Protein AF-A0A8H7ZX94-F1 (afdb_monomer_lite)

Foldseek 3Di:
DQADLFDLVLLQVLLVVQAADPPDAFAQDPQGTKDWQWPDPVRVSHLLNLLLLVLLLQQQLCQLVLNQEKEKEKAPWLDFQFDDDPPDPITIGMIGMWIADQQLDGPDPVCSVLSRLLSPQNHSVSNSVSSVVVCVVSVGTNPRAGHYEYEYKLRPSVVVSVVSNVSNNVNSVHDYHYPYHAFSVLRSQLSNQRRCPPHPNRSFDSHLVGVLLVVLVVQCVVCPPHQADPEEEEEAQLMSCQVSVVVSDVSNDPRHHHYDYDSNNGPPRRRRSNQFFDVNCVVVVADGPRCPVADAPHKYKGAIRSRPAIKIKGFHPDPPDPQPWDWDDDPPDTDTDRDVPVPDSSVRIDICGPVNVVVVVLVVVVVVCVVVVPPPDDSPD

Sequence (381 aa):
MVTAAFSSQTVKEASGRHPKLPGLSFQYGTAGFRTKWVSRPRFSRVLDSVMFRSGLLAALRSRKLNGAFVGVMVTASHNPEEVSVPPSRLACHDNGVKLVEPRGEMLQQSWEKHATLLANAADEDALVAALESVVKNEQITGDAPSRVVYAMDTRPSGPALVSALKDGIVAASGVESDYGIMTTPQLHYITRCLNTQGTPEAYGEPSERGYYQKLANAFRDLVSGCERLPTIRVDCANGVGAPKLEELAKTIGEKYLSVKLQNSSIGVKGQLNYQCGADFVKVNVKLPRGLEDLRPGERACALDGDADRIVYFYLDEGPLNSVEYYLVPRGSDYRLSAASSPCSLDKAFRLLDGDKIAGLAAVFIADLVRAAQIPNVNVGV

pLDDT: mean 88.26, std 15.9, range [39.72, 98.75]

Secondary structure (DSSP, 8-state):
----SS-HHHHHHHHTTSPPPTT-----BTTBEEEEEESSTTTTHHHHHHHHHHHHHHHHHHHHTTT-EEEEEE--TTS-S-EEETTEEEEEEEEEEEEE-TTS-B--HHHHHHHHHHHH--SHHHHHHHHHHHHHHTT--SSS--EEEEEE-S-TTHHHHHHHHHHHHHHTTPEEEEEEE--HHHHHHHHHHHHHTTSTT--S-SSHHHHHHHHHHHHHHHTTTSPPPPPEEEE-TTSTHHHHHHHHHHHH-TTT--EEEES--TT-TT-TTSS-SHHHHHHH-SPPTT-TTPPTT--EEEE-TTS--EEEEEE----TT---EEEEEETTEEEEEE------HHHHEEEE-HHHHHHHHHHHHHHHHHHTT-TT-----

Radius of gyration: 25.13 Å; chains: 1; bounding box: 84×53×64 Å

Structure (mmCIF, N/CA/C/O backbone):
data_AF-A0A8H7ZX94-F1
#
_entry.id   AF-A0A8H7ZX94-F1
#
loop_
_atom_site.group_PDB
_atom_site.id
_atom_site.type_symbol
_atom_site.label_atom_id
_atom_site.label_alt_id
_atom_site.label_comp_id
_atom_site.label_asym_id
_atom_site.label_entity_id
_atom_site.label_seq_id
_atom_site.pdbx_PDB_ins_code
_atom_site.Cartn_x
_atom_site.Cartn_y
_atom_site.Cartn_z
_atom_site.occupancy
_atom_site.B_iso_or_equiv
_atom_site.auth_seq_id
_atom_site.auth_comp_id
_atom_site.auth_asym_id
_atom_site.auth_atom_id
_atom_site.pdbx_PDB_model_num
ATOM 1 N N . MET A 1 1 ? -33.032 -3.772 22.005 1.00 48.09 1 MET A N 1
ATOM 2 C CA . MET A 1 1 ? -31.925 -2.981 22.588 1.00 48.09 1 MET A CA 1
ATOM 3 C C . MET A 1 1 ? -30.956 -2.678 21.464 1.00 48.09 1 MET A C 1
ATOM 5 O O . MET A 1 1 ? -30.646 -3.600 20.724 1.00 48.09 1 MET A O 1
ATOM 9 N N . VAL A 1 2 ? -30.540 -1.424 21.280 1.00 58.38 2 VAL A N 1
ATOM 10 C CA . VAL A 1 2 ? -29.469 -1.104 20.323 1.00 58.38 2 VAL A CA 1
ATOM 11 C C . VAL A 1 2 ? -28.161 -1.564 20.960 1.00 58.38 2 VAL A C 1
ATOM 13 O O . VAL A 1 2 ? -27.774 -1.037 22.000 1.00 58.38 2 VAL A O 1
ATOM 16 N N . THR A 1 3 ? -27.526 -2.588 20.395 1.00 74.31 3 THR A N 1
ATOM 17 C CA . THR A 1 3 ? -26.215 -3.054 20.857 1.00 74.31 3 THR A CA 1
ATOM 18 C C . THR A 1 3 ? -25.194 -1.946 20.614 1.00 74.31 3 THR A C 1
ATOM 20 O O . THR A 1 3 ? -25.149 -1.381 19.520 1.00 74.31 3 THR A O 1
ATOM 23 N N . ALA A 1 4 ? -24.398 -1.606 21.630 1.00 80.56 4 ALA A N 1
ATOM 24 C CA . ALA A 1 4 ? -23.346 -0.605 21.493 1.00 80.56 4 ALA A CA 1
ATOM 25 C C . ALA A 1 4 ? -22.257 -1.098 20.526 1.00 80.56 4 ALA A C 1
ATOM 27 O O . ALA A 1 4 ? -21.884 -2.270 20.545 1.00 80.56 4 ALA A O 1
ATOM 28 N N . ALA A 1 5 ? -21.734 -0.203 19.685 1.00 85.25 5 ALA A N 1
ATOM 29 C CA . ALA A 1 5 ? -20.688 -0.546 18.719 1.00 85.25 5 ALA A CA 1
ATOM 30 C C . ALA A 1 5 ? -19.311 -0.791 19.361 1.00 85.25 5 ALA A C 1
ATOM 32 O O . ALA A 1 5 ? -18.434 -1.365 18.726 1.00 85.25 5 ALA A O 1
ATOM 33 N N . PHE A 1 6 ? -19.106 -0.365 20.605 1.00 91.56 6 PHE A N 1
ATOM 34 C CA . PHE A 1 6 ? -17.904 -0.631 21.392 1.00 91.56 6 PHE A CA 1
ATOM 35 C C . PHE A 1 6 ? -18.202 -0.422 22.885 1.00 91.56 6 PHE A C 1
ATOM 37 O O . PHE A 1 6 ? -19.220 0.168 23.249 1.00 91.56 6 PHE A O 1
ATOM 44 N N . SER A 1 7 ? -17.302 -0.896 23.749 1.00 94.75 7 SER A N 1
ATOM 45 C CA . SER A 1 7 ? -17.330 -0.627 25.191 1.00 94.75 7 SER A CA 1
ATOM 46 C C . SER A 1 7 ? -16.485 0.606 25.504 1.00 94.75 7 SER A C 1
ATOM 48 O O . SER A 1 7 ? -15.264 0.579 25.334 1.00 94.75 7 SER A O 1
ATOM 50 N N . SER A 1 8 ? -17.112 1.684 25.985 1.00 94.31 8 SER A N 1
ATOM 51 C CA . SER A 1 8 ? -16.399 2.923 26.328 1.00 94.31 8 SER A CA 1
ATOM 52 C C . SER A 1 8 ? -15.310 2.686 27.376 1.00 94.31 8 SER A C 1
ATOM 54 O O . SER A 1 8 ? -14.224 3.239 27.256 1.00 94.31 8 SER A O 1
ATOM 56 N N . GLN A 1 9 ? -15.553 1.824 28.368 1.00 95.69 9 GLN A N 1
ATOM 57 C CA . GLN A 1 9 ? -14.551 1.497 29.384 1.00 95.69 9 GLN A CA 1
ATOM 58 C C . GLN A 1 9 ? -13.343 0.769 28.780 1.00 95.69 9 GLN A C 1
ATOM 60 O O . GLN A 1 9 ? -12.208 1.181 29.006 1.00 95.69 9 GLN A O 1
ATOM 65 N N . THR A 1 10 ? -13.582 -0.246 27.946 1.00 96.25 10 THR A N 1
ATOM 66 C CA . THR A 1 10 ? -12.514 -1.003 27.274 1.00 96.25 10 THR A CA 1
ATOM 67 C C . THR A 1 10 ? -11.671 -0.099 26.375 1.00 96.25 10 THR A C 1
ATOM 69 O O . THR A 1 10 ? -10.445 -0.201 26.367 1.00 96.25 10 THR A O 1
ATOM 72 N N . VAL A 1 11 ? -12.310 0.830 25.655 1.00 96.94 11 VAL A N 1
ATOM 73 C CA . VAL A 1 11 ? -11.607 1.813 24.822 1.00 96.94 11 VAL A CA 1
ATOM 74 C C . VAL A 1 11 ? -10.750 2.754 25.665 1.00 96.94 11 VAL A C 1
ATOM 76 O O . VAL A 1 11 ? -9.601 2.984 25.297 1.00 96.94 11 VAL A O 1
ATOM 79 N N . LYS A 1 12 ? -11.256 3.275 26.791 1.00 96.44 12 LYS A N 1
ATOM 80 C CA . LYS A 1 12 ? -10.477 4.164 27.674 1.00 96.44 12 LYS A CA 1
ATOM 81 C C . LYS A 1 12 ? -9.262 3.450 28.264 1.00 96.44 12 LYS A C 1
ATOM 83 O O . LYS A 1 12 ? -8.151 3.964 28.173 1.00 96.44 12 LYS A O 1
ATOM 88 N N . GLU A 1 13 ? -9.456 2.249 28.807 1.00 95.88 13 GLU A N 1
ATOM 89 C CA . GLU A 1 13 ? -8.378 1.436 29.386 1.00 95.88 13 GLU A CA 1
ATOM 90 C C . GLU A 1 13 ? -7.292 1.115 28.348 1.00 95.88 13 GLU A C 1
ATOM 92 O O . GLU A 1 13 ? -6.098 1.254 28.622 1.00 95.88 13 GLU A O 1
ATOM 97 N N . ALA A 1 14 ? -7.689 0.739 27.128 1.00 96.25 14 ALA A N 1
ATOM 98 C CA . ALA A 1 14 ? -6.745 0.486 26.047 1.00 96.25 14 ALA A CA 1
ATOM 99 C C . ALA A 1 14 ? -6.052 1.774 25.569 1.00 96.25 14 ALA A C 1
ATOM 101 O O . ALA A 1 14 ? -4.832 1.784 25.420 1.00 96.25 14 ALA A O 1
ATOM 102 N N . SER A 1 15 ? -6.793 2.873 25.404 1.00 95.69 15 SER A N 1
ATOM 103 C CA . SER A 1 15 ? -6.257 4.173 24.981 1.00 95.69 15 SER A CA 1
ATOM 104 C C . SER A 1 15 ? -5.220 4.728 25.958 1.00 95.69 15 SER A C 1
ATOM 106 O O . SER A 1 15 ? -4.241 5.325 25.514 1.00 95.69 15 SER A O 1
ATOM 108 N N . GLY A 1 16 ? -5.364 4.477 27.264 1.00 93.94 16 GLY A N 1
ATOM 109 C CA . GLY A 1 16 ? -4.378 4.885 28.271 1.00 93.94 16 GLY A CA 1
ATOM 110 C C . GLY A 1 16 ? -2.983 4.270 28.067 1.00 93.94 16 GLY A C 1
ATOM 111 O O . GLY A 1 16 ? -1.983 4.832 28.519 1.00 93.94 16 GLY A O 1
ATOM 112 N N . ARG A 1 17 ? -2.881 3.147 27.335 1.00 93.81 17 ARG A N 1
ATOM 113 C CA . ARG A 1 17 ? -1.598 2.546 26.917 1.00 93.81 17 ARG A CA 1
ATOM 114 C C . ARG A 1 17 ? -0.980 3.248 25.699 1.00 93.81 17 ARG A C 1
ATOM 116 O O . ARG A 1 17 ? 0.233 3.161 25.517 1.00 93.81 17 ARG A O 1
ATOM 123 N N . HIS A 1 18 ? -1.783 4.002 24.943 1.00 93.88 18 HIS A N 1
ATOM 124 C CA . HIS A 1 18 ? -1.417 4.696 23.700 1.00 93.88 18 HIS A CA 1
ATOM 125 C C . HIS A 1 18 ? -1.737 6.210 23.745 1.00 93.88 18 HIS A C 1
ATOM 127 O O . HIS A 1 18 ? -2.460 6.738 22.882 1.00 93.88 18 HIS A O 1
ATOM 133 N N . PRO A 1 19 ? -1.227 6.952 24.751 1.00 91.50 19 PRO A N 1
ATOM 134 C CA . PRO A 1 19 ? -1.616 8.339 24.973 1.00 91.50 19 PRO A CA 1
ATOM 135 C C . PRO A 1 19 ? -1.161 9.246 23.824 1.00 91.50 19 PRO A C 1
ATOM 137 O O . PRO A 1 19 ? -0.031 9.144 23.334 1.00 91.50 19 PRO A O 1
ATOM 140 N N . LYS A 1 20 ? -2.024 10.190 23.430 1.00 89.81 20 LYS A N 1
ATOM 141 C CA . LYS A 1 20 ? -1.668 11.232 22.460 1.00 89.81 20 LYS A CA 1
ATOM 142 C C . LYS A 1 20 ? -0.735 12.247 23.118 1.00 89.81 20 LYS A C 1
ATOM 144 O O . LYS A 1 20 ? -0.969 12.690 24.238 1.00 89.81 20 LYS A O 1
ATOM 149 N N . LEU A 1 21 ? 0.315 12.652 22.408 1.00 86.69 21 LEU A N 1
ATOM 150 C CA . LEU A 1 21 ? 1.208 13.703 22.895 1.00 86.69 21 LEU A CA 1
ATOM 151 C C . LEU A 1 21 ? 0.558 15.096 22.735 1.00 86.69 21 LEU A C 1
ATOM 153 O O . LEU A 1 21 ? 0.064 15.409 21.644 1.00 86.69 21 LEU A O 1
ATOM 157 N N . PRO A 1 22 ? 0.582 15.954 23.776 1.00 85.00 22 PRO A N 1
ATOM 158 C CA . PRO A 1 22 ? 0.074 17.322 23.691 1.00 85.00 22 PRO A CA 1
ATOM 159 C C . PRO A 1 22 ? 0.790 18.154 22.620 1.00 85.00 22 PRO A C 1
ATOM 161 O O . PRO A 1 22 ? 1.979 17.970 22.364 1.00 85.00 22 PRO A O 1
ATOM 164 N N . GLY A 1 23 ? 0.068 19.098 22.011 1.00 83.19 23 GLY A N 1
ATOM 165 C CA . GLY A 1 23 ? 0.624 20.030 21.020 1.00 83.19 23 GLY A CA 1
ATOM 166 C C . GLY A 1 23 ? 0.838 19.449 19.618 1.00 83.19 23 GLY A C 1
ATOM 167 O O . GLY A 1 23 ? 1.277 20.176 18.731 1.00 83.19 23 GLY A O 1
ATOM 168 N N . LEU A 1 24 ? 0.510 18.172 19.390 1.00 85.25 24 LEU A N 1
ATOM 169 C CA . LEU A 1 24 ? 0.520 17.568 18.058 1.00 85.25 24 LEU A CA 1
ATOM 170 C C . LEU A 1 24 ? -0.870 17.597 17.421 1.00 85.25 24 LEU A C 1
ATOM 172 O O . LEU A 1 24 ? -1.877 17.275 18.063 1.00 85.25 24 LEU A O 1
ATOM 176 N N . SER A 1 25 ? -0.891 17.951 16.138 1.00 88.19 25 SER A N 1
ATOM 177 C CA . SER A 1 25 ? -2.059 17.865 15.270 1.00 88.19 25 SER A CA 1
ATOM 178 C C . SER A 1 25 ? -1.753 16.930 14.107 1.00 88.19 25 SER A C 1
ATOM 180 O O . SER A 1 25 ? -0.673 17.003 13.518 1.00 88.19 25 SER A O 1
ATOM 182 N N . PHE A 1 26 ? -2.692 16.048 13.792 1.00 90.94 26 PHE A N 1
ATOM 183 C CA . PHE A 1 26 ? -2.583 15.078 12.709 1.00 90.94 26 PHE A CA 1
ATOM 184 C C . PHE A 1 26 ? -3.623 15.373 11.637 1.00 90.94 26 PHE A C 1
ATOM 186 O O . PHE A 1 26 ? -4.723 15.817 11.946 1.00 90.94 26 PHE A O 1
ATOM 193 N N . GLN A 1 27 ? -3.310 15.080 10.381 1.00 92.00 27 GLN A N 1
ATOM 194 C CA . GLN A 1 27 ? -4.271 15.154 9.288 1.00 92.00 27 GLN A CA 1
ATOM 195 C C . GLN A 1 27 ? -4.172 13.877 8.467 1.00 92.00 27 GLN A C 1
ATOM 197 O O . GLN A 1 27 ? -3.073 13.468 8.092 1.00 92.00 27 GLN A O 1
ATOM 202 N N . TYR A 1 28 ? -5.314 13.241 8.221 1.00 90.38 28 TYR A N 1
ATOM 203 C CA . TYR A 1 28 ? -5.383 12.121 7.295 1.00 90.38 28 TYR A CA 1
ATOM 204 C C . TYR A 1 28 ? -5.436 12.694 5.880 1.00 90.38 28 TYR A C 1
ATOM 206 O O . TYR A 1 28 ? -6.358 13.442 5.557 1.00 90.38 28 TYR A O 1
ATOM 214 N N . GLY A 1 29 ? -4.420 12.401 5.071 1.00 86.50 29 GLY A N 1
ATOM 215 C CA . GLY A 1 29 ? -4.367 12.815 3.670 1.00 86.50 29 GLY A CA 1
ATOM 216 C C . GLY A 1 29 ? -4.634 11.656 2.716 1.00 86.50 29 GLY A C 1
ATOM 217 O O . GLY A 1 29 ? -4.921 10.534 3.131 1.00 86.50 29 GLY A O 1
ATOM 218 N N . THR A 1 30 ? -4.412 11.903 1.426 1.00 76.81 30 THR A N 1
ATOM 219 C CA . THR A 1 30 ? -4.567 10.906 0.351 1.00 76.81 30 THR A CA 1
ATOM 220 C C . THR A 1 30 ? -3.752 9.633 0.565 1.00 76.81 30 THR A C 1
ATOM 222 O O . THR A 1 30 ? -4.143 8.567 0.108 1.00 76.81 30 THR A O 1
ATOM 225 N N . ALA A 1 31 ? -2.623 9.719 1.271 1.00 82.75 31 ALA A N 1
ATOM 226 C CA . ALA A 1 31 ? -1.772 8.579 1.600 1.00 82.75 31 ALA A CA 1
ATOM 227 C C . ALA A 1 31 ? -1.852 8.168 3.081 1.00 82.75 31 ALA A C 1
ATOM 229 O O . ALA A 1 31 ? -0.904 7.570 3.597 1.00 82.75 31 ALA A O 1
ATOM 230 N N . GLY A 1 32 ? -2.958 8.514 3.742 1.00 90.25 32 GLY A N 1
ATOM 231 C CA . GLY A 1 32 ? -3.212 8.262 5.151 1.00 90.25 32 GLY A CA 1
ATOM 232 C C . GLY A 1 32 ? -2.437 9.174 6.093 1.00 90.25 32 GLY A C 1
ATOM 233 O O . GLY A 1 32 ? -2.101 10.310 5.746 1.00 90.25 32 GLY A O 1
ATOM 234 N N . PHE A 1 33 ? -2.165 8.688 7.303 1.00 89.62 33 PHE A N 1
ATOM 235 C CA . PHE A 1 33 ? -1.277 9.388 8.225 1.00 89.62 33 PHE A CA 1
ATOM 236 C C . PHE A 1 33 ? 0.168 9.050 7.892 1.00 89.62 33 PHE A C 1
ATOM 238 O O . PHE A 1 33 ? 0.540 7.879 7.872 1.00 89.62 33 PHE A O 1
ATOM 245 N N . ARG A 1 34 ? 0.999 10.074 7.703 1.00 80.31 34 ARG A N 1
ATOM 246 C CA . ARG A 1 34 ? 2.454 9.938 7.630 1.00 80.31 34 ARG A CA 1
ATOM 247 C C . ARG A 1 34 ? 3.072 10.949 8.565 1.00 80.31 34 ARG A C 1
ATOM 249 O O . ARG A 1 34 ? 2.795 12.141 8.465 1.00 80.31 34 ARG A O 1
ATOM 256 N N . THR A 1 35 ? 3.888 10.477 9.491 1.00 69.62 35 THR A N 1
ATOM 257 C CA . THR A 1 35 ? 4.645 11.372 10.357 1.00 69.62 35 THR A CA 1
ATOM 258 C C . THR A 1 35 ? 5.904 10.684 10.851 1.00 69.62 35 THR A C 1
ATOM 260 O O . THR A 1 35 ? 6.071 9.466 10.781 1.00 69.62 35 THR A O 1
ATOM 263 N N . LYS A 1 36 ? 6.784 11.519 11.379 1.00 64.81 36 LYS A N 1
ATOM 264 C CA . LYS A 1 36 ? 8.013 11.158 12.054 1.00 64.81 36 LYS A CA 1
ATOM 265 C C . LYS A 1 36 ? 7.724 10.256 13.258 1.00 64.81 36 LYS A C 1
ATOM 267 O O . LYS A 1 36 ? 7.042 10.663 14.200 1.00 64.81 36 LYS A O 1
ATOM 272 N N . TRP A 1 37 ? 8.272 9.046 13.247 1.00 53.00 37 TRP A N 1
ATOM 273 C CA . TRP A 1 37 ? 8.440 8.176 14.409 1.00 53.00 37 TRP A CA 1
ATOM 274 C C . TRP A 1 37 ? 9.844 8.376 14.972 1.00 53.00 37 TRP A C 1
ATOM 276 O O . TRP A 1 37 ? 10.824 8.408 14.241 1.00 53.00 37 TRP A O 1
ATOM 286 N N . VAL A 1 38 ? 9.982 8.521 16.281 1.00 55.19 38 VAL A N 1
ATOM 287 C CA . VAL A 1 38 ? 11.286 8.801 16.891 1.00 55.19 38 VAL A CA 1
ATOM 288 C C . VAL A 1 38 ? 11.596 7.712 17.903 1.00 55.19 38 VAL A C 1
ATOM 290 O O . VAL A 1 38 ? 10.820 7.485 18.823 1.00 55.19 38 VAL A O 1
ATOM 293 N N . SER A 1 39 ? 12.773 7.096 17.812 1.00 49.09 39 SER A N 1
ATOM 294 C CA . SER A 1 39 ? 13.165 5.921 18.612 1.00 49.09 39 SER A CA 1
ATOM 295 C C . SER A 1 39 ? 13.398 6.199 20.107 1.00 49.09 39 SER A C 1
ATOM 297 O O . SER A 1 39 ? 13.890 5.337 20.832 1.00 49.09 39 SER A O 1
ATOM 299 N N . ARG A 1 40 ? 13.085 7.406 20.601 1.00 53.12 40 ARG A N 1
ATOM 300 C CA . ARG A 1 40 ? 13.175 7.748 22.028 1.00 53.12 40 ARG A CA 1
ATOM 301 C C . ARG A 1 40 ? 11.845 7.460 22.735 1.00 53.12 40 ARG A C 1
ATOM 303 O O . ARG A 1 40 ? 10.810 7.837 22.194 1.00 53.12 40 ARG A O 1
ATOM 310 N N . PRO A 1 41 ? 11.850 6.961 23.987 1.00 50.22 41 PRO A N 1
ATOM 311 C CA . PRO A 1 41 ? 10.639 6.547 24.716 1.00 50.22 41 PRO A CA 1
ATOM 312 C C . PRO A 1 41 ? 9.515 7.594 24.808 1.00 50.22 41 PRO A C 1
ATOM 314 O O . PRO A 1 41 ? 8.346 7.244 24.946 1.00 50.22 41 PRO A O 1
ATOM 317 N N . ARG A 1 42 ? 9.858 8.892 24.749 1.00 48.38 42 ARG A N 1
ATOM 318 C CA . ARG A 1 42 ? 8.883 9.997 24.770 1.00 48.38 42 ARG A CA 1
ATOM 319 C C . ARG A 1 42 ? 8.257 10.314 23.408 1.00 48.38 42 ARG A C 1
ATOM 321 O O . ARG A 1 42 ? 7.171 10.873 23.390 1.00 48.38 42 ARG A O 1
ATOM 328 N N . PHE A 1 43 ? 8.913 9.973 22.298 1.00 49.50 43 PHE A N 1
ATOM 329 C CA . PHE A 1 43 ? 8.485 10.334 20.940 1.00 49.50 43 PHE A CA 1
ATOM 330 C C . PHE A 1 43 ? 8.196 9.119 20.038 1.00 49.50 43 PHE A C 1
ATOM 332 O O . PHE A 1 43 ? 7.623 9.285 18.963 1.00 49.50 43 PHE A O 1
ATOM 339 N N . SER A 1 44 ? 8.472 7.893 20.497 1.00 53.56 44 SER A N 1
ATOM 340 C CA . SER A 1 44 ? 7.987 6.654 19.865 1.00 53.56 44 SER A CA 1
ATOM 341 C C . SER A 1 44 ? 6.455 6.560 19.876 1.00 53.56 44 SER A C 1
ATOM 343 O O . SER A 1 44 ? 5.873 5.741 19.170 1.00 53.56 44 SER A O 1
ATOM 345 N N . ARG A 1 45 ? 5.808 7.440 20.653 1.00 63.34 45 ARG A N 1
ATOM 346 C CA . ARG A 1 45 ? 4.363 7.529 20.872 1.00 63.34 45 ARG A CA 1
ATOM 347 C C . ARG A 1 45 ? 3.590 8.316 19.811 1.00 63.34 45 ARG A C 1
ATOM 349 O O . ARG A 1 45 ? 2.365 8.268 19.811 1.00 63.34 45 ARG A O 1
ATOM 356 N N . VAL A 1 46 ? 4.273 9.051 18.923 1.00 77.44 46 VAL A N 1
ATOM 357 C CA . VAL A 1 46 ? 3.593 9.920 17.941 1.00 77.44 46 VAL A CA 1
ATOM 358 C C . VAL A 1 46 ? 2.664 9.088 17.054 1.00 77.44 46 VAL A C 1
ATOM 360 O O . VAL A 1 46 ? 1.454 9.303 17.070 1.00 77.44 46 VAL A O 1
ATOM 363 N N . LEU A 1 47 ? 3.216 8.100 16.340 1.00 88.00 47 LEU A N 1
ATOM 364 C CA . LEU A 1 47 ? 2.417 7.193 15.512 1.00 88.00 47 LEU A CA 1
ATOM 365 C C . LEU A 1 47 ? 1.702 6.111 16.311 1.00 88.00 47 LEU A C 1
ATOM 367 O O . LEU A 1 47 ? 0.648 5.686 15.873 1.00 88.00 47 LEU A O 1
ATOM 371 N N . ASP A 1 48 ? 2.219 5.685 17.463 1.00 91.69 48 ASP A N 1
ATOM 372 C CA . ASP A 1 48 ? 1.566 4.681 18.320 1.00 91.69 48 ASP A CA 1
ATOM 373 C C . ASP A 1 48 ? 0.101 5.050 18.615 1.00 91.69 48 ASP A C 1
ATOM 375 O O . ASP A 1 48 ? -0.827 4.302 18.306 1.00 91.69 48 ASP A O 1
ATOM 379 N N . SER A 1 49 ? -0.105 6.287 19.074 1.00 93.62 49 SER A N 1
ATOM 380 C CA . SER A 1 49 ? -1.423 6.835 19.382 1.00 93.62 49 SER A CA 1
ATOM 381 C C . SER A 1 49 ? -2.338 6.906 18.144 1.00 93.62 49 SER A C 1
ATOM 383 O O . SER A 1 49 ? -3.552 6.719 18.250 1.00 93.62 49 SER A O 1
ATOM 385 N N . VAL A 1 50 ? -1.759 7.135 16.960 1.00 94.88 50 VAL A N 1
ATOM 386 C CA . VAL A 1 50 ? -2.460 7.206 15.671 1.00 94.88 50 VAL A CA 1
ATOM 387 C C . VAL A 1 50 ? -2.811 5.808 15.156 1.00 94.88 50 VAL A C 1
ATOM 389 O O . VAL A 1 50 ? -3.910 5.617 14.639 1.00 94.88 50 VAL A O 1
ATOM 392 N N . MET A 1 51 ? -1.930 4.822 15.329 1.00 96.12 51 MET A N 1
ATOM 393 C CA . MET A 1 51 ? -2.148 3.425 14.941 1.00 96.12 51 MET A CA 1
ATOM 394 C C . MET A 1 51 ? -3.286 2.804 15.734 1.00 96.12 51 MET A C 1
ATOM 396 O O . MET A 1 51 ? -4.214 2.258 15.141 1.00 96.12 51 MET A O 1
ATOM 400 N N . PHE A 1 52 ? -3.266 2.977 17.057 1.00 97.56 52 PHE A N 1
ATOM 401 C CA . PHE A 1 52 ? -4.347 2.540 17.935 1.00 97.56 52 PHE A CA 1
ATOM 402 C C . PHE A 1 52 ? -5.702 3.102 17.482 1.00 97.56 52 PHE A C 1
ATOM 404 O O . PHE A 1 52 ? -6.663 2.366 17.251 1.00 97.56 52 PHE A O 1
ATOM 411 N N . ARG A 1 53 ? -5.766 4.416 17.244 1.00 97.75 53 ARG A N 1
ATOM 412 C CA . ARG A 1 53 ? -6.986 5.089 16.772 1.00 97.75 53 ARG A CA 1
ATOM 413 C C . ARG A 1 53 ? -7.395 4.682 15.354 1.00 97.75 53 ARG A C 1
ATOM 415 O O . ARG A 1 53 ? -8.586 4.642 15.055 1.00 97.75 53 ARG A O 1
ATOM 422 N N . SER A 1 54 ? -6.435 4.336 14.500 1.00 98.12 54 SER A N 1
ATOM 423 C CA . SER A 1 54 ? -6.701 3.797 13.162 1.00 98.12 54 SER A CA 1
ATOM 424 C C . SER A 1 54 ? -7.312 2.395 13.235 1.00 98.12 54 SER A C 1
ATOM 426 O O . SER A 1 54 ? -8.215 2.095 12.459 1.00 98.12 54 SER A O 1
ATOM 428 N N . GLY A 1 55 ? -6.902 1.572 14.206 1.00 98.50 55 GLY A N 1
ATOM 429 C CA . GLY A 1 55 ? -7.512 0.267 14.484 1.00 98.50 55 GLY A CA 1
ATOM 430 C C . GLY A 1 55 ? -8.964 0.381 14.940 1.00 98.50 55 GLY A C 1
ATOM 431 O O . GLY A 1 55 ? -9.833 -0.311 14.407 1.00 98.50 55 GLY A O 1
ATOM 432 N N . LEU A 1 56 ? -9.243 1.325 15.847 1.00 98.50 56 LEU A N 1
ATOM 433 C CA . LEU A 1 56 ? -10.610 1.661 16.264 1.00 98.50 56 LEU A CA 1
ATOM 434 C C . LEU A 1 56 ? -11.476 2.077 15.060 1.00 98.50 56 LEU A C 1
ATOM 436 O O . LEU A 1 56 ? -12.588 1.576 14.888 1.00 98.50 56 LEU A O 1
ATOM 440 N N . LEU A 1 57 ? -10.961 2.964 14.198 1.00 98.50 57 LEU A N 1
ATOM 441 C CA . LEU A 1 57 ? -11.686 3.418 13.011 1.00 98.50 57 LEU A CA 1
ATOM 442 C C . LEU A 1 57 ? -11.932 2.288 12.009 1.00 98.50 57 LEU A C 1
ATOM 444 O O . LEU A 1 57 ? -13.039 2.183 11.489 1.00 98.50 57 LEU A O 1
ATOM 448 N N . ALA A 1 58 ? -10.925 1.457 11.731 1.00 98.50 58 ALA A N 1
ATOM 449 C CA . ALA A 1 58 ? -11.043 0.342 10.795 1.00 98.50 58 ALA A CA 1
ATOM 450 C C . ALA A 1 58 ? -12.118 -0.656 11.252 1.00 98.50 58 ALA A C 1
ATOM 452 O O . ALA A 1 58 ? -12.932 -1.104 10.443 1.00 98.50 58 ALA A O 1
ATOM 453 N N . ALA A 1 59 ? -12.185 -0.930 12.559 1.00 98.12 59 ALA A N 1
ATOM 454 C CA . ALA A 1 59 ? -13.229 -1.762 13.141 1.00 98.12 59 ALA A CA 1
ATOM 455 C C . ALA A 1 59 ? -14.628 -1.140 12.968 1.00 98.12 59 ALA A C 1
ATOM 457 O O . ALA A 1 59 ? -15.550 -1.796 12.480 1.00 98.12 59 ALA A O 1
ATOM 458 N N . LEU A 1 60 ? -14.792 0.153 13.276 1.00 97.75 60 LEU A N 1
ATOM 459 C CA . LEU A 1 60 ? -16.059 0.860 13.044 1.00 97.75 60 LEU A CA 1
ATOM 460 C C . LEU A 1 60 ? -16.446 0.903 11.559 1.00 97.75 60 LEU A C 1
ATOM 462 O O . LEU A 1 60 ? -17.620 0.731 11.226 1.00 97.75 60 LEU A O 1
ATOM 466 N N . ARG A 1 61 ? -15.473 1.091 10.660 1.00 97.94 61 ARG A N 1
ATOM 467 C CA . ARG A 1 61 ? -15.701 1.084 9.211 1.00 97.94 61 ARG A CA 1
ATOM 468 C C . ARG A 1 61 ? -16.196 -0.278 8.743 1.00 97.94 61 ARG A C 1
ATOM 470 O O . ARG A 1 61 ? -17.173 -0.337 8.004 1.00 97.94 61 ARG A O 1
ATOM 477 N N . SER A 1 62 ? -15.586 -1.360 9.224 1.00 98.12 62 SER A N 1
ATOM 478 C CA . SER A 1 62 ? -16.041 -2.717 8.928 1.00 98.12 62 SER A CA 1
ATOM 479 C C . SER A 1 62 ? -17.486 -2.929 9.388 1.00 98.12 62 SER A C 1
ATOM 481 O O . SER A 1 62 ? -18.319 -3.343 8.584 1.00 98.12 62 SER A O 1
ATOM 483 N N . ARG A 1 63 ? -17.834 -2.535 10.624 1.00 96.81 63 ARG A N 1
ATOM 484 C CA . ARG A 1 63 ? -19.220 -2.620 11.133 1.00 96.81 63 ARG A CA 1
ATOM 485 C C . ARG A 1 63 ? -20.206 -1.836 10.282 1.00 96.81 63 ARG A C 1
ATOM 487 O O . ARG A 1 63 ? -21.262 -2.356 9.940 1.00 96.81 63 ARG A O 1
ATOM 494 N N . LYS A 1 64 ? -19.853 -0.604 9.895 1.00 97.00 64 LYS A N 1
ATOM 495 C CA . LYS A 1 64 ? -20.688 0.222 9.010 1.00 97.00 64 LYS A CA 1
ATOM 496 C C . LYS A 1 64 ? -21.006 -0.491 7.693 1.00 97.00 64 LYS A C 1
ATOM 498 O O . LYS A 1 64 ? -22.077 -0.294 7.126 1.00 97.00 64 LYS A O 1
ATOM 503 N N . LEU A 1 65 ? -20.073 -1.304 7.214 1.00 96.81 65 LEU A N 1
ATOM 504 C CA . LEU A 1 65 ? -20.172 -2.063 5.974 1.00 96.81 65 LEU A CA 1
ATOM 505 C C . LEU A 1 65 ? -20.655 -3.502 6.223 1.00 96.81 65 LEU A C 1
ATOM 507 O O . LEU A 1 65 ? -20.267 -4.418 5.501 1.00 96.81 65 LEU A O 1
ATOM 511 N N . ASN A 1 66 ? -21.477 -3.711 7.260 1.00 95.81 66 ASN A N 1
ATOM 512 C CA . ASN A 1 66 ? -22.029 -5.009 7.668 1.00 95.81 66 ASN A CA 1
ATOM 5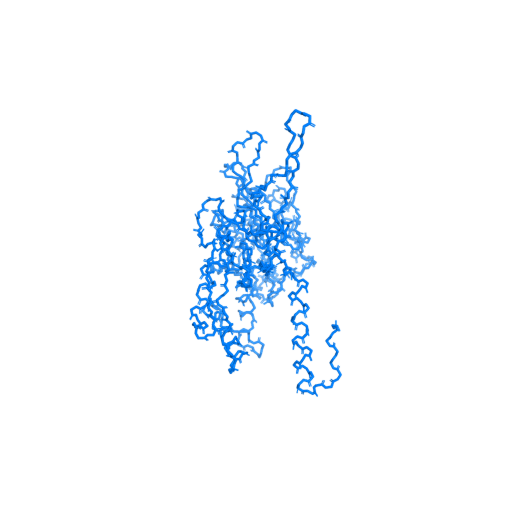13 C C . ASN A 1 66 ? -20.961 -6.105 7.820 1.00 95.81 66 ASN A C 1
ATOM 515 O O . ASN A 1 66 ? -21.152 -7.268 7.464 1.00 95.81 66 ASN A O 1
ATOM 519 N N . GLY A 1 67 ? -19.807 -5.704 8.348 1.00 96.12 67 GLY A N 1
ATOM 520 C CA . GLY A 1 67 ? -18.654 -6.545 8.603 1.00 96.12 67 GLY A CA 1
ATOM 521 C C . GLY A 1 67 ? -17.824 -6.893 7.385 1.00 96.12 67 GLY A C 1
ATOM 522 O O . GLY A 1 67 ? -17.067 -7.854 7.464 1.00 96.12 67 GLY A O 1
ATOM 523 N N . ALA A 1 68 ? -17.919 -6.176 6.266 1.00 97.50 68 ALA A N 1
ATOM 524 C CA . ALA A 1 68 ? -16.944 -6.313 5.182 1.00 97.50 68 ALA A CA 1
ATOM 525 C C . ALA A 1 68 ? -15.501 -6.180 5.711 1.00 97.50 68 ALA A C 1
ATOM 527 O O . ALA A 1 68 ? -15.245 -5.419 6.648 1.00 97.50 68 ALA A O 1
ATOM 528 N N . PHE A 1 69 ? -14.556 -6.924 5.137 1.00 98.50 69 PHE A N 1
ATOM 529 C CA . PHE A 1 69 ? -13.150 -6.814 5.516 1.00 98.50 69 PHE A CA 1
ATOM 530 C C . PHE A 1 69 ? -12.613 -5.436 5.126 1.00 98.50 69 PHE A C 1
ATOM 532 O O . PHE A 1 69 ? -12.731 -5.033 3.969 1.00 98.50 69 PHE A O 1
ATOM 539 N N . VAL A 1 70 ? -12.011 -4.742 6.088 1.00 98.75 70 VAL A N 1
ATOM 540 C CA . VAL A 1 70 ? -11.296 -3.474 5.886 1.00 98.75 70 VAL A CA 1
ATOM 541 C C . VAL A 1 70 ? -9.806 -3.741 6.056 1.00 98.75 70 VAL A C 1
ATOM 543 O O . VAL A 1 70 ? -9.401 -4.389 7.020 1.00 98.75 70 VAL A O 1
ATOM 546 N N . GLY A 1 71 ? -8.993 -3.271 5.115 1.00 98.69 71 GLY A N 1
ATOM 547 C CA . GLY A 1 71 ? -7.543 -3.424 5.161 1.00 98.69 71 GLY A CA 1
ATOM 548 C C . GLY A 1 71 ? -6.859 -2.266 5.887 1.00 98.69 71 GLY A C 1
ATOM 549 O O . GLY A 1 71 ? -7.328 -1.129 5.840 1.00 98.69 71 GLY A O 1
ATOM 550 N N . VAL A 1 72 ? -5.724 -2.531 6.532 1.00 98.69 72 VAL A N 1
ATOM 551 C CA . VAL A 1 72 ? -4.851 -1.504 7.117 1.00 98.69 72 VAL A CA 1
ATOM 552 C C . VAL A 1 72 ? -3.396 -1.783 6.747 1.00 98.69 72 VAL A C 1
ATOM 554 O O . VAL A 1 72 ? -2.823 -2.785 7.169 1.00 98.69 72 VAL A O 1
ATOM 557 N N . MET A 1 73 ? -2.790 -0.897 5.958 1.00 98.44 73 MET A N 1
ATOM 558 C CA . MET A 1 73 ? -1.385 -0.996 5.561 1.00 98.44 73 MET A CA 1
ATOM 559 C C . MET A 1 73 ? -0.519 -0.097 6.439 1.00 98.44 73 MET A C 1
ATOM 561 O O . MET A 1 73 ? -0.727 1.118 6.456 1.00 98.44 73 MET A O 1
ATOM 565 N N . VAL A 1 74 ? 0.474 -0.672 7.120 1.00 97.50 74 VAL A N 1
ATOM 566 C CA . VAL A 1 74 ? 1.480 0.069 7.894 1.00 97.50 74 VAL A CA 1
ATOM 567 C C . VAL A 1 74 ? 2.718 0.301 7.026 1.00 97.50 74 VAL A C 1
ATOM 569 O O . VAL A 1 74 ? 3.529 -0.599 6.814 1.00 97.50 74 VAL A O 1
ATOM 572 N N . THR A 1 75 ? 2.843 1.509 6.484 1.00 95.12 75 THR A N 1
ATOM 573 C CA . THR A 1 75 ? 3.960 1.919 5.627 1.00 95.12 75 THR A CA 1
ATOM 574 C C . THR A 1 75 ? 4.030 3.439 5.480 1.00 95.12 75 THR A C 1
ATOM 576 O O . THR A 1 75 ? 3.020 4.141 5.564 1.00 95.12 75 THR A O 1
ATOM 579 N N . ALA A 1 76 ? 5.220 3.956 5.166 1.00 92.56 76 ALA A N 1
ATOM 580 C CA . ALA A 1 76 ? 5.391 5.300 4.610 1.00 92.56 76 ALA A CA 1
ATOM 581 C C . ALA A 1 76 ? 5.959 5.322 3.178 1.00 92.56 76 ALA A C 1
ATOM 583 O O . ALA A 1 76 ? 6.411 6.373 2.731 1.00 92.56 76 ALA A O 1
ATOM 584 N N . SER A 1 77 ? 5.883 4.218 2.421 1.00 92.44 77 SER A N 1
ATOM 585 C CA . SER A 1 77 ? 6.183 4.194 0.975 1.00 92.44 77 SER A CA 1
ATOM 586 C C . SER A 1 77 ? 7.584 4.765 0.682 1.00 92.44 77 SER A C 1
ATOM 588 O O . SER A 1 77 ? 8.559 4.316 1.292 1.00 92.44 77 SER A O 1
ATOM 590 N N . HIS A 1 78 ? 7.699 5.773 -0.181 1.00 89.12 78 HIS A N 1
ATOM 591 C CA . HIS A 1 78 ? 8.940 6.455 -0.564 1.00 89.12 78 HIS A CA 1
ATOM 592 C C . HIS A 1 78 ? 9.635 7.270 0.541 1.00 89.12 78 HIS A C 1
ATOM 594 O O . HIS A 1 78 ? 10.773 7.691 0.342 1.00 89.12 78 HIS A O 1
ATOM 600 N N . ASN A 1 79 ? 8.995 7.527 1.689 1.00 87.19 79 ASN A N 1
ATOM 601 C CA . ASN A 1 79 ? 9.626 8.313 2.751 1.00 87.19 79 ASN A CA 1
ATOM 602 C C . ASN A 1 79 ? 10.950 7.658 3.205 1.00 87.19 79 ASN A C 1
ATOM 604 O O . ASN A 1 79 ? 11.060 6.425 3.208 1.00 87.19 79 ASN A O 1
ATOM 608 N N . PRO A 1 80 ? 11.953 8.436 3.634 1.00 77.38 80 PRO A N 1
ATOM 609 C CA . PRO A 1 80 ? 13.204 7.870 4.126 1.00 77.38 80 PRO A CA 1
ATOM 610 C C . PRO A 1 80 ? 12.975 6.975 5.354 1.00 77.38 80 PRO A C 1
ATOM 612 O O . PRO A 1 80 ? 12.045 7.178 6.143 1.00 77.38 80 PRO A O 1
ATOM 615 N N . GLU A 1 81 ? 13.826 5.965 5.527 1.00 75.31 81 GLU A N 1
ATOM 616 C CA . GLU A 1 81 ? 13.859 5.177 6.764 1.00 75.31 81 GLU A CA 1
ATOM 617 C C . GLU A 1 81 ? 14.419 5.985 7.929 1.00 75.31 81 GLU A C 1
ATOM 619 O O . GLU A 1 81 ? 13.929 5.832 9.035 1.00 75.31 81 GLU A O 1
ATOM 624 N N . GLU A 1 82 ? 15.423 6.834 7.697 1.00 68.12 82 GLU A N 1
ATOM 625 C CA . GLU A 1 82 ? 16.029 7.712 8.699 1.00 68.12 82 GLU A CA 1
ATOM 626 C C . GLU A 1 82 ? 16.143 9.145 8.179 1.00 68.12 82 GLU A C 1
ATOM 628 O O . GLU A 1 82 ? 16.660 9.397 7.093 1.00 68.12 82 GLU A O 1
ATOM 633 N N . VAL A 1 83 ? 15.723 10.101 9.001 1.00 58.62 83 VAL A N 1
ATOM 634 C CA . VAL A 1 83 ? 15.987 11.527 8.834 1.00 58.62 83 VAL A CA 1
ATOM 635 C C . VAL A 1 83 ? 16.921 11.945 9.959 1.00 58.62 83 VAL A C 1
ATOM 637 O O . VAL A 1 83 ? 16.528 11.974 11.128 1.00 58.62 83 VAL A O 1
ATOM 640 N N . SER A 1 84 ? 18.167 12.276 9.626 1.00 52.22 84 SER A N 1
ATOM 641 C CA . SER A 1 84 ? 19.044 12.988 10.551 1.00 52.22 84 SER A CA 1
ATOM 642 C C . SER A 1 84 ? 18.504 14.410 10.730 1.00 52.22 84 SER A C 1
ATOM 644 O O . SER A 1 84 ? 18.271 15.125 9.758 1.00 52.22 84 SER A O 1
ATOM 646 N N . VAL A 1 85 ? 18.266 14.831 11.977 1.00 46.03 85 VAL A N 1
ATOM 647 C CA . VAL A 1 85 ? 17.870 16.214 12.298 1.00 46.03 85 VAL A CA 1
ATOM 648 C C . VAL A 1 85 ? 19.031 16.898 13.023 1.00 46.03 85 VAL A C 1
ATOM 650 O O . VAL A 1 85 ? 19.129 16.781 14.249 1.00 46.03 85 VAL A O 1
ATOM 653 N N . PRO A 1 86 ? 19.930 17.608 12.314 1.00 44.78 86 PRO A N 1
ATOM 654 C CA . PRO A 1 86 ? 20.965 18.413 12.958 1.00 44.78 86 PRO A CA 1
ATOM 655 C C . PRO A 1 86 ? 20.331 19.445 13.908 1.00 44.78 86 PRO A C 1
ATOM 657 O O . PRO A 1 86 ? 19.283 19.996 13.570 1.00 44.78 86 PRO A O 1
ATOM 660 N N . PRO A 1 87 ? 20.920 19.730 15.086 1.00 49.03 87 PRO A N 1
ATOM 661 C CA . PRO A 1 87 ? 22.184 19.224 15.636 1.00 49.03 87 PRO A CA 1
ATOM 662 C C . PRO A 1 87 ? 22.035 17.934 16.471 1.00 49.03 87 PRO A C 1
ATOM 664 O O . PRO A 1 87 ? 22.983 17.487 17.116 1.00 49.03 87 PRO A O 1
ATOM 667 N N . SER A 1 88 ? 20.850 17.320 16.498 1.00 50.06 88 SER A N 1
ATOM 668 C CA . SER A 1 88 ? 20.582 16.135 17.312 1.00 50.06 88 SER A CA 1
ATOM 669 C C . SER A 1 88 ? 20.932 14.842 16.564 1.00 50.06 88 SER A C 1
ATOM 671 O O . SER A 1 88 ? 20.473 14.603 15.452 1.00 50.06 88 SER A O 1
ATOM 673 N N . ARG A 1 89 ? 21.698 13.940 17.194 1.00 50.56 89 ARG A N 1
ATOM 674 C CA . ARG A 1 89 ? 21.888 12.540 16.746 1.00 50.56 89 ARG A CA 1
ATOM 675 C C . ARG A 1 89 ? 20.604 11.701 16.904 1.00 50.56 89 ARG A C 1
ATOM 677 O O . ARG A 1 89 ? 20.646 10.569 17.380 1.00 50.56 89 ARG A O 1
ATOM 684 N N . LEU A 1 90 ? 19.443 12.288 16.631 1.00 51.47 90 LEU A N 1
ATOM 685 C CA . LEU A 1 90 ? 18.150 11.652 16.799 1.00 51.47 90 LEU A CA 1
ATOM 686 C C . LEU A 1 90 ? 17.782 10.957 15.488 1.00 51.47 90 LEU A C 1
ATOM 688 O O . LEU A 1 90 ? 17.503 11.628 14.499 1.00 51.47 90 LEU A O 1
ATOM 692 N N . ALA A 1 91 ? 17.798 9.623 15.489 1.00 54.25 91 ALA A N 1
ATOM 693 C CA . ALA A 1 91 ? 17.236 8.840 14.396 1.00 54.25 91 ALA A CA 1
ATOM 694 C C . ALA A 1 91 ? 15.712 9.005 14.423 1.00 54.25 91 ALA A C 1
ATOM 696 O O . ALA A 1 91 ? 15.042 8.651 15.400 1.00 54.25 91 ALA A O 1
ATOM 697 N N . CYS A 1 92 ? 15.191 9.630 13.379 1.00 56.56 92 CYS A N 1
ATOM 698 C CA . CYS A 1 92 ? 13.773 9.813 13.156 1.00 56.56 92 CYS A CA 1
ATOM 699 C C . CYS A 1 92 ? 13.381 8.974 11.946 1.00 56.56 92 CYS A C 1
ATOM 701 O O . CYS A 1 92 ? 13.918 9.189 10.868 1.00 56.56 92 CYS A O 1
ATOM 703 N N . HIS A 1 93 ? 12.462 8.038 12.118 1.00 70.62 93 HIS A N 1
ATOM 704 C CA . HIS A 1 93 ? 12.005 7.138 11.077 1.00 70.62 93 HIS A CA 1
ATOM 705 C C . HIS A 1 93 ? 10.606 7.530 10.639 1.00 70.62 93 HIS A C 1
ATOM 707 O O . HIS A 1 93 ? 9.710 7.584 11.470 1.00 70.62 93 HIS A O 1
ATOM 713 N N . ASP A 1 94 ? 10.366 7.790 9.362 1.00 80.75 94 ASP A N 1
ATOM 714 C CA . ASP A 1 94 ? 8.981 7.950 8.926 1.00 80.75 94 ASP A CA 1
ATOM 715 C C . ASP A 1 94 ? 8.287 6.583 8.942 1.00 80.75 94 ASP A C 1
ATOM 717 O O . ASP A 1 94 ? 8.877 5.554 8.610 1.00 80.75 94 ASP A O 1
ATOM 721 N N . ASN A 1 95 ? 7.027 6.555 9.351 1.00 89.94 95 ASN A N 1
ATOM 722 C CA . ASN A 1 95 ? 6.121 5.453 9.056 1.00 89.94 95 ASN A CA 1
ATOM 723 C C . ASN A 1 95 ? 4.707 6.038 8.912 1.00 89.94 95 ASN A C 1
ATOM 725 O O . ASN A 1 95 ? 4.503 7.255 9.012 1.00 89.94 95 ASN A O 1
ATOM 729 N N . GLY A 1 96 ? 3.730 5.201 8.615 1.00 92.00 96 GLY A N 1
ATOM 730 C CA . GLY A 1 96 ? 2.390 5.667 8.338 1.00 92.00 96 GLY A CA 1
ATOM 731 C C . GLY A 1 96 ? 1.384 4.544 8.280 1.00 92.00 96 GLY A C 1
ATOM 732 O O . GLY A 1 96 ? 1.730 3.369 8.372 1.00 92.00 96 GLY A O 1
ATOM 733 N N . VAL A 1 97 ? 0.123 4.934 8.164 1.00 95.56 97 VAL A N 1
ATOM 734 C CA . VAL A 1 97 ? -0.999 4.008 8.070 1.00 95.56 97 VAL A CA 1
ATOM 735 C C . VAL A 1 97 ? -1.980 4.471 7.012 1.00 95.56 97 VAL A C 1
ATOM 737 O O . VAL A 1 97 ? -2.368 5.640 6.992 1.00 95.56 97 VAL A O 1
ATOM 740 N N . LYS A 1 98 ? -2.383 3.537 6.150 1.00 95.19 98 LYS A N 1
ATOM 741 C CA . LYS A 1 98 ? -3.419 3.701 5.126 1.00 95.19 98 LYS A CA 1
ATOM 742 C C . LYS A 1 98 ? -4.538 2.693 5.397 1.00 95.19 98 LYS A C 1
ATOM 744 O O . LYS A 1 98 ? -4.254 1.517 5.612 1.00 95.19 98 LYS A O 1
ATOM 749 N N . LEU A 1 99 ? -5.793 3.133 5.365 1.00 97.81 99 LEU A N 1
ATOM 750 C CA . LEU A 1 99 ? -6.957 2.242 5.367 1.00 97.81 99 LEU A CA 1
ATOM 751 C C . LEU A 1 99 ? -7.367 1.898 3.930 1.00 97.81 99 LEU A C 1
ATOM 753 O O . LEU A 1 99 ? -7.296 2.746 3.036 1.00 97.81 99 LEU A O 1
ATOM 757 N N . VAL A 1 100 ? -7.824 0.663 3.751 1.00 98.38 100 VAL A N 1
ATOM 758 C CA . VAL A 1 100 ? -8.239 0.070 2.480 1.00 98.38 100 VAL A CA 1
ATOM 759 C C . VAL A 1 100 ? -9.683 -0.400 2.601 1.00 98.38 100 VAL A C 1
ATOM 761 O O . VAL A 1 100 ? -10.037 -1.146 3.513 1.00 98.38 100 VAL A O 1
ATOM 764 N N . GLU A 1 101 ? -10.521 0.044 1.681 1.00 98.00 101 GLU A N 1
ATOM 765 C CA . GLU A 1 101 ? -11.940 -0.299 1.619 1.00 98.00 101 GLU A CA 1
ATOM 766 C C . GLU A 1 101 ? -12.166 -1.698 1.010 1.00 98.00 101 GLU A C 1
ATOM 768 O O . GLU A 1 101 ? -11.244 -2.288 0.431 1.00 98.00 101 GLU A O 1
ATOM 773 N N . PRO A 1 102 ? -13.387 -2.262 1.107 1.00 98.12 102 PRO A N 1
ATOM 774 C CA . PRO A 1 102 ? -13.635 -3.657 0.760 1.00 98.12 102 PRO A CA 1
ATOM 775 C C . PRO A 1 102 ? -13.275 -4.075 -0.663 1.00 98.12 102 PRO A C 1
ATOM 777 O O . PRO A 1 102 ? -12.949 -5.241 -0.887 1.00 98.12 102 PRO A O 1
ATOM 780 N N . ARG A 1 103 ? -13.346 -3.162 -1.637 1.00 97.06 103 ARG A N 1
ATOM 781 C CA . ARG A 1 103 ? -13.020 -3.461 -3.037 1.00 97.06 103 ARG A CA 1
ATOM 782 C C . ARG A 1 103 ? -11.564 -3.138 -3.391 1.00 97.06 103 ARG A C 1
ATOM 784 O O . ARG A 1 103 ? -11.165 -3.297 -4.546 1.00 97.06 103 ARG A O 1
ATOM 791 N N . GLY A 1 104 ? -10.739 -2.822 -2.393 1.00 96.38 104 GLY A N 1
ATOM 792 C CA . GLY A 1 104 ? -9.320 -2.520 -2.556 1.00 96.38 104 GLY A CA 1
ATOM 793 C C . GLY A 1 104 ? -9.049 -1.057 -2.908 1.00 96.38 104 GLY A C 1
ATOM 794 O O . GLY A 1 104 ? -7.922 -0.725 -3.260 1.00 96.38 104 GLY A O 1
ATOM 795 N N . GLU A 1 105 ? -10.047 -0.179 -2.850 1.00 95.81 105 GLU A N 1
ATOM 796 C CA . GLU A 1 105 ? -9.860 1.268 -2.944 1.00 95.81 105 GLU A CA 1
ATOM 797 C C . GLU A 1 105 ? -9.301 1.872 -1.651 1.00 95.81 105 GLU A C 1
ATOM 799 O O . GLU A 1 105 ? -9.309 1.268 -0.577 1.00 95.81 105 GLU A O 1
ATOM 804 N N . MET A 1 106 ? -8.792 3.095 -1.769 1.00 95.19 106 MET A N 1
ATOM 805 C CA . MET A 1 106 ? -8.438 3.913 -0.614 1.00 95.19 106 MET A CA 1
ATOM 806 C C . MET A 1 106 ? -9.679 4.218 0.231 1.00 95.19 106 MET A C 1
ATOM 808 O O . MET A 1 106 ? -10.791 4.247 -0.299 1.00 95.19 106 MET A O 1
ATOM 812 N N . LEU A 1 107 ? -9.471 4.511 1.520 1.00 95.31 107 LEU A N 1
ATOM 813 C CA . LEU A 1 107 ? -10.519 5.015 2.412 1.00 95.31 107 LEU A CA 1
ATOM 814 C C . LEU A 1 107 ? -11.366 6.096 1.732 1.00 95.31 107 LEU A C 1
ATOM 816 O O . LEU A 1 107 ? -10.836 7.045 1.153 1.00 95.31 107 LEU A O 1
ATOM 820 N N . GLN A 1 108 ? -12.687 5.974 1.846 1.00 94.69 108 GLN A N 1
ATOM 821 C CA . GLN A 1 108 ? -13.606 6.966 1.311 1.00 94.69 108 GLN A CA 1
ATOM 822 C C . GLN A 1 108 ? -13.284 8.360 1.872 1.00 94.69 108 GLN A C 1
ATOM 824 O O . GLN A 1 108 ? -13.181 8.542 3.085 1.00 94.69 108 GLN A O 1
ATOM 829 N N . GLN A 1 109 ? -13.200 9.371 1.003 1.00 94.00 109 GLN A N 1
ATOM 830 C CA . GLN A 1 109 ? -12.805 10.732 1.393 1.00 94.00 109 GLN A CA 1
ATOM 831 C C . GLN A 1 109 ? -13.665 11.312 2.533 1.00 94.00 109 GLN A C 1
ATOM 833 O O . GLN A 1 109 ? -13.175 12.003 3.425 1.00 94.00 109 GLN A O 1
ATOM 838 N N . SER A 1 110 ? -14.962 10.988 2.560 1.00 95.31 110 SER A N 1
ATOM 839 C CA . SER A 1 110 ? -15.875 11.412 3.629 1.00 95.31 110 SER A CA 1
ATOM 840 C C . SER A 1 110 ? -15.514 10.851 5.010 1.00 95.31 110 SER A C 1
ATOM 842 O O . SER A 1 110 ? -15.956 11.417 6.008 1.00 95.31 110 SER A O 1
ATOM 844 N N . TRP A 1 111 ? -14.710 9.787 5.080 1.00 96.88 111 TRP A N 1
ATOM 845 C CA . TRP A 1 111 ? -14.234 9.145 6.306 1.00 96.88 111 TRP A CA 1
ATOM 846 C C . TRP A 1 111 ? -12.849 9.628 6.761 1.00 96.88 111 TRP A C 1
ATOM 848 O O . TRP A 1 111 ? -12.499 9.444 7.928 1.00 96.88 111 TRP A O 1
ATOM 858 N N . GLU A 1 112 ? -12.087 10.332 5.919 1.00 96.56 112 GLU A N 1
ATOM 859 C CA . GLU A 1 112 ? -10.788 10.921 6.299 1.00 96.56 112 GLU A CA 1
ATOM 860 C C . GLU A 1 112 ? -10.929 11.925 7.455 1.00 96.56 112 GLU A C 1
ATOM 862 O O . GLU A 1 112 ? -10.072 12.019 8.342 1.00 96.56 112 GLU A O 1
ATOM 867 N N . LYS A 1 113 ? -12.060 12.644 7.501 1.00 96.31 113 LYS A N 1
ATOM 868 C CA . LYS A 1 113 ? -12.395 13.557 8.604 1.00 96.31 113 LYS A CA 1
ATOM 869 C C . LYS A 1 113 ? -12.596 12.816 9.927 1.00 96.31 113 LYS A C 1
ATOM 871 O O . LYS A 1 113 ? -12.225 13.348 10.968 1.00 96.31 113 LYS A O 1
ATOM 876 N N . HIS A 1 114 ? -13.132 11.592 9.893 1.00 97.88 114 HIS A N 1
ATOM 877 C CA . HIS A 1 114 ? -13.311 10.761 11.087 1.00 97.88 114 HIS A CA 1
ATOM 878 C C . HIS A 1 114 ? -11.961 10.257 11.584 1.00 97.88 114 HIS A C 1
ATOM 880 O O . HIS A 1 114 ? -11.676 10.371 12.770 1.00 97.88 114 HIS A O 1
ATOM 886 N N . ALA A 1 115 ? -11.082 9.810 10.680 1.00 97.19 115 ALA A N 1
ATOM 887 C CA . ALA A 1 115 ? -9.702 9.474 11.031 1.00 97.19 115 ALA A CA 1
ATOM 888 C C . ALA A 1 115 ? -8.990 10.652 11.701 1.00 97.19 115 ALA A C 1
ATOM 890 O O . ALA A 1 115 ? -8.432 10.510 12.790 1.00 97.19 115 ALA A O 1
ATOM 891 N N . THR A 1 116 ? -9.071 11.830 11.080 1.00 96.62 116 THR A N 1
ATOM 892 C CA . THR A 1 116 ? -8.481 13.072 11.592 1.00 96.62 116 THR A CA 1
ATOM 893 C C . THR A 1 116 ? -9.066 13.463 12.952 1.00 96.62 116 THR A C 1
ATOM 895 O O . THR A 1 116 ? -8.316 13.828 13.856 1.00 96.62 116 THR A O 1
ATOM 898 N N . LEU A 1 117 ? -10.385 13.356 13.130 1.00 97.56 117 LEU A N 1
ATOM 899 C CA . LEU A 1 117 ? -11.065 13.635 14.395 1.00 97.56 117 LEU A CA 1
ATOM 900 C C . LEU A 1 117 ? -10.544 12.725 15.514 1.00 97.56 117 LEU A C 1
ATOM 902 O O . LEU A 1 117 ? -10.120 13.220 16.557 1.00 97.56 117 LEU A O 1
ATOM 906 N N . LEU A 1 118 ? -10.529 11.408 15.283 1.00 97.75 118 LEU A N 1
ATOM 907 C CA . LEU A 1 118 ? -10.085 10.437 16.281 1.00 97.75 118 LEU A CA 1
ATOM 908 C C . LEU A 1 118 ? -8.613 10.652 16.638 1.00 97.75 118 LEU A C 1
ATOM 910 O O . LEU A 1 118 ? -8.290 10.771 17.819 1.00 97.75 118 LEU A O 1
ATOM 914 N N . ALA A 1 119 ? -7.732 10.765 15.634 1.00 95.88 119 ALA A N 1
ATOM 915 C CA . ALA A 1 119 ? -6.293 10.996 15.813 1.00 95.88 119 ALA A CA 1
ATOM 916 C C . ALA A 1 119 ? -5.982 12.231 16.670 1.00 95.88 119 ALA A C 1
ATOM 918 O O . ALA A 1 119 ? -4.970 12.260 17.371 1.00 95.88 119 ALA A O 1
ATOM 919 N N . ASN A 1 120 ? -6.853 13.242 16.638 1.00 96.00 120 ASN A N 1
ATOM 920 C CA . ASN A 1 120 ? -6.657 14.486 17.368 1.00 96.00 120 ASN A CA 1
ATOM 921 C C . ASN A 1 120 ? -7.330 14.560 18.737 1.00 96.00 120 ASN A C 1
ATOM 923 O O . ASN A 1 120 ? -7.021 15.509 19.464 1.00 96.00 120 ASN A O 1
ATOM 927 N N . ALA A 1 121 ? -8.156 13.579 19.114 1.00 96.38 121 ALA A N 1
ATOM 928 C CA . ALA A 1 121 ? -8.768 13.511 20.437 1.00 96.38 121 ALA A CA 1
ATOM 929 C C . ALA A 1 121 ? -7.700 13.581 21.542 1.00 96.38 121 ALA A C 1
ATOM 931 O O . ALA A 1 121 ? -6.743 12.799 21.542 1.00 96.38 121 ALA A O 1
ATOM 932 N N . ALA A 1 122 ? -7.845 14.569 22.430 1.00 93.62 122 ALA A N 1
ATOM 933 C CA . ALA A 1 122 ? -6.806 14.979 23.372 1.00 93.62 122 ALA A CA 1
ATOM 934 C C . ALA A 1 122 ? -6.515 13.922 24.446 1.00 93.62 122 ALA A C 1
ATOM 936 O O . ALA A 1 122 ? -5.352 13.692 24.770 1.00 93.62 122 ALA A O 1
ATOM 937 N N . ASP A 1 123 ? -7.564 13.274 24.937 1.00 94.62 123 ASP A N 1
ATOM 938 C CA . ASP A 1 123 ? -7.554 12.298 26.021 1.00 94.62 123 ASP A CA 1
ATOM 939 C C . ASP A 1 123 ? -8.567 11.172 25.741 1.00 94.62 123 ASP A C 1
ATOM 941 O O . ASP A 1 123 ? -9.200 11.116 24.678 1.00 94.62 123 ASP A O 1
ATOM 945 N N . GLU A 1 124 ? -8.676 10.233 26.675 1.00 95.75 124 GLU A N 1
ATOM 946 C CA . GLU A 1 124 ? -9.526 9.050 26.576 1.00 95.75 124 GLU A CA 1
ATOM 947 C C . GLU A 1 124 ? -11.024 9.403 26.521 1.00 95.75 124 GLU A C 1
ATOM 949 O O . GLU A 1 124 ? -11.782 8.761 25.790 1.00 95.75 124 GLU A O 1
ATOM 954 N N . ASP A 1 125 ? -11.457 10.436 27.249 1.00 96.69 125 ASP A N 1
ATOM 955 C CA . ASP A 1 125 ? -12.851 10.889 27.269 1.00 96.69 125 ASP A CA 1
ATOM 956 C C . ASP A 1 125 ? -13.235 11.553 25.943 1.00 96.69 125 ASP A C 1
ATOM 958 O O . ASP A 1 125 ? -14.260 11.214 25.344 1.00 96.69 125 ASP A O 1
ATOM 962 N N . ALA A 1 126 ? -12.375 12.436 25.433 1.00 97.19 126 ALA A N 1
ATOM 963 C CA . ALA A 1 126 ? -12.534 13.053 24.124 1.00 97.19 126 ALA A CA 1
ATOM 964 C C . ALA A 1 126 ? -12.527 12.008 23.000 1.00 97.19 126 ALA A C 1
ATOM 966 O O . ALA A 1 126 ? -13.262 12.154 22.022 1.00 97.19 126 ALA A O 1
ATOM 967 N N . LEU A 1 127 ? -11.723 10.944 23.129 1.00 97.94 127 LEU A N 1
ATOM 968 C CA . LEU A 1 127 ? -11.684 9.861 22.147 1.00 97.94 127 LEU A CA 1
ATOM 969 C C . LEU A 1 127 ? -12.997 9.078 22.130 1.00 97.94 127 LEU A C 1
ATOM 971 O O . LEU A 1 127 ? -13.537 8.835 21.052 1.00 97.94 127 LEU A O 1
ATOM 975 N N . VAL A 1 128 ? -13.538 8.723 23.298 1.00 97.88 128 VAL A N 1
ATOM 976 C CA . VAL A 1 128 ? -14.850 8.065 23.389 1.00 97.88 128 VAL A CA 1
ATOM 977 C C . VAL A 1 128 ? -15.943 8.948 22.795 1.00 97.88 128 VAL A C 1
ATOM 979 O O . VAL A 1 128 ? -16.688 8.479 21.938 1.00 97.88 128 VAL A O 1
ATOM 982 N N . ALA A 1 129 ? -15.995 10.232 23.157 1.00 97.88 129 ALA A N 1
ATOM 983 C CA . ALA A 1 129 ? -16.979 11.163 22.606 1.00 97.88 129 ALA A CA 1
ATOM 984 C C . ALA A 1 129 ? -16.864 11.291 21.074 1.00 97.88 129 ALA A C 1
ATOM 986 O O . ALA A 1 129 ? -17.868 11.347 20.358 1.00 97.88 129 ALA A O 1
ATOM 987 N N . ALA A 1 130 ? -15.637 11.295 20.545 1.00 98.12 130 ALA A N 1
ATOM 988 C CA . ALA A 1 130 ? -15.395 11.306 19.110 1.00 98.12 130 ALA A CA 1
ATOM 989 C C . ALA A 1 130 ? -15.878 10.012 18.431 1.00 98.12 130 ALA A C 1
ATOM 991 O O . ALA A 1 130 ? -16.533 10.086 17.392 1.00 98.12 130 ALA A O 1
ATOM 992 N N . LEU A 1 131 ? -15.625 8.839 19.019 1.00 97.75 131 LEU A N 1
ATOM 993 C CA . LEU A 1 131 ? -16.126 7.557 18.508 1.00 97.75 131 LEU A CA 1
ATOM 994 C C . LEU A 1 131 ? -17.657 7.486 18.536 1.00 97.75 131 LEU A C 1
ATOM 996 O O . LEU A 1 131 ? -18.263 7.057 17.557 1.00 97.75 131 LEU A O 1
ATOM 1000 N N . GLU A 1 132 ? -18.294 7.942 19.616 1.00 96.75 132 GLU A N 1
ATOM 1001 C CA . GLU A 1 132 ? -19.756 8.023 19.723 1.00 96.75 132 GLU A CA 1
ATOM 1002 C C . GLU A 1 132 ? -20.344 8.946 18.646 1.00 96.75 132 GLU A C 1
ATOM 1004 O O . GLU A 1 132 ? -21.355 8.615 18.022 1.00 96.75 132 GLU A O 1
ATOM 1009 N N . SER A 1 133 ? -19.675 10.069 18.361 1.00 97.31 133 SER A N 1
ATOM 1010 C CA . SER A 1 133 ? -20.037 10.962 17.256 1.00 97.31 133 SER A CA 1
ATOM 1011 C C . SER A 1 133 ? -19.937 10.261 15.900 1.00 97.31 133 SER A C 1
ATOM 1013 O O . SER A 1 133 ? -20.871 10.347 15.104 1.00 97.31 133 SER A O 1
ATOM 1015 N N . VAL A 1 134 ? -18.860 9.508 15.637 1.00 97.31 134 VAL A N 1
ATOM 1016 C CA . VAL A 1 134 ? -18.718 8.715 14.400 1.00 97.31 134 VAL A CA 1
ATOM 1017 C C . VAL A 1 134 ? -19.843 7.685 14.284 1.00 97.31 134 VAL A C 1
ATOM 1019 O O . VAL A 1 134 ? -20.516 7.636 13.256 1.00 97.31 134 VAL A O 1
ATOM 1022 N N . VAL A 1 135 ? -20.105 6.913 15.343 1.00 96.44 135 VAL A N 1
ATOM 1023 C CA . VAL A 1 135 ? -21.178 5.903 15.384 1.00 96.44 135 VAL A CA 1
ATOM 1024 C C . VAL A 1 135 ? -22.540 6.526 15.094 1.00 96.44 135 VAL A C 1
ATOM 1026 O O . VAL A 1 135 ? -23.301 5.987 14.292 1.00 96.44 135 VAL A O 1
ATOM 1029 N N . LYS A 1 136 ? -22.836 7.681 15.696 1.00 95.81 136 LYS A N 1
ATOM 1030 C CA . LYS A 1 136 ? -24.091 8.404 15.478 1.00 95.81 136 LYS A CA 1
ATOM 1031 C C . LYS A 1 136 ? -24.203 8.947 14.053 1.00 95.81 136 LYS A C 1
ATOM 1033 O O . LYS A 1 136 ? -25.230 8.744 13.410 1.00 95.81 136 LYS A O 1
ATOM 1038 N N . ASN A 1 137 ? -23.167 9.627 13.561 1.00 96.00 137 ASN A N 1
ATOM 1039 C CA . ASN A 1 137 ? -23.173 10.285 12.251 1.00 96.00 137 ASN A CA 1
ATOM 1040 C C . ASN A 1 137 ? -23.266 9.275 11.108 1.00 96.00 137 ASN A C 1
ATOM 1042 O O . ASN A 1 137 ? -23.986 9.496 10.138 1.00 96.00 137 ASN A O 1
ATOM 1046 N N . GLU A 1 138 ? -22.563 8.155 11.243 1.00 96.31 138 GLU A N 1
ATOM 1047 C CA . GLU A 1 138 ? -22.543 7.093 10.244 1.00 96.31 138 GLU A CA 1
ATOM 1048 C C . GLU A 1 138 ? -23.637 6.046 10.491 1.00 96.31 138 GLU A C 1
ATOM 1050 O O . GLU A 1 138 ? -23.772 5.122 9.696 1.00 96.31 138 GLU A O 1
ATOM 1055 N N . GLN A 1 139 ? -24.449 6.185 11.546 1.00 94.19 139 GLN A N 1
ATOM 1056 C CA . GLN A 1 139 ? -25.534 5.258 11.898 1.00 94.19 139 GLN A CA 1
ATOM 1057 C C . GLN A 1 139 ? -25.039 3.803 11.987 1.00 94.19 139 GLN A C 1
ATOM 1059 O O . GLN A 1 139 ? -25.566 2.904 11.331 1.00 94.19 139 GLN A O 1
ATOM 1064 N N . ILE A 1 140 ? -23.963 3.586 12.743 1.00 93.56 140 ILE A N 1
ATOM 1065 C CA . ILE A 1 140 ? -23.328 2.272 12.901 1.00 93.56 140 ILE A CA 1
ATOM 1066 C C . ILE A 1 140 ? -24.111 1.462 13.934 1.00 93.56 140 ILE A C 1
ATOM 1068 O O . ILE A 1 140 ? -24.326 1.922 15.056 1.00 93.56 140 ILE A O 1
ATOM 1072 N N . THR A 1 141 ? -24.507 0.242 13.579 1.00 84.19 141 THR A N 1
ATOM 1073 C CA . THR A 1 141 ? -25.141 -0.693 14.511 1.00 84.19 141 THR A CA 1
ATOM 1074 C C . THR A 1 141 ? -24.079 -1.559 15.195 1.00 84.19 141 THR A C 1
ATOM 1076 O O . THR A 1 141 ? -23.060 -1.915 14.600 1.00 84.19 141 THR A O 1
ATOM 1079 N N . GLY A 1 142 ? -24.262 -1.863 16.483 1.00 81.38 142 GLY A N 1
ATOM 1080 C CA . GLY A 1 142 ? -23.258 -2.610 17.251 1.00 81.38 142 GLY A CA 1
ATOM 1081 C C . GLY A 1 142 ? -23.320 -4.130 17.121 1.00 81.38 142 GLY A C 1
ATOM 1082 O O . GLY A 1 142 ? -22.439 -4.809 17.636 1.00 81.38 142 GLY A O 1
ATOM 1083 N N . 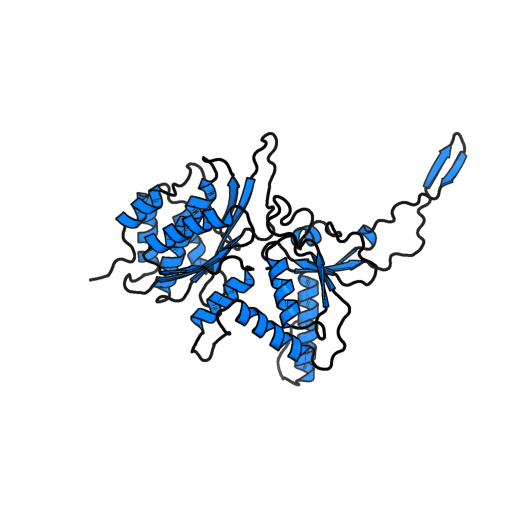ASP A 1 143 ? -24.335 -4.661 16.451 1.00 86.31 143 ASP A N 1
ATOM 1084 C CA . ASP A 1 143 ? -24.524 -6.087 16.169 1.00 86.31 143 ASP A CA 1
ATOM 1085 C C . ASP A 1 143 ? -23.765 -6.569 14.922 1.00 86.31 143 ASP A C 1
ATOM 1087 O O . ASP A 1 143 ? -23.491 -7.762 14.792 1.00 86.31 143 ASP A O 1
ATOM 1091 N N . ALA A 1 144 ? -23.398 -5.655 14.020 1.00 89.88 144 ALA A N 1
ATOM 1092 C CA . ALA A 1 144 ? -22.634 -5.991 12.830 1.00 89.88 144 ALA A CA 1
ATOM 1093 C C . ALA A 1 144 ? -21.237 -6.536 13.195 1.00 89.88 144 ALA A C 1
ATOM 1095 O O . ALA A 1 144 ? -20.575 -5.995 14.092 1.00 89.88 144 ALA A O 1
ATOM 1096 N N . PRO A 1 145 ? -20.749 -7.573 12.485 1.00 92.56 145 PRO A N 1
ATOM 1097 C CA . PRO A 1 145 ? -19.394 -8.061 12.679 1.00 92.56 145 PRO A CA 1
ATOM 1098 C C . PRO A 1 145 ? -18.370 -6.988 12.295 1.00 92.56 145 PRO A C 1
ATOM 1100 O O . PRO A 1 145 ? -18.658 -6.056 11.549 1.00 92.56 145 PRO A O 1
ATOM 1103 N N . SER A 1 146 ? -17.147 -7.139 12.794 1.00 96.12 146 SER A N 1
ATOM 1104 C CA . SER A 1 146 ? -16.022 -6.261 12.482 1.00 96.12 146 SER A CA 1
ATOM 1105 C C . SER A 1 146 ? -14.820 -7.117 12.128 1.00 96.12 146 SER A C 1
ATOM 1107 O O . SER A 1 146 ? -14.356 -7.880 12.970 1.00 96.12 146 SER A O 1
ATOM 1109 N N . ARG A 1 147 ? -14.316 -7.004 10.902 1.00 98.25 147 ARG A N 1
ATOM 1110 C CA . ARG A 1 147 ? -13.201 -7.798 10.379 1.00 98.25 147 ARG A CA 1
ATOM 1111 C C . ARG A 1 147 ? -12.168 -6.871 9.753 1.00 98.25 147 ARG A C 1
ATOM 1113 O O . ARG A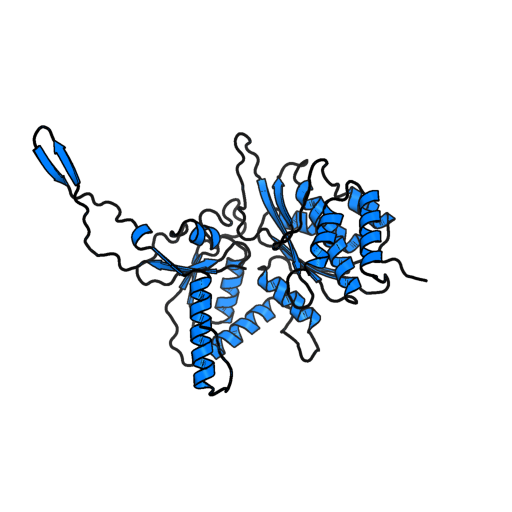 1 147 ? -12.468 -6.156 8.798 1.00 98.25 147 ARG A O 1
ATOM 1120 N N . VAL A 1 148 ? -10.959 -6.886 10.299 1.00 98.75 148 VAL A N 1
ATOM 1121 C CA . VAL A 1 148 ? -9.852 -6.034 9.863 1.00 98.75 148 VAL A CA 1
ATOM 1122 C C . VAL A 1 148 ? -8.670 -6.914 9.488 1.00 98.75 148 VAL A C 1
ATOM 1124 O O . VAL A 1 148 ? -8.205 -7.709 10.302 1.00 98.75 148 VAL A O 1
ATOM 1127 N N . VAL A 1 149 ? -8.176 -6.753 8.264 1.00 98.62 149 VAL A N 1
ATOM 1128 C CA . VAL A 1 149 ? -6.930 -7.381 7.808 1.00 98.62 149 VAL A CA 1
ATOM 1129 C C . VAL A 1 149 ? -5.829 -6.341 7.759 1.00 98.62 149 VAL A C 1
ATOM 1131 O O . VAL A 1 149 ? -6.091 -5.176 7.465 1.00 98.62 149 VAL A O 1
ATOM 1134 N N . TYR A 1 150 ? -4.594 -6.722 8.046 1.00 98.69 150 TYR A N 1
ATOM 1135 C CA . TYR A 1 150 ? -3.505 -5.755 8.047 1.00 98.69 150 TYR A CA 1
ATOM 1136 C C . TYR A 1 150 ? -2.167 -6.389 7.680 1.00 98.69 150 TYR A C 1
ATOM 1138 O O . TYR A 1 150 ? -1.957 -7.591 7.835 1.00 98.69 150 TYR A O 1
ATOM 1146 N N . ALA A 1 151 ? -1.270 -5.552 7.172 1.00 98.56 151 ALA A N 1
ATOM 1147 C CA . ALA A 1 151 ? 0.100 -5.909 6.834 1.00 98.56 151 ALA A CA 1
ATOM 1148 C C . ALA A 1 151 ? 1.020 -4.698 7.035 1.00 98.56 151 ALA A C 1
ATOM 1150 O O . ALA A 1 151 ? 0.560 -3.572 7.252 1.00 98.56 151 ALA A O 1
ATOM 1151 N N . MET A 1 152 ? 2.325 -4.928 6.955 1.00 97.50 152 MET A N 1
ATOM 1152 C CA . MET A 1 152 ? 3.347 -3.892 7.067 1.00 97.50 152 MET A CA 1
ATOM 1153 C C . MET A 1 152 ? 4.430 -4.032 5.994 1.00 97.50 152 MET A C 1
ATOM 1155 O O . MET A 1 152 ? 4.607 -5.101 5.406 1.00 97.50 152 MET A O 1
ATOM 1159 N N . ASP A 1 153 ? 5.166 -2.947 5.755 1.00 96.00 153 ASP A N 1
ATOM 1160 C CA . ASP A 1 153 ? 6.417 -2.980 4.994 1.00 96.00 153 ASP A CA 1
ATOM 1161 C C . ASP A 1 153 ? 7.604 -3.461 5.864 1.00 96.00 153 ASP A C 1
ATOM 1163 O O . ASP A 1 153 ? 7.436 -4.056 6.930 1.00 96.00 153 ASP A O 1
ATOM 1167 N N . THR A 1 154 ? 8.835 -3.233 5.402 1.00 94.94 154 THR A N 1
ATOM 1168 C CA . THR A 1 154 ? 10.070 -3.657 6.082 1.00 94.94 154 THR A CA 1
ATOM 1169 C C . THR A 1 154 ? 10.623 -2.634 7.081 1.00 94.94 154 THR A C 1
ATOM 1171 O O . THR A 1 154 ? 11.764 -2.781 7.525 1.00 94.94 154 THR A O 1
ATOM 1174 N N . ARG A 1 155 ? 9.875 -1.581 7.443 1.00 91.69 155 ARG A N 1
ATOM 1175 C CA . ARG A 1 155 ? 10.370 -0.556 8.375 1.00 91.69 155 ARG A CA 1
ATOM 1176 C C . ARG A 1 155 ? 10.585 -1.134 9.778 1.00 91.69 155 ARG A C 1
ATOM 1178 O O . ARG A 1 155 ? 9.694 -1.806 10.301 1.00 91.69 155 ARG A O 1
ATOM 1185 N N . PRO A 1 156 ? 11.686 -0.780 10.471 1.00 88.12 156 PRO A N 1
ATOM 1186 C CA . PRO A 1 156 ? 11.967 -1.286 11.819 1.00 88.12 156 PRO A CA 1
ATOM 1187 C C . PRO A 1 156 ? 10.885 -0.971 12.865 1.00 88.12 156 PRO A C 1
ATOM 1189 O O . PRO A 1 156 ? 10.735 -1.704 13.839 1.00 88.12 156 PRO A O 1
ATOM 1192 N N . SER A 1 157 ? 10.127 0.117 12.681 1.00 87.50 157 SER A N 1
ATOM 1193 C CA . SER A 1 157 ? 9.024 0.497 13.574 1.00 87.50 157 SER A CA 1
ATOM 1194 C C . SER A 1 157 ? 7.738 -0.308 13.348 1.00 87.50 157 SER A C 1
ATOM 1196 O O . SER A 1 157 ? 6.857 -0.269 14.206 1.00 87.50 157 SER A O 1
ATOM 1198 N N . GLY A 1 158 ? 7.629 -1.054 12.241 1.00 92.19 158 GLY A N 1
ATOM 1199 C CA . GLY A 1 158 ? 6.435 -1.807 11.842 1.00 92.19 158 GLY A CA 1
ATOM 1200 C C . GLY A 1 158 ? 5.860 -2.699 12.949 1.00 92.19 158 GLY A C 1
ATOM 1201 O O . GLY A 1 158 ? 4.709 -2.482 13.324 1.00 92.19 158 GLY A O 1
ATOM 1202 N N . PRO A 1 159 ? 6.639 -3.616 13.559 1.00 93.62 159 PRO A N 1
ATOM 1203 C CA . PRO A 1 159 ? 6.123 -4.528 14.584 1.00 93.62 159 PRO A CA 1
ATOM 1204 C C . PRO A 1 159 ? 5.481 -3.824 15.790 1.00 93.62 159 PRO A C 1
ATOM 1206 O O . PRO A 1 159 ? 4.422 -4.232 16.263 1.00 93.62 159 PRO A O 1
ATOM 1209 N N . ALA A 1 160 ? 6.089 -2.736 16.272 1.00 92.31 160 ALA A N 1
ATOM 1210 C CA . ALA A 1 160 ? 5.549 -1.969 17.396 1.00 92.31 160 ALA A CA 1
ATOM 1211 C C . ALA A 1 160 ? 4.252 -1.234 17.015 1.00 92.31 160 ALA A C 1
ATOM 1213 O O . ALA A 1 160 ? 3.298 -1.209 17.789 1.00 92.31 160 ALA A O 1
ATOM 1214 N N . LEU A 1 161 ? 4.200 -0.670 15.806 1.00 93.75 161 LEU A N 1
ATOM 1215 C CA . LEU A 1 161 ? 3.026 0.036 15.289 1.00 93.75 161 LEU A CA 1
ATOM 1216 C C . LEU A 1 161 ? 1.859 -0.917 15.002 1.00 93.75 161 LEU A C 1
ATOM 1218 O O . LEU A 1 161 ? 0.714 -0.582 15.295 1.00 93.75 161 LEU A O 1
ATOM 1222 N N . VAL A 1 162 ? 2.151 -2.123 14.509 1.00 97.06 162 VAL A N 1
ATOM 1223 C CA . VAL A 1 162 ? 1.168 -3.204 14.372 1.00 97.06 162 VAL A CA 1
ATOM 1224 C C . VAL A 1 162 ? 0.614 -3.601 15.739 1.00 97.06 162 VAL A C 1
ATOM 1226 O O . VAL A 1 162 ? -0.596 -3.736 15.868 1.00 97.06 162 VAL A O 1
ATOM 1229 N N . SER A 1 163 ? 1.442 -3.713 16.784 1.00 96.75 163 SER A N 1
ATOM 1230 C CA . SER A 1 163 ? 0.937 -3.999 18.137 1.00 96.75 163 SER A CA 1
ATOM 1231 C C . SER A 1 163 ? -0.103 -2.968 18.595 1.00 96.75 163 SER A C 1
ATOM 1233 O O . SER A 1 163 ? -1.179 -3.350 19.048 1.00 96.75 163 SER A O 1
ATOM 1235 N N . ALA A 1 164 ? 0.177 -1.673 18.413 1.00 96.75 164 ALA A N 1
ATOM 1236 C CA . ALA A 1 164 ? -0.760 -0.603 18.758 1.00 96.75 164 ALA A CA 1
ATOM 1237 C C . ALA A 1 164 ? -2.045 -0.654 17.914 1.00 96.75 164 ALA A C 1
ATOM 1239 O O . ALA A 1 164 ? -3.146 -0.465 18.430 1.00 96.75 164 ALA A O 1
ATOM 1240 N N . LEU A 1 165 ? -1.920 -0.956 16.617 1.00 98.25 165 LEU A N 1
ATOM 1241 C CA . LEU A 1 165 ? -3.060 -1.174 15.729 1.00 98.25 165 LEU A CA 1
ATOM 1242 C C . LEU A 1 165 ? -3.956 -2.316 16.236 1.00 98.25 165 LEU A C 1
ATOM 1244 O O . LEU A 1 165 ? -5.174 -2.142 16.313 1.00 98.25 165 LEU A O 1
ATOM 1248 N N . LYS A 1 166 ? -3.363 -3.457 16.618 1.00 98.38 166 LYS A N 1
ATOM 1249 C CA . LYS A 1 166 ? -4.084 -4.624 17.152 1.00 98.38 166 LYS A CA 1
ATOM 1250 C C . LYS A 1 166 ? -4.835 -4.283 18.435 1.00 98.38 166 LYS A C 1
ATOM 1252 O O . LYS A 1 166 ? -6.014 -4.615 18.542 1.00 98.38 166 LYS A O 1
ATOM 1257 N N . ASP A 1 167 ? -4.194 -3.568 19.361 1.00 98.06 167 ASP A N 1
ATOM 1258 C CA . ASP A 1 167 ? -4.840 -3.081 20.585 1.00 98.06 167 ASP A CA 1
ATOM 1259 C C . ASP A 1 167 ? -6.091 -2.238 20.265 1.00 98.06 167 ASP A C 1
ATOM 1261 O O . ASP A 1 167 ? -7.127 -2.393 20.913 1.00 98.06 167 ASP A O 1
ATOM 1265 N N . GLY A 1 168 ? -6.032 -1.400 19.223 1.00 98.31 168 GLY A N 1
ATOM 1266 C CA . GLY A 1 168 ? -7.166 -0.605 18.745 1.00 98.31 168 GLY A CA 1
ATOM 1267 C C . GLY A 1 168 ? -8.298 -1.441 18.151 1.00 98.31 168 GLY A C 1
ATOM 1268 O O . GLY A 1 168 ? -9.463 -1.239 18.492 1.00 98.31 168 GLY A O 1
ATOM 1269 N N . ILE A 1 169 ? -7.968 -2.408 17.291 1.00 98.38 169 ILE A N 1
ATOM 1270 C CA . ILE A 1 169 ? -8.956 -3.316 16.683 1.00 98.38 169 ILE A CA 1
ATOM 1271 C C . ILE A 1 169 ? -9.690 -4.102 17.779 1.00 98.38 169 ILE A C 1
ATOM 1273 O O . ILE A 1 169 ? -10.922 -4.136 17.798 1.00 98.38 169 ILE A O 1
ATOM 1277 N N . VAL A 1 170 ? -8.946 -4.681 18.726 1.00 97.38 170 VAL A N 1
ATOM 1278 C CA . VAL A 1 170 ? -9.502 -5.479 19.829 1.00 97.38 170 VAL A CA 1
ATOM 1279 C C . VAL A 1 170 ? -10.343 -4.619 20.774 1.00 97.38 170 VAL A C 1
ATOM 1281 O O . VAL A 1 170 ? -11.423 -5.046 21.185 1.00 97.38 170 VAL A O 1
ATOM 1284 N N . ALA A 1 171 ? -9.921 -3.386 21.075 1.00 97.06 171 ALA A N 1
ATOM 1285 C CA . ALA A 1 171 ? -10.688 -2.469 21.922 1.00 97.06 171 ALA A CA 1
ATOM 1286 C C . ALA A 1 171 ? -12.063 -2.103 21.327 1.00 97.06 171 ALA A C 1
ATOM 1288 O O . ALA A 1 171 ? -13.028 -1.917 22.070 1.00 97.06 171 ALA A O 1
ATOM 1289 N N . ALA A 1 172 ? -12.184 -2.068 19.995 1.00 95.75 172 ALA A N 1
ATOM 1290 C CA . ALA A 1 172 ? -13.456 -1.923 19.278 1.00 95.75 172 ALA A CA 1
ATOM 1291 C C . ALA A 1 172 ? -14.182 -3.264 19.023 1.00 95.75 172 ALA A C 1
ATOM 1293 O O . ALA A 1 172 ? -15.123 -3.326 18.226 1.00 95.75 172 ALA A O 1
ATOM 1294 N N . SER A 1 173 ? -13.753 -4.346 19.681 1.00 94.88 173 SER A N 1
ATOM 1295 C CA . SER A 1 173 ? -14.264 -5.715 19.510 1.00 94.88 173 SER A CA 1
ATOM 1296 C C . SER A 1 173 ? -14.229 -6.200 18.053 1.00 94.88 173 SER A C 1
ATOM 1298 O O . SER A 1 173 ? -15.135 -6.892 17.590 1.00 94.88 173 SER A O 1
ATOM 1300 N N . GLY A 1 174 ? -13.200 -5.791 17.310 1.00 95.75 174 GLY A N 1
ATOM 1301 C CA . GLY A 1 174 ? -12.921 -6.272 15.966 1.00 95.75 174 GLY A CA 1
ATOM 1302 C C . GLY A 1 174 ? -12.168 -7.598 15.957 1.00 95.75 174 GLY A C 1
ATOM 1303 O O . GLY A 1 174 ? -11.384 -7.893 16.856 1.00 95.75 174 GLY A O 1
ATOM 1304 N N . VAL A 1 175 ? -12.393 -8.382 14.905 1.00 97.44 175 VAL A N 1
ATOM 1305 C CA . VAL A 1 175 ? -11.603 -9.564 14.561 1.00 97.44 175 VAL A CA 1
ATOM 1306 C C . VAL A 1 175 ? -10.447 -9.120 13.677 1.00 97.44 175 VAL A C 1
ATOM 1308 O O . VAL A 1 175 ? -10.652 -8.461 12.657 1.00 97.44 175 VAL A O 1
ATOM 1311 N N . GLU A 1 176 ? -9.240 -9.476 14.087 1.00 96.69 176 GLU A N 1
ATOM 1312 C CA . GLU A 1 176 ? -7.987 -9.112 13.435 1.00 96.69 176 GLU A CA 1
ATOM 1313 C C . GLU A 1 176 ? -7.460 -10.275 12.578 1.00 96.69 176 GLU A C 1
ATOM 1315 O O . GLU A 1 176 ? -7.732 -11.445 12.863 1.00 96.69 176 GLU A O 1
ATOM 1320 N N . SER A 1 177 ? -6.768 -9.970 11.481 1.00 97.88 177 SER A N 1
ATOM 1321 C CA . SER A 1 177 ? -6.060 -10.966 10.673 1.00 97.88 177 SER A CA 1
ATOM 1322 C C . SER A 1 177 ? -4.740 -10.401 10.160 1.00 97.88 177 SER A C 1
ATOM 1324 O O . SER A 1 177 ? -4.717 -9.491 9.325 1.00 97.88 177 SER A O 1
ATOM 1326 N N . ASP A 1 178 ? -3.650 -10.968 10.667 1.00 97.94 178 ASP A N 1
ATOM 1327 C CA . ASP A 1 178 ? -2.279 -10.600 10.328 1.00 97.94 178 ASP A CA 1
ATOM 1328 C C . ASP A 1 178 ? -1.810 -11.248 9.021 1.00 97.94 178 ASP A C 1
ATOM 1330 O O . ASP A 1 178 ? -1.822 -12.473 8.887 1.00 97.94 178 ASP A O 1
ATOM 1334 N N . TYR A 1 179 ? -1.342 -10.431 8.082 1.00 98.06 179 TYR A N 1
ATOM 1335 C CA . TYR A 1 179 ? -0.712 -10.880 6.840 1.00 98.06 179 TYR A CA 1
ATOM 1336 C C . TYR A 1 179 ? 0.799 -10.588 6.792 1.00 98.06 179 TYR A C 1
ATOM 1338 O O . TYR A 1 179 ? 1.450 -10.841 5.777 1.00 98.06 179 TYR A O 1
ATOM 1346 N N . GLY A 1 180 ? 1.381 -10.101 7.891 1.00 97.50 180 GLY A N 1
ATOM 1347 C CA . GLY A 1 180 ? 2.815 -9.904 8.051 1.00 97.50 180 GLY A CA 1
ATOM 1348 C C . GLY A 1 180 ? 3.398 -8.886 7.072 1.00 97.50 180 GLY A C 1
ATOM 1349 O O . GLY A 1 180 ? 2.910 -7.763 6.947 1.00 97.50 180 GLY A O 1
ATOM 1350 N N . ILE A 1 181 ? 4.488 -9.272 6.405 1.00 97.75 181 ILE A N 1
ATOM 1351 C CA . ILE A 1 181 ? 5.222 -8.408 5.476 1.00 97.75 181 ILE A CA 1
ATOM 1352 C C . ILE A 1 181 ? 4.641 -8.551 4.067 1.00 97.75 181 ILE A C 1
ATOM 1354 O O . ILE A 1 181 ? 4.790 -9.602 3.433 1.00 97.75 181 ILE A O 1
ATOM 1358 N N . MET A 1 182 ? 4.049 -7.477 3.546 1.00 98.12 182 MET A N 1
ATOM 1359 C CA . MET A 1 182 ? 3.481 -7.409 2.196 1.00 98.12 182 MET A CA 1
ATOM 1360 C C . MET A 1 182 ? 3.827 -6.089 1.507 1.00 98.12 182 MET A C 1
ATOM 1362 O O . MET A 1 182 ? 4.127 -5.091 2.152 1.00 98.12 182 MET A O 1
ATOM 1366 N N . THR A 1 183 ? 3.767 -6.078 0.178 1.00 98.56 183 THR A N 1
ATOM 1367 C CA . THR A 1 183 ? 3.667 -4.818 -0.578 1.00 98.56 183 THR A CA 1
ATOM 1368 C C . THR A 1 183 ? 2.286 -4.192 -0.363 1.00 98.56 183 THR A C 1
ATOM 1370 O O . THR A 1 183 ? 1.315 -4.902 -0.078 1.00 98.56 183 THR A O 1
ATOM 1373 N N . THR A 1 184 ? 2.160 -2.877 -0.553 1.00 98.38 184 THR A N 1
ATOM 1374 C CA . THR A 1 184 ? 0.851 -2.205 -0.471 1.00 98.38 184 THR A CA 1
ATOM 1375 C C . THR A 1 184 ? -0.167 -2.828 -1.446 1.00 98.38 184 THR A C 1
ATOM 1377 O O . THR A 1 184 ? -1.259 -3.193 -1.002 1.00 98.38 184 THR A O 1
ATOM 1380 N N . PRO A 1 185 ? 0.160 -3.086 -2.733 1.00 98.62 185 PRO A N 1
ATOM 1381 C CA . PRO A 1 185 ? -0.768 -3.752 -3.653 1.00 98.62 185 PRO A CA 1
ATOM 1382 C C . PRO A 1 185 ? -1.204 -5.162 -3.224 1.00 98.62 185 PRO A C 1
ATOM 1384 O O . PRO A 1 185 ? -2.345 -5.548 -3.485 1.00 98.62 185 PRO A O 1
ATOM 1387 N N . GLN A 1 186 ? -0.344 -5.933 -2.545 1.00 98.75 186 GLN A N 1
ATOM 1388 C CA . GLN A 1 186 ? -0.715 -7.258 -2.034 1.00 98.75 186 GLN A CA 1
ATOM 1389 C C . GLN A 1 186 ? -1.813 -7.169 -0.968 1.00 98.75 186 GLN A C 1
ATOM 1391 O O . GLN A 1 186 ? -2.789 -7.913 -1.054 1.00 98.75 186 GLN A O 1
ATOM 1396 N N . LEU A 1 187 ? -1.728 -6.232 -0.016 1.00 98.69 187 LEU A N 1
ATOM 1397 C CA . LEU A 1 187 ? -2.793 -6.062 0.980 1.00 98.69 187 LEU A CA 1
ATOM 1398 C C . LEU A 1 187 ? -4.118 -5.625 0.335 1.00 98.69 187 LEU A C 1
ATOM 1400 O O . LEU A 1 187 ? -5.185 -6.123 0.708 1.00 98.69 187 LEU A O 1
ATOM 1404 N N . HIS A 1 188 ? -4.065 -4.732 -0.657 1.00 98.75 188 HIS A N 1
ATOM 1405 C CA . HIS A 1 188 ? -5.252 -4.325 -1.414 1.00 98.75 188 HIS A CA 1
ATOM 1406 C C . HIS A 1 188 ? -5.887 -5.517 -2.149 1.00 98.75 188 HIS A C 1
ATOM 1408 O O . HIS A 1 188 ? -7.109 -5.688 -2.120 1.00 98.75 188 HIS A O 1
ATOM 1414 N N . TYR A 1 189 ? -5.065 -6.382 -2.754 1.00 98.75 189 TYR A N 1
ATOM 1415 C CA . TYR A 1 189 ? -5.517 -7.624 -3.382 1.00 98.75 189 TYR A CA 1
ATOM 1416 C C . TYR A 1 189 ? -6.218 -8.548 -2.378 1.00 98.75 189 TYR A C 1
ATOM 1418 O O . TYR A 1 189 ? -7.344 -8.971 -2.635 1.00 98.75 189 TYR A O 1
ATOM 1426 N N . ILE A 1 190 ? -5.592 -8.815 -1.228 1.00 98.62 190 ILE A N 1
ATOM 1427 C CA . ILE A 1 190 ? -6.147 -9.676 -0.173 1.00 98.62 190 ILE A CA 1
ATOM 1428 C C . ILE A 1 190 ? -7.493 -9.139 0.317 1.00 98.62 190 ILE A C 1
ATOM 1430 O O . ILE A 1 190 ? -8.472 -9.885 0.354 1.00 98.62 190 ILE A O 1
ATOM 1434 N N . THR A 1 191 ? -7.561 -7.841 0.626 1.00 98.62 191 THR A N 1
ATOM 1435 C CA . THR A 1 191 ? -8.787 -7.176 1.095 1.00 98.62 191 THR A CA 1
ATOM 1436 C C . THR A 1 191 ? -9.924 -7.357 0.088 1.00 98.62 191 THR A C 1
ATOM 1438 O O . THR A 1 191 ? -11.025 -7.772 0.456 1.00 98.62 191 THR A O 1
ATOM 1441 N N . ARG A 1 192 ? -9.652 -7.146 -1.207 1.00 98.62 192 ARG A N 1
ATOM 1442 C CA . ARG A 1 192 ? -10.644 -7.357 -2.269 1.00 98.62 192 ARG A CA 1
ATOM 1443 C C . ARG A 1 192 ? -11.045 -8.824 -2.419 1.00 98.62 192 ARG A C 1
ATOM 1445 O O . ARG A 1 192 ? -12.229 -9.121 -2.582 1.00 98.62 192 ARG A O 1
ATOM 1452 N N . CYS A 1 193 ? -10.088 -9.748 -2.385 1.00 98.50 193 CYS A N 1
ATOM 1453 C CA . CYS A 1 193 ? -10.357 -11.179 -2.510 1.00 98.50 193 CYS A CA 1
ATOM 1454 C C . CYS A 1 193 ? -11.258 -11.685 -1.382 1.00 98.50 193 CYS A C 1
ATOM 1456 O O . CYS A 1 193 ? -12.245 -12.352 -1.667 1.00 98.50 193 CYS A O 1
ATOM 1458 N N . LEU A 1 194 ? -10.992 -11.305 -0.131 1.00 98.38 194 LEU A N 1
ATOM 1459 C CA . LEU A 1 194 ? -11.812 -11.703 1.019 1.00 98.38 194 LEU A CA 1
ATOM 1460 C C . LEU A 1 194 ? -13.266 -11.223 0.917 1.00 98.38 194 LEU A C 1
ATOM 1462 O O . LEU A 1 194 ? -14.179 -11.935 1.326 1.00 98.38 194 LEU A O 1
ATOM 1466 N N . ASN A 1 195 ? -13.498 -10.037 0.349 1.00 98.50 195 ASN A N 1
ATOM 1467 C CA . ASN A 1 195 ? -14.846 -9.481 0.189 1.00 98.50 195 ASN A CA 1
ATOM 1468 C C . ASN A 1 195 ? -15.589 -9.970 -1.060 1.00 98.50 195 ASN A C 1
ATOM 1470 O O . ASN A 1 195 ? -16.801 -9.793 -1.158 1.00 98.50 195 ASN A O 1
ATOM 1474 N N . THR A 1 196 ? -14.883 -10.562 -2.022 1.00 98.06 196 THR A N 1
ATOM 1475 C CA . THR A 1 196 ? -15.474 -11.063 -3.275 1.00 98.06 196 THR A CA 1
ATOM 1476 C C . THR A 1 196 ? -15.482 -12.589 -3.360 1.00 98.06 196 THR A C 1
ATOM 1478 O O . THR A 1 196 ? -16.075 -13.155 -4.274 1.00 98.06 196 THR A O 1
ATOM 1481 N N . GLN A 1 197 ? -14.852 -13.285 -2.411 1.00 96.19 197 GLN A N 1
ATOM 1482 C CA . GLN A 1 197 ? -14.795 -14.741 -2.387 1.00 96.19 197 GLN A CA 1
ATOM 1483 C C . GLN A 1 197 ? -16.202 -15.353 -2.343 1.00 96.19 197 GLN A C 1
ATOM 1485 O O . GLN A 1 197 ? -17.051 -14.951 -1.552 1.00 96.19 197 GLN A O 1
ATOM 1490 N N . GLY A 1 198 ? -16.442 -16.348 -3.199 1.00 94.69 198 GLY A N 1
ATOM 1491 C CA . GLY A 1 198 ? -17.738 -17.027 -3.288 1.00 94.69 198 GLY A CA 1
ATOM 1492 C C . GLY A 1 198 ? -18.834 -16.226 -4.001 1.00 94.69 198 GLY A C 1
ATOM 1493 O O . GLY A 1 198 ? -19.965 -16.700 -4.064 1.00 94.69 198 GLY A O 1
ATOM 1494 N N . THR A 1 199 ? -18.524 -15.051 -4.559 1.00 96.06 199 THR A N 1
ATOM 1495 C CA . THR A 1 199 ? -19.450 -14.272 -5.394 1.00 96.06 199 THR A CA 1
ATOM 1496 C C . THR A 1 199 ? -19.057 -14.355 -6.877 1.00 96.06 199 THR A C 1
ATOM 1498 O O . THR A 1 199 ? -17.927 -14.735 -7.195 1.00 96.06 199 THR A O 1
ATOM 1501 N N . PRO A 1 200 ? -19.942 -13.964 -7.815 1.00 96.12 200 PRO A N 1
ATOM 1502 C CA . PRO A 1 200 ? -19.588 -13.842 -9.234 1.00 96.12 200 PRO A CA 1
ATOM 1503 C C . PRO A 1 200 ? -18.450 -12.846 -9.516 1.00 96.12 200 PRO A C 1
ATOM 1505 O O . PRO A 1 200 ? -17.837 -12.901 -10.576 1.00 96.12 200 PRO A O 1
ATOM 1508 N N . GLU A 1 201 ? -18.160 -11.939 -8.577 1.00 94.94 201 GLU A N 1
ATOM 1509 C CA . GLU A 1 201 ? -17.093 -10.937 -8.683 1.00 94.94 201 GLU A CA 1
ATOM 1510 C C . GLU A 1 201 ? -15.764 -11.408 -8.058 1.00 94.94 201 GLU A C 1
ATOM 1512 O O . GLU A 1 201 ? -14.861 -10.587 -7.865 1.00 94.94 201 GLU A O 1
ATOM 1517 N N . ALA A 1 202 ? -15.636 -12.698 -7.710 1.00 97.31 202 ALA A N 1
ATOM 1518 C CA . ALA A 1 202 ? -14.461 -13.257 -7.044 1.00 97.31 202 ALA A CA 1
ATOM 1519 C C . ALA A 1 202 ? -13.152 -12.841 -7.725 1.00 97.31 202 ALA A C 1
ATOM 1521 O O . ALA A 1 202 ? -12.876 -13.183 -8.875 1.00 97.31 202 ALA A O 1
ATOM 1522 N N . TYR A 1 203 ? -12.320 -12.101 -6.989 1.00 98.00 203 TYR A N 1
ATOM 1523 C CA . TYR A 1 203 ? -11.114 -11.517 -7.567 1.00 98.00 203 TYR A CA 1
ATOM 1524 C C . TYR A 1 203 ? -9.927 -12.489 -7.618 1.00 98.00 203 TYR A C 1
ATOM 1526 O O . TYR A 1 203 ? -9.027 -12.299 -8.434 1.00 98.00 203 TYR A O 1
ATOM 1534 N N . GLY A 1 204 ? -9.898 -13.518 -6.773 1.00 96.88 204 GLY A N 1
ATOM 1535 C CA . GLY A 1 204 ? -8.815 -14.503 -6.707 1.00 96.88 204 GLY A CA 1
ATOM 1536 C C . GLY A 1 204 ? -8.717 -15.168 -5.335 1.00 96.88 204 GLY A C 1
ATOM 1537 O O . GLY A 1 204 ? -9.501 -14.860 -4.438 1.00 96.88 204 GLY A O 1
ATOM 1538 N N . GLU A 1 205 ? -7.747 -16.064 -5.162 1.00 97.50 205 GLU A N 1
ATOM 1539 C CA . GLU A 1 205 ? -7.459 -16.693 -3.866 1.00 97.50 205 GLU A CA 1
ATOM 1540 C C . GLU A 1 205 ? -6.889 -15.634 -2.890 1.00 97.50 205 GLU A C 1
ATOM 1542 O O . GLU A 1 205 ? -5.898 -14.990 -3.249 1.00 97.50 205 GLU A O 1
ATOM 1547 N N . PRO A 1 206 ? -7.468 -15.427 -1.685 1.00 97.25 206 PRO A N 1
ATOM 1548 C CA . PRO A 1 206 ? -7.026 -14.424 -0.706 1.00 97.25 206 PRO A CA 1
ATOM 1549 C C . PRO A 1 206 ? -5.752 -14.863 0.039 1.00 97.25 206 PRO A C 1
ATOM 1551 O O . PRO A 1 206 ? -5.713 -14.954 1.266 1.00 97.25 206 PRO A O 1
ATOM 1554 N N . SER A 1 207 ? -4.694 -15.150 -0.715 1.00 97.50 207 SER A N 1
ATOM 1555 C CA . SER A 1 207 ? -3.380 -15.538 -0.211 1.00 97.50 207 SER A CA 1
ATOM 1556 C C . SER A 1 207 ? -2.272 -14.866 -1.022 1.00 97.50 207 SER A C 1
ATOM 1558 O O . SER A 1 207 ? -2.475 -14.442 -2.163 1.00 97.50 207 SER A O 1
ATOM 1560 N N . GLU A 1 208 ? -1.075 -14.782 -0.441 1.00 97.31 208 GLU A N 1
ATOM 1561 C CA . GLU A 1 208 ? 0.103 -14.267 -1.146 1.00 97.31 208 GLU A CA 1
ATOM 1562 C C . GLU A 1 208 ? 0.415 -15.109 -2.396 1.00 97.31 208 GLU A C 1
ATOM 1564 O O . GLU A 1 208 ? 0.685 -14.579 -3.472 1.00 97.31 208 GLU A O 1
ATOM 1569 N N . ARG A 1 209 ? 0.263 -16.434 -2.287 1.00 98.12 209 ARG A N 1
ATOM 1570 C CA . ARG A 1 209 ? 0.377 -17.356 -3.421 1.00 98.12 209 ARG A CA 1
ATOM 1571 C C . ARG A 1 209 ? -0.660 -17.061 -4.506 1.00 98.12 209 ARG A C 1
ATOM 1573 O O . ARG A 1 209 ? -0.319 -17.067 -5.686 1.00 98.12 209 ARG A O 1
ATOM 1580 N N . GLY A 1 210 ? -1.904 -16.785 -4.113 1.00 98.44 210 GLY A N 1
ATOM 1581 C CA . GLY A 1 210 ? -2.981 -16.397 -5.021 1.00 98.44 210 GLY A CA 1
ATOM 1582 C C . GLY A 1 210 ? -2.647 -15.144 -5.829 1.00 98.44 210 GLY A C 1
ATOM 1583 O O . GLY A 1 210 ? -2.857 -15.123 -7.042 1.00 98.44 210 GLY A O 1
ATOM 1584 N N . TYR A 1 211 ? -2.050 -14.139 -5.180 1.00 98.75 211 TYR A N 1
ATOM 1585 C CA . TYR A 1 211 ? -1.554 -12.930 -5.843 1.00 98.75 211 TYR A CA 1
ATOM 1586 C C . TYR A 1 211 ? -0.519 -13.265 -6.927 1.00 98.75 211 TYR A C 1
ATOM 1588 O O . TYR A 1 211 ? -0.673 -12.846 -8.078 1.00 98.75 211 TYR A O 1
ATOM 1596 N N . TYR A 1 212 ? 0.496 -14.070 -6.589 1.00 98.69 212 TYR A N 1
ATOM 1597 C CA . TYR A 1 212 ? 1.531 -14.471 -7.545 1.00 98.69 212 TYR A CA 1
ATOM 1598 C C . TYR A 1 212 ? 0.965 -15.274 -8.711 1.00 98.69 212 TYR A C 1
ATOM 1600 O O . TYR A 1 212 ? 1.257 -14.965 -9.862 1.00 98.69 212 TYR A O 1
ATOM 1608 N N . GLN A 1 213 ? 0.122 -16.270 -8.436 1.00 98.56 213 GLN A N 1
ATOM 1609 C CA . GLN A 1 213 ? -0.467 -17.121 -9.470 1.00 98.56 213 GLN A CA 1
ATOM 1610 C C . GLN A 1 213 ? -1.355 -16.326 -10.423 1.00 98.56 213 GLN A C 1
ATOM 1612 O O . GLN A 1 213 ? -1.259 -16.504 -11.636 1.00 98.56 213 GLN A O 1
ATOM 1617 N N . LYS A 1 214 ? -2.183 -15.416 -9.900 1.00 98.56 214 LYS A N 1
ATOM 1618 C CA . LYS A 1 214 ? -3.043 -14.569 -10.729 1.00 98.56 214 LYS A CA 1
ATOM 1619 C C . LYS A 1 214 ? -2.224 -13.727 -11.709 1.00 98.56 214 LYS A C 1
ATOM 1621 O O . LYS A 1 214 ? -2.526 -13.727 -12.901 1.00 98.56 214 LYS A O 1
ATOM 1626 N N . LEU A 1 215 ? -1.190 -13.038 -11.219 1.00 98.62 215 LEU A N 1
ATOM 1627 C CA . LEU A 1 215 ? -0.316 -12.221 -12.064 1.00 98.62 215 LEU A CA 1
ATOM 1628 C C . LEU A 1 215 ? 0.498 -13.075 -13.038 1.00 98.62 215 LEU A C 1
ATOM 1630 O O . LEU A 1 215 ? 0.599 -12.730 -14.212 1.00 98.62 215 LEU A O 1
ATOM 1634 N N . ALA A 1 216 ? 1.042 -14.201 -12.577 1.00 98.50 216 ALA A N 1
ATOM 1635 C CA . ALA A 1 216 ? 1.852 -15.080 -13.407 1.00 98.50 216 ALA A CA 1
ATOM 1636 C C . ALA A 1 216 ? 1.053 -15.720 -14.545 1.00 98.50 216 ALA A C 1
ATOM 1638 O O . ALA A 1 216 ? 1.560 -15.829 -15.658 1.00 98.50 216 ALA A O 1
ATOM 1639 N N . ASN A 1 217 ? -0.193 -16.124 -14.297 1.00 98.38 217 ASN A N 1
ATOM 1640 C CA . ASN A 1 217 ? -1.072 -16.661 -15.335 1.00 98.38 217 ASN A CA 1
ATOM 1641 C C . ASN A 1 217 ? -1.378 -15.589 -16.385 1.00 98.38 217 ASN A C 1
ATOM 1643 O O . ASN A 1 217 ? -1.069 -15.787 -17.555 1.00 98.38 217 ASN A O 1
ATOM 1647 N N . ALA A 1 218 ? -1.858 -14.419 -15.950 1.00 98.38 218 ALA A N 1
ATOM 1648 C CA . ALA A 1 218 ? -2.189 -13.324 -16.858 1.00 98.38 218 ALA A CA 1
ATOM 1649 C C . ALA A 1 218 ? -0.979 -12.856 -17.687 1.00 98.38 218 ALA A C 1
ATOM 1651 O O . ALA A 1 218 ? -1.113 -12.594 -18.880 1.00 98.38 218 ALA A O 1
ATOM 1652 N N . PHE A 1 219 ? 0.211 -12.780 -17.080 1.00 98.25 219 PHE A N 1
ATOM 1653 C CA . PHE A 1 219 ? 1.429 -12.400 -17.792 1.00 98.25 219 PHE A CA 1
ATOM 1654 C C . PHE A 1 219 ? 1.821 -13.441 -18.845 1.00 98.25 219 PHE A C 1
ATOM 1656 O O . PHE A 1 219 ? 2.114 -13.070 -19.977 1.00 98.25 219 PHE A O 1
ATOM 1663 N N . ARG A 1 220 ? 1.803 -14.736 -18.496 1.00 98.00 220 ARG A N 1
ATOM 1664 C CA . ARG A 1 220 ? 2.132 -15.825 -19.431 1.00 98.00 220 ARG A CA 1
ATOM 1665 C C . ARG A 1 220 ? 1.180 -15.873 -20.618 1.00 98.00 220 ARG A C 1
ATOM 1667 O O . ARG A 1 220 ? 1.646 -16.078 -21.735 1.00 98.00 220 ARG A O 1
ATOM 1674 N N . ASP A 1 221 ? -0.109 -15.655 -20.377 1.00 97.31 221 ASP A N 1
ATOM 1675 C CA . ASP A 1 221 ? -1.116 -15.595 -21.435 1.00 97.31 221 ASP A CA 1
ATOM 1676 C C . ASP A 1 221 ? -0.863 -14.395 -22.358 1.00 97.31 221 ASP A C 1
ATOM 1678 O O . ASP A 1 221 ? -0.852 -14.552 -23.578 1.00 97.31 221 ASP A O 1
ATOM 1682 N N . LEU A 1 222 ? -0.569 -13.221 -21.783 1.00 95.88 222 LEU A N 1
ATOM 1683 C CA . LEU A 1 222 ? -0.304 -11.989 -22.530 1.00 95.88 222 LEU A CA 1
ATOM 1684 C C . LEU A 1 222 ? 0.915 -12.096 -23.457 1.00 95.88 222 LEU A C 1
ATOM 1686 O O . LEU A 1 222 ? 0.889 -11.557 -24.559 1.00 95.88 222 LEU A O 1
ATOM 1690 N N . VAL A 1 223 ? 1.986 -12.761 -23.014 1.00 95.94 223 VAL A N 1
ATOM 1691 C CA . VAL A 1 223 ? 3.240 -12.877 -23.786 1.00 95.94 223 VAL A CA 1
ATOM 1692 C C . VAL A 1 223 ? 3.354 -14.194 -24.558 1.00 95.94 223 VAL A C 1
ATOM 1694 O O . VAL A 1 223 ? 4.413 -14.511 -25.106 1.00 95.94 223 VAL A O 1
ATOM 1697 N N . SER A 1 224 ? 2.295 -15.004 -24.577 1.00 94.00 224 SER A N 1
ATOM 1698 C CA . SER A 1 224 ? 2.305 -16.291 -25.266 1.00 94.00 224 SER A CA 1
ATOM 1699 C C . SER A 1 224 ? 2.578 -16.099 -26.761 1.00 94.00 224 SER A C 1
ATOM 1701 O O . SER A 1 224 ? 1.900 -15.334 -27.440 1.00 94.00 224 SER A O 1
ATOM 1703 N N . GLY A 1 225 ? 3.595 -16.791 -27.283 1.00 92.88 225 GLY A N 1
ATOM 1704 C CA . GLY A 1 225 ? 4.023 -16.669 -28.681 1.00 92.88 225 GLY A CA 1
ATOM 1705 C C . GLY A 1 225 ? 4.954 -15.486 -28.975 1.00 92.88 225 GLY A C 1
ATOM 1706 O O . GLY A 1 225 ? 5.462 -15.394 -30.089 1.00 92.88 225 GLY A O 1
ATOM 1707 N N . CYS A 1 226 ? 5.233 -14.621 -27.997 1.00 94.12 226 CYS A N 1
ATOM 1708 C CA . CYS A 1 226 ? 6.222 -13.555 -28.128 1.00 94.12 226 CYS A CA 1
ATOM 1709 C C . CYS A 1 226 ? 7.627 -14.041 -27.748 1.00 94.12 226 CYS A C 1
ATOM 1711 O O . CYS A 1 226 ? 7.801 -14.912 -26.890 1.00 94.12 226 CYS A O 1
ATOM 1713 N N . GLU A 1 227 ? 8.649 -13.437 -28.355 1.00 94.31 227 GLU A N 1
ATOM 1714 C CA . GLU A 1 227 ? 10.025 -13.616 -27.899 1.00 94.31 227 GLU A CA 1
ATOM 1715 C C . GLU A 1 227 ? 10.210 -12.971 -26.518 1.00 94.31 227 GLU A C 1
ATOM 1717 O O . GLU A 1 227 ? 9.729 -11.864 -26.251 1.00 94.31 227 GLU A O 1
ATOM 1722 N N . ARG A 1 228 ? 10.915 -13.667 -25.620 1.00 95.25 228 ARG A N 1
ATOM 1723 C CA . ARG A 1 228 ? 11.218 -13.138 -24.292 1.00 95.25 228 ARG A CA 1
ATOM 1724 C C . ARG A 1 228 ? 12.137 -11.927 -24.420 1.00 95.25 228 ARG A C 1
ATOM 1726 O O . ARG A 1 228 ? 13.245 -12.030 -24.939 1.00 95.25 228 ARG A O 1
ATOM 1733 N N . LEU A 1 229 ? 11.725 -10.808 -23.832 1.00 94.44 229 LEU A N 1
ATOM 1734 C CA . LEU A 1 229 ? 12.559 -9.612 -23.777 1.00 94.44 229 LEU A CA 1
ATOM 1735 C C . LEU A 1 229 ? 13.867 -9.844 -22.985 1.00 94.44 229 LEU A C 1
ATOM 1737 O O . LEU A 1 229 ? 13.907 -10.677 -22.065 1.00 94.44 229 LEU A O 1
ATOM 1741 N N . PRO A 1 230 ? 14.927 -9.063 -23.274 1.00 95.06 230 PRO A N 1
ATOM 1742 C CA . PRO A 1 230 ? 16.154 -9.073 -22.486 1.00 95.06 230 PRO A CA 1
ATOM 1743 C C . PRO A 1 230 ? 15.904 -8.819 -20.997 1.00 95.06 230 PRO A C 1
ATOM 1745 O O . PRO A 1 230 ? 14.918 -8.176 -20.616 1.00 95.06 230 PRO A O 1
ATOM 1748 N N . THR A 1 231 ? 16.824 -9.317 -20.166 1.00 96.81 231 THR A N 1
ATOM 1749 C CA . THR A 1 231 ? 16.778 -9.185 -18.706 1.00 96.81 231 THR A CA 1
ATOM 1750 C C . THR A 1 231 ? 16.602 -7.729 -18.291 1.00 96.81 231 THR A C 1
ATOM 1752 O O . THR A 1 231 ? 17.355 -6.858 -18.724 1.00 96.81 231 THR A O 1
ATOM 1755 N N . ILE A 1 232 ? 15.617 -7.475 -17.430 1.00 97.69 232 ILE A N 1
ATOM 1756 C CA . ILE A 1 232 ? 15.396 -6.154 -16.841 1.00 97.69 232 ILE A CA 1
ATOM 1757 C C . ILE A 1 232 ? 16.133 -6.046 -15.506 1.00 97.69 232 ILE A C 1
ATOM 1759 O O . ILE A 1 232 ? 16.070 -6.955 -14.675 1.00 97.69 232 ILE A O 1
ATOM 1763 N N . ARG A 1 233 ? 16.834 -4.931 -15.291 1.00 97.94 233 ARG A N 1
ATOM 1764 C CA . ARG A 1 233 ? 17.445 -4.610 -13.996 1.00 97.94 233 ARG A CA 1
ATOM 1765 C C . ARG A 1 233 ? 16.445 -3.838 -13.142 1.00 97.94 233 ARG A C 1
ATOM 1767 O O . ARG A 1 233 ? 15.911 -2.832 -13.596 1.00 97.94 233 ARG A O 1
ATOM 1774 N N . VAL A 1 234 ? 16.188 -4.303 -11.926 1.00 98.50 234 VAL A N 1
ATOM 1775 C CA . VAL A 1 234 ? 15.158 -3.714 -11.062 1.00 98.50 234 VAL A CA 1
ATOM 1776 C C . VAL A 1 234 ? 15.781 -3.229 -9.768 1.00 98.50 234 VAL A C 1
ATOM 1778 O O . VAL A 1 234 ? 16.257 -4.034 -8.978 1.00 98.50 234 VAL A O 1
ATOM 1781 N N . ASP A 1 235 ? 15.763 -1.920 -9.553 1.00 98.50 235 ASP A N 1
ATOM 1782 C CA . ASP A 1 235 ? 16.045 -1.312 -8.257 1.00 98.50 235 ASP A CA 1
ATOM 1783 C C . ASP A 1 235 ? 14.837 -1.491 -7.333 1.00 98.50 235 ASP A C 1
ATOM 1785 O O . ASP A 1 235 ? 13.767 -0.929 -7.566 1.00 98.50 235 ASP A O 1
ATOM 1789 N N . CYS A 1 236 ? 14.997 -2.292 -6.286 1.00 98.31 236 CYS A N 1
ATOM 1790 C CA . CYS A 1 236 ? 13.933 -2.605 -5.341 1.00 98.31 236 CYS A CA 1
ATOM 1791 C C . CYS A 1 236 ? 13.936 -1.704 -4.097 1.00 98.31 236 CYS A C 1
ATOM 1793 O O . CYS A 1 236 ? 13.260 -2.029 -3.120 1.00 98.31 236 CYS A O 1
ATOM 1795 N N . ALA A 1 237 ? 14.693 -0.599 -4.111 1.00 97.25 237 ALA A N 1
ATOM 1796 C CA . ALA A 1 237 ? 14.749 0.411 -3.050 1.00 97.25 237 ALA A CA 1
ATOM 1797 C C . ALA A 1 237 ? 15.117 -0.115 -1.646 1.00 97.25 237 ALA A C 1
ATOM 1799 O O . ALA A 1 237 ? 14.855 0.548 -0.643 1.00 97.25 237 ALA A O 1
ATOM 1800 N N . ASN A 1 238 ? 15.692 -1.318 -1.556 1.00 96.88 238 ASN A N 1
ATOM 1801 C CA . ASN A 1 238 ? 15.868 -2.103 -0.328 1.00 96.88 238 ASN A CA 1
ATOM 1802 C C . ASN A 1 238 ? 14.554 -2.318 0.455 1.00 96.88 238 ASN A C 1
ATOM 1804 O O . ASN A 1 238 ? 14.561 -2.501 1.673 1.00 96.88 238 ASN A O 1
ATOM 1808 N N . GLY A 1 239 ? 13.420 -2.270 -0.248 1.00 96.75 239 GLY A N 1
ATOM 1809 C CA . GLY A 1 239 ? 12.078 -2.383 0.305 1.00 96.75 239 GLY A CA 1
ATOM 1810 C C . GLY A 1 239 ? 11.455 -3.760 0.138 1.00 96.75 239 GLY A C 1
ATOM 1811 O O . GLY A 1 239 ? 12.043 -4.694 -0.415 1.00 96.75 239 GLY A O 1
ATOM 1812 N N . VAL A 1 240 ? 10.209 -3.875 0.600 1.00 98.00 240 VAL A N 1
ATOM 1813 C CA . VAL A 1 240 ? 9.451 -5.135 0.576 1.00 98.00 240 VAL A CA 1
ATOM 1814 C C . VAL A 1 240 ? 9.250 -5.673 -0.844 1.00 98.00 240 VAL A C 1
ATOM 1816 O O . VAL A 1 240 ? 9.116 -6.878 -1.021 1.00 98.00 240 VAL A O 1
ATOM 1819 N N . GLY A 1 241 ? 9.305 -4.819 -1.870 1.00 98.31 241 GLY A N 1
ATOM 1820 C CA . GLY A 1 241 ? 9.220 -5.235 -3.271 1.00 98.31 241 GLY A CA 1
ATOM 1821 C C . GLY A 1 241 ? 10.295 -6.240 -3.699 1.00 98.31 241 GLY A C 1
ATOM 1822 O O . GLY A 1 241 ? 10.015 -7.067 -4.561 1.00 98.31 241 GLY A O 1
ATOM 1823 N N . ALA A 1 242 ? 11.485 -6.228 -3.083 1.00 98.12 242 ALA A N 1
ATOM 1824 C CA . ALA A 1 242 ? 12.594 -7.114 -3.450 1.00 98.12 242 ALA A CA 1
ATOM 1825 C C . ALA A 1 242 ? 12.247 -8.614 -3.340 1.00 98.12 242 ALA A C 1
ATOM 1827 O O . ALA A 1 242 ? 12.193 -9.282 -4.376 1.00 98.12 242 ALA A O 1
ATOM 1828 N N . PRO A 1 243 ? 11.955 -9.163 -2.142 1.00 98.19 243 PRO A N 1
ATOM 1829 C CA . PRO A 1 243 ? 11.618 -10.582 -2.007 1.00 98.19 243 PRO A CA 1
ATOM 1830 C C . PRO A 1 243 ? 10.328 -10.960 -2.751 1.00 98.19 243 PRO A C 1
ATOM 1832 O O . PRO A 1 243 ? 10.196 -12.078 -3.241 1.00 98.19 243 PRO A O 1
ATOM 1835 N N . LYS A 1 244 ? 9.370 -10.031 -2.868 1.00 98.38 244 LYS A N 1
ATOM 1836 C CA . LYS A 1 244 ? 8.066 -10.296 -3.497 1.00 98.38 244 LYS A CA 1
ATOM 1837 C C . LYS A 1 244 ? 8.174 -10.367 -5.022 1.00 98.38 244 LYS A C 1
ATOM 1839 O O . LYS A 1 244 ? 7.524 -11.200 -5.648 1.00 98.38 244 LYS A O 1
ATOM 1844 N N . LEU A 1 245 ? 9.023 -9.533 -5.627 1.00 98.44 245 LEU A N 1
ATOM 1845 C CA . LEU A 1 245 ? 9.334 -9.611 -7.052 1.00 98.44 245 LEU A CA 1
ATOM 1846 C C . LEU A 1 245 ? 10.159 -10.856 -7.380 1.00 98.44 245 LEU A C 1
ATOM 1848 O O . LEU A 1 245 ? 9.929 -11.466 -8.421 1.00 98.44 245 LEU A O 1
ATOM 1852 N N . GLU A 1 246 ? 11.086 -11.248 -6.504 1.00 98.12 246 GLU A N 1
ATOM 1853 C CA . GLU A 1 246 ? 11.843 -12.489 -6.674 1.00 98.12 246 GLU A CA 1
ATOM 1854 C C . GLU A 1 246 ? 10.901 -13.701 -6.774 1.00 98.12 246 GLU A C 1
ATOM 1856 O O . GLU A 1 246 ? 11.000 -14.495 -7.711 1.00 98.12 246 GLU A O 1
ATOM 1861 N N . GLU A 1 247 ? 9.938 -13.807 -5.856 1.00 98.38 247 GLU A N 1
ATOM 1862 C CA . GLU A 1 247 ? 8.959 -14.898 -5.837 1.00 98.38 247 GLU A CA 1
ATOM 1863 C C . GLU A 1 247 ? 7.977 -14.835 -7.019 1.00 98.38 247 GLU A C 1
ATOM 1865 O O . GLU A 1 247 ? 7.670 -15.855 -7.646 1.00 98.38 247 GLU A O 1
ATOM 1870 N N . LEU A 1 248 ? 7.530 -13.633 -7.398 1.00 98.62 248 LEU A N 1
ATOM 1871 C CA . LEU A 1 248 ? 6.699 -13.442 -8.587 1.00 98.62 248 LEU A CA 1
ATOM 1872 C C . LEU A 1 248 ? 7.440 -13.863 -9.865 1.00 98.62 248 LEU A C 1
ATOM 1874 O O . LEU A 1 248 ? 6.863 -14.553 -10.704 1.00 98.62 248 LEU A O 1
ATOM 1878 N N . ALA A 1 249 ? 8.713 -13.489 -10.012 1.00 98.19 249 ALA A N 1
ATOM 1879 C CA . ALA A 1 249 ? 9.529 -13.861 -11.165 1.00 98.19 249 ALA A CA 1
ATOM 1880 C C . ALA A 1 249 ? 9.746 -15.380 -11.240 1.00 98.19 249 ALA A C 1
ATOM 1882 O O . ALA A 1 249 ? 9.616 -15.956 -12.321 1.00 98.19 249 ALA A O 1
ATOM 1883 N N . LYS A 1 250 ? 9.978 -16.045 -10.096 1.00 98.25 250 LYS A N 1
ATOM 1884 C CA . LYS A 1 250 ? 10.017 -17.517 -10.006 1.00 98.25 250 LYS A CA 1
ATOM 1885 C C . LYS A 1 250 ? 8.696 -18.145 -10.452 1.00 98.25 250 LYS A C 1
ATOM 1887 O O . LYS A 1 250 ? 8.706 -19.097 -11.227 1.00 98.25 250 LYS A O 1
ATOM 1892 N N . THR A 1 251 ? 7.568 -17.584 -10.015 1.00 98.38 251 THR A N 1
ATOM 1893 C CA . THR A 1 251 ? 6.224 -18.078 -10.363 1.00 98.38 251 THR A CA 1
ATOM 1894 C C . THR A 1 251 ? 5.897 -17.885 -11.851 1.00 98.38 251 THR A C 1
ATOM 1896 O O . THR A 1 251 ? 5.270 -18.749 -12.463 1.00 98.38 251 THR A O 1
ATOM 1899 N N . ILE A 1 252 ? 6.331 -16.771 -12.453 1.00 98.19 252 ILE A N 1
ATOM 1900 C CA . ILE A 1 252 ? 6.206 -16.512 -13.898 1.00 98.19 252 ILE A CA 1
ATOM 1901 C C . ILE A 1 252 ? 7.085 -17.481 -14.703 1.00 98.19 252 ILE A C 1
ATOM 1903 O O . ILE A 1 252 ? 6.639 -18.030 -15.712 1.00 98.19 252 ILE A O 1
ATOM 1907 N N . GLY A 1 253 ? 8.315 -17.709 -14.242 1.00 97.25 253 GLY A N 1
ATOM 1908 C CA . GLY A 1 253 ? 9.307 -18.577 -14.865 1.00 97.25 253 GLY A CA 1
ATOM 1909 C C . GLY A 1 253 ? 10.219 -17.851 -15.860 1.00 97.25 253 GLY A C 1
ATOM 1910 O O . GLY A 1 253 ? 9.786 -16.999 -16.642 1.00 97.25 253 GLY A O 1
ATOM 1911 N N . GLU A 1 254 ? 11.494 -18.250 -15.886 1.00 95.06 254 GLU A N 1
ATOM 1912 C CA . GLU A 1 254 ? 12.558 -17.593 -16.669 1.00 95.06 254 GLU A CA 1
ATOM 1913 C C . GLU A 1 254 ? 12.332 -17.606 -18.186 1.00 95.06 254 GLU A C 1
ATOM 1915 O O . GLU A 1 254 ? 12.876 -16.768 -18.904 1.00 95.06 254 GLU A O 1
ATOM 1920 N N . LYS A 1 255 ? 11.494 -18.525 -18.683 1.00 94.69 255 LYS A N 1
ATOM 1921 C CA . LYS A 1 255 ? 11.063 -18.558 -20.088 1.00 94.69 255 LYS A CA 1
ATOM 1922 C C . LYS A 1 255 ? 10.304 -17.289 -20.492 1.00 94.69 255 LYS A C 1
ATOM 1924 O O . LYS A 1 255 ? 10.356 -16.909 -21.656 1.00 94.69 255 LYS A O 1
ATOM 1929 N N . TYR A 1 256 ? 9.611 -16.650 -19.554 1.00 96.94 256 TYR A N 1
ATOM 1930 C CA . TYR A 1 256 ? 8.717 -15.525 -19.824 1.00 96.94 256 TYR A CA 1
ATOM 1931 C C . TYR A 1 256 ? 9.270 -14.200 -19.296 1.00 96.94 256 TYR A C 1
ATOM 1933 O O . TYR A 1 256 ? 9.117 -13.171 -19.950 1.00 96.94 256 TYR A O 1
ATOM 1941 N N . LEU A 1 257 ? 9.939 -14.211 -18.140 1.00 97.06 257 LEU A N 1
ATOM 1942 C CA . LEU A 1 257 ? 10.483 -13.008 -17.517 1.00 97.06 257 LEU A CA 1
ATOM 1943 C C . LEU A 1 257 ? 11.853 -13.294 -16.897 1.00 97.06 257 LEU A C 1
ATOM 1945 O O . LEU A 1 257 ? 12.002 -14.217 -16.105 1.00 97.06 257 LEU A O 1
ATOM 1949 N N . SER A 1 258 ? 12.842 -12.462 -17.223 1.00 97.06 258 SER A N 1
ATOM 1950 C CA . SER A 1 258 ? 14.159 -12.481 -16.580 1.00 97.06 258 SER A CA 1
ATOM 1951 C C . SER A 1 258 ? 14.392 -11.149 -15.882 1.00 97.06 258 SER A C 1
ATOM 1953 O O . SER A 1 258 ? 14.355 -10.096 -16.526 1.00 97.06 258 SER A O 1
ATOM 1955 N N . VAL A 1 259 ? 14.629 -11.201 -14.572 1.00 97.56 259 VAL A N 1
ATOM 1956 C CA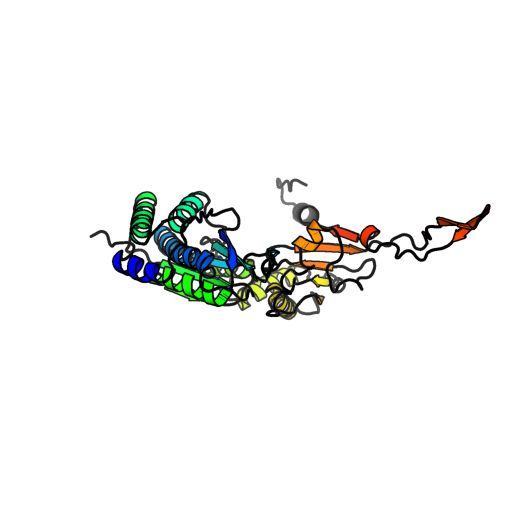 . VAL A 1 259 ? 14.882 -10.029 -13.727 1.00 97.56 259 VAL A CA 1
ATOM 1957 C C . VAL A 1 259 ? 16.248 -10.145 -13.065 1.00 97.56 259 VAL A C 1
ATOM 1959 O O . VAL A 1 259 ? 16.671 -11.230 -12.676 1.00 97.56 259 VAL A O 1
ATOM 1962 N N . LYS A 1 260 ? 16.928 -9.012 -12.902 1.00 97.75 260 LYS A N 1
ATOM 1963 C CA . LYS A 1 260 ? 18.114 -8.884 -12.056 1.00 97.75 260 LYS A CA 1
ATOM 1964 C C . LYS A 1 260 ? 17.832 -7.831 -10.996 1.00 97.75 260 LYS A C 1
ATOM 1966 O O . LYS A 1 260 ? 17.762 -6.644 -11.315 1.00 97.75 260 LYS A O 1
ATOM 1971 N N . LEU A 1 261 ? 17.647 -8.275 -9.758 1.00 98.12 261 LEU A N 1
ATOM 1972 C CA . LEU A 1 261 ? 17.351 -7.383 -8.642 1.00 98.12 261 LEU A CA 1
ATOM 1973 C C . LEU A 1 261 ? 18.609 -6.618 -8.225 1.00 98.12 261 LEU A C 1
ATOM 1975 O O . LEU A 1 261 ? 19.711 -7.165 -8.227 1.00 98.12 261 LEU A O 1
ATOM 1979 N N . GLN A 1 262 ? 18.421 -5.352 -7.882 1.00 97.56 262 GLN A N 1
ATOM 1980 C CA . GLN A 1 262 ? 19.403 -4.454 -7.292 1.00 97.56 262 GLN A CA 1
ATOM 1981 C C . GLN A 1 262 ? 18.762 -3.740 -6.108 1.00 97.56 262 GLN A C 1
ATOM 1983 O O . GLN A 1 262 ? 17.541 -3.595 -6.066 1.00 97.56 262 GLN A O 1
ATOM 1988 N N . ASN A 1 263 ? 19.577 -3.317 -5.137 1.00 96.62 263 ASN A N 1
ATOM 1989 C CA . ASN A 1 263 ? 19.088 -2.761 -3.870 1.00 96.62 263 ASN A CA 1
ATOM 1990 C C . ASN A 1 263 ? 17.989 -3.652 -3.267 1.00 96.62 263 ASN A C 1
ATOM 1992 O O . ASN A 1 263 ? 16.841 -3.245 -3.106 1.00 96.62 263 ASN A O 1
ATOM 1996 N N . SER A 1 264 ? 18.326 -4.915 -3.007 1.00 96.88 264 SER A N 1
ATOM 1997 C CA . SER A 1 264 ? 17.395 -5.944 -2.528 1.00 96.88 264 SER A CA 1
ATOM 1998 C C . SER A 1 264 ? 17.598 -6.310 -1.053 1.00 96.88 264 SER A C 1
ATOM 2000 O O . SER A 1 264 ? 17.040 -7.298 -0.575 1.00 96.88 264 SER A O 1
ATOM 2002 N N . SER A 1 265 ? 18.410 -5.543 -0.322 1.00 92.75 265 SER A N 1
ATOM 2003 C CA . SER A 1 265 ? 18.800 -5.847 1.056 1.00 92.75 265 SER A CA 1
ATOM 2004 C C . SER A 1 265 ? 17.755 -5.347 2.053 1.00 92.75 265 SER A C 1
ATOM 2006 O O . SER A 1 265 ? 17.845 -4.225 2.549 1.00 92.75 265 SER A O 1
ATOM 2008 N N . ILE A 1 266 ? 16.769 -6.185 2.374 1.00 91.25 266 ILE A N 1
ATOM 2009 C CA . ILE A 1 266 ? 15.742 -5.860 3.374 1.00 91.25 266 ILE A CA 1
ATOM 2010 C C . ILE A 1 266 ? 16.287 -5.936 4.809 1.00 91.25 266 ILE A C 1
ATOM 2012 O O . ILE A 1 266 ? 17.170 -6.735 5.117 1.00 91.25 266 ILE A O 1
ATOM 2016 N N . GLY A 1 267 ? 15.747 -5.111 5.709 1.00 83.50 267 GLY A N 1
ATOM 2017 C CA . GLY A 1 267 ? 16.097 -5.129 7.138 1.00 83.50 267 GLY A CA 1
ATOM 2018 C C . GLY A 1 267 ? 17.466 -4.528 7.482 1.00 83.50 267 GLY A C 1
ATOM 2019 O O . GLY A 1 267 ? 17.853 -4.516 8.651 1.00 83.50 267 GLY A O 1
ATOM 2020 N N . VAL A 1 268 ? 18.198 -4.001 6.494 1.00 86.75 268 VAL A N 1
ATOM 2021 C CA . VAL A 1 268 ? 19.447 -3.272 6.733 1.00 86.75 268 VAL A CA 1
ATOM 2022 C C . VAL A 1 268 ? 19.123 -1.820 7.054 1.00 86.75 268 VAL A C 1
ATOM 2024 O O . VAL A 1 268 ? 18.646 -1.069 6.206 1.00 86.75 268 VAL A O 1
ATOM 2027 N N . LYS A 1 269 ? 19.419 -1.430 8.293 1.00 83.44 269 LYS A N 1
ATOM 2028 C CA . LYS A 1 269 ? 19.122 -0.102 8.826 1.00 83.44 269 LYS A CA 1
ATOM 2029 C C . LYS A 1 269 ? 19.684 1.020 7.944 1.00 83.44 269 LYS A C 1
ATOM 2031 O O . LYS A 1 269 ? 20.879 1.043 7.640 1.00 83.44 269 LYS A O 1
ATOM 2036 N N . GLY A 1 270 ? 18.822 1.968 7.596 1.00 84.19 270 GLY A N 1
ATOM 2037 C CA . GLY A 1 270 ? 19.146 3.169 6.828 1.00 84.19 270 GLY A CA 1
ATOM 2038 C C . GLY A 1 270 ? 19.329 2.944 5.325 1.00 84.19 270 GLY A C 1
ATOM 2039 O O . GLY A 1 270 ? 19.819 3.848 4.654 1.00 84.19 270 GLY A O 1
ATOM 2040 N N . GLN A 1 271 ? 18.984 1.766 4.791 1.00 90.31 271 GLN A N 1
ATOM 2041 C CA . GLN A 1 271 ? 19.106 1.471 3.355 1.00 90.31 271 GLN A CA 1
ATOM 2042 C C . GLN A 1 271 ? 17.797 1.646 2.584 1.00 90.31 271 GLN A C 1
ATOM 2044 O O . GLN A 1 271 ? 17.841 1.855 1.368 1.00 90.31 271 GLN A O 1
ATOM 2049 N N . LEU A 1 272 ? 16.643 1.564 3.254 1.00 92.88 272 LEU A N 1
ATOM 2050 C CA . LEU A 1 272 ? 15.346 1.697 2.594 1.00 92.88 272 LEU A CA 1
ATOM 2051 C C . LEU A 1 272 ? 15.195 3.107 1.994 1.00 92.88 272 LEU A C 1
ATOM 2053 O O . LEU A 1 272 ? 15.285 4.113 2.704 1.00 92.88 272 LEU A O 1
ATOM 2057 N N . ASN A 1 273 ? 14.968 3.157 0.676 1.00 94.06 273 ASN A N 1
ATOM 2058 C CA . ASN A 1 273 ? 14.917 4.368 -0.158 1.00 94.06 273 ASN A CA 1
ATOM 2059 C C . ASN A 1 273 ? 16.197 5.241 -0.111 1.00 94.06 273 ASN A C 1
ATOM 2061 O O . ASN A 1 273 ? 16.164 6.428 -0.448 1.00 94.06 273 ASN A O 1
ATOM 2065 N N . TYR A 1 274 ? 17.342 4.703 0.326 1.00 93.12 274 TYR A N 1
ATOM 2066 C CA . TYR A 1 274 ? 18.571 5.488 0.459 1.00 93.12 274 TYR A CA 1
ATOM 2067 C C . TYR A 1 274 ? 19.311 5.622 -0.875 1.00 93.12 274 TYR A C 1
ATOM 2069 O O . TYR A 1 274 ? 20.028 4.719 -1.303 1.00 93.12 274 TYR A O 1
ATOM 2077 N N . GLN A 1 275 ? 19.175 6.791 -1.508 1.00 93.75 275 GLN A N 1
ATOM 2078 C CA . GLN A 1 275 ? 19.775 7.091 -2.820 1.00 93.75 275 GLN A CA 1
ATOM 2079 C C . GLN A 1 275 ? 19.372 6.094 -3.925 1.00 93.75 275 GLN A C 1
ATOM 2081 O O . GLN A 1 275 ? 20.115 5.861 -4.880 1.00 93.75 275 GLN A O 1
ATOM 2086 N N . CYS A 1 276 ? 18.194 5.496 -3.775 1.00 95.62 276 CYS A N 1
ATOM 2087 C CA . CYS A 1 276 ? 17.609 4.519 -4.676 1.00 95.62 276 CYS A CA 1
ATOM 2088 C C . CYS A 1 276 ? 16.078 4.591 -4.608 1.00 95.62 276 CYS A C 1
ATOM 2090 O O . CYS A 1 276 ? 15.507 5.300 -3.776 1.00 95.62 276 CYS A O 1
ATOM 2092 N N . GLY A 1 277 ? 15.422 3.857 -5.496 1.00 97.31 277 GLY A N 1
ATOM 2093 C CA . GLY A 1 277 ? 13.980 3.742 -5.597 1.00 97.31 277 GLY A CA 1
ATOM 2094 C C . GLY A 1 277 ? 13.327 4.761 -6.527 1.00 97.31 277 GLY A C 1
ATOM 2095 O O . GLY A 1 277 ? 13.940 5.729 -6.984 1.00 97.31 277 GLY A O 1
ATOM 2096 N N . ALA A 1 278 ? 12.046 4.530 -6.815 1.00 97.44 278 ALA A N 1
ATOM 2097 C CA . ALA A 1 278 ? 11.303 5.264 -7.835 1.00 97.44 278 ALA A CA 1
ATOM 2098 C C . ALA A 1 278 ? 11.267 6.780 -7.589 1.00 97.44 278 ALA A C 1
ATOM 2100 O O . ALA A 1 278 ? 11.429 7.559 -8.527 1.00 97.44 278 ALA A O 1
ATOM 2101 N N . ASP A 1 279 ? 11.093 7.203 -6.334 1.00 95.44 279 ASP A N 1
ATOM 2102 C CA . ASP A 1 279 ? 11.044 8.620 -5.961 1.00 95.44 279 ASP A CA 1
ATOM 2103 C C . ASP A 1 279 ? 12.400 9.308 -6.164 1.00 95.44 279 ASP A C 1
ATOM 2105 O O . ASP A 1 279 ? 12.478 10.350 -6.815 1.00 95.44 279 ASP A O 1
ATOM 2109 N N . PHE A 1 280 ? 13.489 8.667 -5.722 1.00 95.62 280 PHE A N 1
ATOM 2110 C CA . PHE A 1 280 ? 14.843 9.172 -5.936 1.00 95.62 280 PHE A CA 1
ATOM 2111 C C . PHE A 1 280 ? 15.141 9.349 -7.425 1.00 95.62 280 PHE A C 1
ATOM 2113 O O . PHE A 1 280 ? 15.595 10.420 -7.834 1.00 95.62 280 PHE A O 1
ATOM 2120 N N . VAL A 1 281 ? 14.856 8.324 -8.233 1.00 96.00 281 VAL A N 1
ATOM 2121 C CA . VAL A 1 281 ? 15.090 8.347 -9.681 1.00 96.00 281 VAL A CA 1
ATOM 2122 C C . VAL A 1 281 ? 14.245 9.426 -10.361 1.00 96.00 281 VAL A C 1
ATOM 2124 O O . VAL A 1 281 ? 14.762 10.174 -11.190 1.00 96.00 281 VAL A O 1
ATOM 2127 N N . LYS A 1 282 ? 12.966 9.563 -9.991 1.00 95.44 282 LYS A N 1
ATOM 2128 C CA . LYS A 1 282 ? 12.061 10.571 -10.561 1.00 95.44 282 LYS A CA 1
ATOM 2129 C C . LYS A 1 282 ? 12.476 11.999 -10.207 1.00 95.44 282 LYS A C 1
ATOM 2131 O O . LYS A 1 282 ? 12.464 12.857 -11.084 1.00 95.44 282 LYS A O 1
ATOM 2136 N N . VAL A 1 283 ? 12.818 12.264 -8.947 1.00 93.56 283 VAL A N 1
ATOM 2137 C CA . VAL A 1 283 ? 13.142 13.617 -8.467 1.00 93.56 283 VAL A CA 1
ATOM 2138 C C . VAL A 1 283 ? 14.524 14.062 -8.937 1.00 93.56 283 VAL A C 1
ATOM 2140 O O . VAL A 1 283 ? 14.696 15.208 -9.340 1.00 93.56 283 VAL A O 1
ATOM 2143 N N . ASN A 1 284 ? 15.511 13.166 -8.896 1.00 92.75 284 ASN A N 1
ATOM 2144 C CA . ASN A 1 284 ? 16.899 13.512 -9.207 1.00 92.75 284 ASN A CA 1
ATOM 2145 C C . ASN A 1 284 ? 17.262 13.282 -10.677 1.00 92.75 284 ASN A C 1
ATOM 2147 O O . ASN A 1 284 ? 18.322 13.735 -11.096 1.00 92.75 284 ASN A O 1
ATOM 2151 N N . VAL A 1 285 ? 16.414 12.576 -11.435 1.00 92.50 285 VAL A N 1
ATOM 2152 C CA . VAL A 1 285 ? 16.593 12.279 -12.867 1.00 92.50 285 VAL A CA 1
ATOM 2153 C C . VAL A 1 285 ? 17.991 11.710 -13.150 1.00 92.50 285 VAL A C 1
ATOM 2155 O O . VAL A 1 285 ? 18.719 12.182 -14.016 1.00 92.50 285 VAL A O 1
ATOM 2158 N N . LYS A 1 286 ? 18.385 10.701 -12.366 1.00 91.94 286 LYS A N 1
ATOM 2159 C CA . LYS A 1 286 ? 19.694 10.045 -12.465 1.00 91.94 286 LYS A CA 1
ATOM 2160 C C . LYS A 1 286 ? 19.635 8.591 -12.012 1.00 91.94 286 LYS A C 1
ATOM 2162 O O . LYS A 1 286 ? 18.647 8.156 -11.416 1.00 91.94 286 LYS A O 1
ATOM 2167 N N . LEU A 1 287 ? 20.725 7.863 -12.254 1.00 93.81 287 LEU A N 1
ATOM 2168 C CA . LEU A 1 287 ? 20.861 6.473 -11.829 1.00 93.81 287 LEU A CA 1
ATOM 2169 C C . LEU A 1 287 ? 20.802 6.345 -10.295 1.00 93.81 287 LEU A C 1
ATOM 2171 O O . LEU A 1 287 ? 21.432 7.140 -9.586 1.00 93.81 287 LEU A O 1
ATOM 2175 N N . PRO A 1 288 ? 20.071 5.347 -9.771 1.00 94.88 288 PRO A N 1
ATOM 2176 C CA . PRO A 1 288 ? 20.128 5.008 -8.358 1.00 94.88 288 PRO A CA 1
ATOM 2177 C C . PRO A 1 288 ? 21.467 4.341 -8.020 1.00 94.88 288 PRO A C 1
ATOM 2179 O O . PRO A 1 288 ? 22.139 3.766 -8.882 1.00 94.88 288 PRO A O 1
ATOM 2182 N N . ARG A 1 289 ? 21.838 4.388 -6.739 1.00 92.81 289 ARG A N 1
ATOM 2183 C CA . ARG A 1 289 ? 23.016 3.685 -6.223 1.00 92.81 289 ARG A CA 1
ATOM 2184 C C . ARG A 1 289 ? 22.937 2.186 -6.545 1.00 92.81 289 ARG A C 1
ATOM 2186 O O . ARG A 1 289 ? 21.870 1.593 -6.416 1.00 92.81 289 ARG A O 1
ATOM 2193 N N . GLY A 1 290 ? 24.052 1.567 -6.933 1.00 90.50 290 GLY A N 1
ATOM 2194 C CA . GLY A 1 290 ? 24.125 0.139 -7.286 1.00 90.50 290 GLY A CA 1
ATOM 2195 C C . GLY A 1 290 ? 23.744 -0.186 -8.739 1.00 90.50 290 GLY A C 1
ATOM 2196 O O . GLY A 1 290 ? 23.688 -1.359 -9.122 1.00 90.50 290 GLY A O 1
ATOM 2197 N N . LEU A 1 291 ? 23.465 0.836 -9.549 1.00 92.88 291 LEU A N 1
ATOM 2198 C CA . LEU A 1 291 ? 23.185 0.731 -10.984 1.00 92.88 291 LEU A CA 1
ATOM 2199 C C . LEU A 1 291 ? 24.135 1.585 -11.838 1.00 92.88 291 LEU A C 1
ATOM 2201 O O . LEU A 1 291 ? 23.836 1.880 -12.991 1.00 92.88 291 LEU A O 1
ATOM 2205 N N . GLU A 1 292 ? 25.297 1.954 -11.300 1.00 89.06 292 GLU A N 1
ATOM 2206 C CA . GLU A 1 292 ? 26.318 2.745 -11.997 1.00 89.06 292 GLU A CA 1
ATOM 2207 C C . GLU A 1 292 ? 26.941 1.998 -13.193 1.00 89.06 292 GLU A C 1
ATOM 2209 O O . GLU A 1 292 ? 27.506 2.622 -14.086 1.00 89.06 292 GLU A O 1
ATOM 2214 N N . ASP A 1 293 ? 26.821 0.667 -13.228 1.00 90.00 293 ASP A N 1
ATOM 2215 C CA . ASP A 1 293 ? 27.290 -0.223 -14.297 1.00 90.00 293 ASP A CA 1
ATOM 2216 C C . ASP A 1 293 ? 26.220 -0.525 -15.369 1.00 90.00 293 ASP A C 1
ATOM 2218 O O . ASP A 1 293 ? 26.406 -1.435 -16.184 1.00 90.00 293 ASP A O 1
ATOM 2222 N N . LEU A 1 294 ? 25.079 0.178 -15.360 1.00 91.56 294 LEU A N 1
ATOM 2223 C CA . LEU A 1 294 ? 24.062 0.063 -16.411 1.00 91.56 294 LEU A CA 1
ATOM 2224 C C . LEU A 1 294 ? 24.673 0.462 -17.764 1.00 91.56 294 LEU A C 1
ATOM 2226 O O . LEU A 1 294 ? 25.341 1.490 -17.861 1.00 91.56 294 LEU A O 1
ATOM 2230 N N . ARG A 1 295 ? 24.459 -0.338 -18.815 1.00 91.19 295 ARG A N 1
ATOM 2231 C CA . ARG A 1 295 ? 24.976 -0.036 -20.165 1.00 91.19 295 ARG A CA 1
ATOM 2232 C C . ARG A 1 295 ? 23.918 0.647 -21.043 1.00 91.19 295 ARG A C 1
ATOM 2234 O O . ARG A 1 295 ? 22.725 0.422 -20.826 1.00 91.19 295 ARG A O 1
ATOM 2241 N N . PRO A 1 296 ? 24.324 1.441 -22.056 1.00 91.06 296 PRO A N 1
ATOM 2242 C CA . PRO A 1 296 ? 23.395 1.972 -23.049 1.00 91.06 296 PRO A CA 1
ATOM 2243 C C . PRO A 1 296 ? 22.506 0.888 -23.665 1.00 91.06 296 PRO A C 1
ATOM 2245 O O . PRO A 1 296 ? 22.962 -0.225 -23.928 1.00 91.06 296 PRO A O 1
ATOM 2248 N N . GLY A 1 297 ? 21.220 1.201 -23.829 1.00 87.00 297 GLY A N 1
ATOM 2249 C CA . GLY A 1 297 ? 20.207 0.271 -24.343 1.00 87.00 297 GLY A CA 1
ATOM 2250 C C . GLY A 1 297 ? 19.713 -0.802 -23.357 1.00 87.00 297 GLY A C 1
ATOM 2251 O O . GLY A 1 297 ? 18.727 -1.480 -23.653 1.00 87.00 297 GLY A O 1
ATOM 2252 N N . GLU A 1 298 ? 20.324 -0.964 -22.174 1.00 93.12 298 GLU A N 1
ATOM 2253 C CA . GLU A 1 298 ? 19.785 -1.863 -21.145 1.00 93.12 298 GLU A CA 1
ATOM 2254 C C . GLU A 1 298 ? 18.502 -1.304 -20.520 1.00 93.12 298 GLU A C 1
ATOM 2256 O O . GLU A 1 298 ? 18.368 -0.111 -20.245 1.00 93.12 298 GLU A O 1
ATOM 2261 N N . ARG A 1 299 ? 17.553 -2.204 -20.245 1.00 94.81 299 ARG A N 1
ATOM 2262 C CA . ARG A 1 299 ? 16.276 -1.866 -19.612 1.00 94.81 299 ARG A CA 1
ATOM 2263 C C . ARG A 1 299 ? 16.424 -1.890 -18.098 1.00 94.81 299 ARG A C 1
ATOM 2265 O O . ARG A 1 299 ? 16.791 -2.924 -17.529 1.00 94.81 299 ARG A O 1
ATOM 2272 N N . ALA A 1 300 ? 16.050 -0.793 -17.451 1.00 97.75 300 ALA A N 1
ATOM 2273 C CA . ALA A 1 300 ? 15.980 -0.719 -16.004 1.00 97.75 300 ALA A CA 1
ATOM 2274 C C . ALA A 1 300 ? 14.671 -0.089 -15.518 1.00 97.75 300 ALA A C 1
ATOM 2276 O O . ALA A 1 300 ? 14.021 0.691 -16.220 1.00 97.75 300 ALA A O 1
ATOM 2277 N N . CYS A 1 301 ? 14.279 -0.446 -14.301 1.00 98.31 301 CYS A N 1
ATOM 2278 C CA . CYS A 1 301 ? 13.214 0.226 -13.574 1.00 98.31 301 CYS A CA 1
ATOM 2279 C C . CYS A 1 301 ? 13.532 0.297 -12.079 1.00 98.31 301 CYS A C 1
ATOM 2281 O O . CYS A 1 301 ? 14.404 -0.418 -11.583 1.00 98.31 301 CYS A O 1
ATOM 2283 N N . ALA A 1 302 ? 12.829 1.174 -11.369 1.00 98.50 302 ALA A N 1
ATOM 2284 C CA . ALA A 1 302 ? 12.902 1.294 -9.921 1.00 98.50 302 ALA A CA 1
ATOM 2285 C C . ALA A 1 302 ? 11.504 1.227 -9.309 1.00 98.50 302 ALA A C 1
ATOM 2287 O O . ALA A 1 302 ? 10.576 1.861 -9.816 1.00 98.50 302 ALA A O 1
ATOM 2288 N N . LEU A 1 303 ? 11.386 0.472 -8.220 1.00 98.50 303 LEU A N 1
ATOM 2289 C CA . LEU A 1 303 ? 10.236 0.443 -7.319 1.00 98.50 303 LEU A CA 1
ATOM 2290 C C . LEU A 1 303 ? 10.451 1.435 -6.173 1.00 98.50 303 LEU A C 1
ATOM 2292 O O . LEU A 1 303 ? 11.577 1.861 -5.931 1.00 98.50 303 LEU A O 1
ATOM 2296 N N . ASP A 1 304 ? 9.403 1.821 -5.453 1.00 97.12 304 ASP A N 1
ATOM 2297 C CA . ASP A 1 304 ? 9.548 2.475 -4.148 1.00 97.12 304 ASP A CA 1
ATOM 2298 C C . ASP A 1 304 ? 9.434 1.475 -2.983 1.00 97.12 304 ASP A C 1
ATOM 2300 O O . ASP A 1 304 ? 9.257 0.272 -3.182 1.00 97.12 304 ASP A O 1
ATOM 2304 N N . GLY A 1 305 ? 9.585 1.970 -1.750 1.00 96.25 305 GLY A N 1
ATOM 2305 C CA . GLY A 1 305 ? 9.740 1.138 -0.555 1.00 96.25 305 GLY A CA 1
ATOM 2306 C C . GLY A 1 305 ? 8.624 0.117 -0.296 1.00 96.25 305 GLY A C 1
ATOM 2307 O O . GLY A 1 305 ? 8.924 -0.973 0.194 1.00 96.25 305 GLY A O 1
ATOM 2308 N N . ASP A 1 306 ? 7.368 0.431 -0.637 1.00 97.31 306 ASP A N 1
ATOM 2309 C CA . ASP A 1 306 ? 6.200 -0.460 -0.514 1.00 97.31 306 ASP A CA 1
ATOM 2310 C C . ASP A 1 306 ? 5.706 -1.037 -1.852 1.00 97.31 306 ASP A C 1
ATOM 2312 O O . ASP A 1 306 ? 4.700 -1.755 -1.875 1.00 97.31 306 ASP A O 1
ATOM 2316 N N . ALA A 1 307 ? 6.455 -0.785 -2.932 1.00 98.00 307 ALA A N 1
ATOM 2317 C CA . ALA A 1 307 ? 6.204 -1.223 -4.302 1.00 98.00 307 ALA A CA 1
ATOM 2318 C C . ALA A 1 307 ? 4.825 -0.819 -4.856 1.00 98.00 307 ALA A C 1
ATOM 2320 O O . ALA A 1 307 ? 4.205 -1.592 -5.591 1.00 98.00 307 ALA A O 1
ATOM 2321 N N . ASP A 1 308 ? 4.345 0.383 -4.515 1.00 96.81 308 ASP A N 1
ATOM 2322 C CA . ASP A 1 308 ? 3.150 0.987 -5.123 1.00 96.81 308 ASP A CA 1
ATOM 2323 C C . ASP A 1 308 ? 3.480 1.969 -6.266 1.00 96.81 308 ASP A C 1
ATOM 2325 O O . ASP A 1 308 ? 2.583 2.399 -6.995 1.00 96.81 308 ASP A O 1
ATOM 2329 N N . ARG A 1 309 ? 4.773 2.247 -6.501 1.00 97.31 309 ARG A N 1
ATOM 2330 C CA . ARG A 1 309 ? 5.277 3.048 -7.627 1.00 97.31 309 ARG A CA 1
ATOM 2331 C C . ARG A 1 309 ? 6.303 2.292 -8.453 1.00 97.31 309 ARG A C 1
ATOM 2333 O O . ARG A 1 309 ? 7.104 1.517 -7.937 1.00 97.31 309 ARG A O 1
ATOM 2340 N N . ILE A 1 310 ? 6.328 2.605 -9.745 1.00 98.38 310 ILE A N 1
ATOM 2341 C CA . ILE A 1 310 ? 7.356 2.153 -10.678 1.00 98.38 310 ILE A CA 1
ATOM 2342 C C . ILE A 1 310 ? 7.723 3.280 -11.644 1.00 98.38 310 ILE A C 1
ATOM 2344 O O . ILE A 1 310 ? 6.853 3.999 -12.135 1.00 98.38 310 ILE A O 1
ATOM 2348 N N . VAL A 1 311 ? 9.013 3.419 -11.935 1.00 98.25 311 VAL A N 1
ATOM 2349 C CA . VAL A 1 311 ? 9.531 4.246 -13.035 1.00 98.25 311 VAL A CA 1
ATOM 2350 C C . VAL A 1 311 ? 10.521 3.432 -13.849 1.00 98.25 311 VAL A C 1
ATOM 2352 O O . VAL A 1 311 ? 11.257 2.619 -13.293 1.00 98.25 311 VAL A O 1
ATOM 2355 N N . TYR A 1 312 ? 10.547 3.645 -15.158 1.00 98.38 312 TYR A N 1
ATOM 2356 C CA . TYR A 1 312 ? 11.518 3.031 -16.056 1.00 98.38 312 TYR A CA 1
ATOM 2357 C C . TYR A 1 312 ? 12.601 4.036 -16.426 1.00 98.38 312 TYR A C 1
ATOM 2359 O O . TYR A 1 312 ? 12.395 5.248 -16.374 1.00 98.38 312 TYR A O 1
ATOM 2367 N N . PHE A 1 313 ? 13.769 3.538 -16.803 1.00 96.88 313 PHE A N 1
ATOM 2368 C CA . PHE A 1 313 ? 14.851 4.362 -17.318 1.00 96.88 313 PHE A CA 1
ATOM 2369 C C . PHE A 1 313 ? 15.846 3.527 -18.117 1.00 96.88 313 PHE A C 1
ATOM 2371 O O . PHE A 1 313 ? 15.885 2.298 -18.025 1.00 96.88 313 PHE A O 1
ATOM 2378 N N . TYR A 1 314 ? 16.646 4.218 -18.915 1.00 95.25 314 TYR A N 1
ATOM 2379 C CA . TYR A 1 314 ? 17.769 3.647 -19.646 1.00 95.25 314 TYR A CA 1
ATOM 2380 C C . TYR A 1 314 ? 18.843 4.716 -19.863 1.00 95.25 314 TYR A C 1
ATOM 2382 O O . TYR A 1 314 ? 18.621 5.906 -19.608 1.00 95.25 314 TYR A O 1
ATOM 2390 N N . LEU A 1 315 ? 20.013 4.280 -20.324 1.00 92.50 315 LEU A N 1
ATOM 2391 C CA . LEU A 1 315 ? 21.049 5.170 -20.831 1.00 92.50 315 LEU A CA 1
ATOM 2392 C C . LEU A 1 315 ? 20.989 5.191 -22.355 1.00 92.50 315 LEU A C 1
ATOM 2394 O O . LEU A 1 315 ? 20.960 4.141 -22.999 1.00 92.50 315 LEU A O 1
ATOM 2398 N N . ASP A 1 316 ? 20.959 6.393 -22.908 1.00 87.19 316 ASP A N 1
ATOM 2399 C CA . ASP A 1 316 ? 21.099 6.642 -24.334 1.00 87.19 316 ASP A CA 1
ATOM 2400 C C . ASP A 1 316 ? 22.522 6.296 -24.794 1.00 87.19 316 ASP A C 1
ATOM 2402 O O . ASP A 1 316 ? 23.477 6.348 -24.007 1.00 87.19 316 ASP A O 1
ATOM 2406 N N . GLU A 1 317 ? 22.683 5.994 -26.079 1.00 73.25 317 GLU A N 1
ATOM 2407 C CA . GLU A 1 317 ? 24.005 5.998 -26.700 1.00 73.25 317 GLU A CA 1
ATOM 2408 C C . GLU A 1 317 ? 24.441 7.463 -26.812 1.00 73.25 317 GLU A C 1
ATOM 2410 O O . GLU A 1 317 ? 24.207 8.143 -27.809 1.00 73.25 317 GLU A O 1
ATOM 2415 N N . GLY A 1 318 ? 25.022 8.006 -25.736 1.00 60.00 318 GLY A N 1
ATOM 2416 C CA . GLY A 1 318 ? 25.664 9.317 -25.802 1.00 60.00 318 GLY A CA 1
ATOM 2417 C C . GLY A 1 318 ? 26.676 9.333 -26.956 1.00 60.00 318 GLY A C 1
ATOM 2418 O O . GLY A 1 318 ? 27.229 8.278 -27.279 1.00 60.00 318 GLY A O 1
ATOM 2419 N N . PRO A 1 319 ? 26.944 10.487 -27.596 1.00 45.31 319 PRO A N 1
ATOM 2420 C CA . PRO A 1 319 ? 27.919 10.537 -28.672 1.00 45.31 319 PRO A CA 1
ATOM 2421 C C . PRO A 1 319 ? 29.256 10.004 -28.153 1.00 45.31 319 PRO A C 1
ATOM 2423 O O . PRO A 1 319 ? 29.915 10.629 -27.318 1.00 45.31 319 PRO A O 1
ATOM 2426 N N . LEU A 1 320 ? 29.660 8.838 -28.660 1.00 42.78 320 LEU A N 1
ATOM 2427 C CA . LEU A 1 320 ? 31.049 8.410 -28.645 1.00 42.78 320 LEU A CA 1
ATOM 2428 C C . LEU A 1 320 ? 31.836 9.580 -29.260 1.00 42.78 320 LEU A C 1
ATOM 2430 O O . LEU A 1 320 ? 31.684 9.851 -30.448 1.00 42.78 320 LEU A O 1
ATOM 2434 N N . ASN A 1 321 ? 32.640 10.283 -28.452 1.00 39.84 321 ASN A N 1
ATOM 2435 C CA . ASN A 1 321 ? 33.621 11.312 -28.851 1.00 39.84 321 ASN A CA 1
ATOM 2436 C C . ASN A 1 321 ? 33.262 12.810 -28.736 1.00 39.84 321 ASN A C 1
ATOM 2438 O O . ASN A 1 321 ? 33.802 13.600 -29.509 1.00 39.84 321 ASN A O 1
ATOM 2442 N N . SER A 1 322 ? 32.501 13.283 -27.744 1.00 39.72 322 SER A N 1
ATOM 2443 C CA . SER A 1 322 ? 32.681 14.692 -27.331 1.00 39.72 322 SER A CA 1
ATOM 2444 C C . SER A 1 322 ? 33.766 14.791 -26.255 1.00 39.72 322 SER A C 1
ATOM 2446 O O . SER A 1 322 ? 33.476 14.864 -25.061 1.00 39.72 322 SER A O 1
ATOM 2448 N N . VAL A 1 323 ? 35.034 14.764 -26.676 1.00 46.50 323 VAL A N 1
ATOM 2449 C CA . VAL A 1 323 ? 36.128 15.266 -25.836 1.00 46.50 323 VAL A CA 1
ATOM 2450 C C . VAL A 1 323 ? 35.907 16.774 -25.711 1.00 46.50 323 VAL A C 1
ATOM 2452 O O . VAL A 1 323 ? 36.094 17.509 -26.678 1.00 46.50 323 VAL A O 1
ATOM 2455 N N . GLU A 1 324 ? 35.444 17.246 -24.553 1.00 44.97 324 GLU A N 1
ATOM 2456 C CA . GLU A 1 324 ? 35.417 18.683 -24.268 1.00 44.97 324 GLU A CA 1
ATOM 2457 C C . GLU A 1 324 ? 36.864 19.151 -24.071 1.00 44.97 324 GLU A C 1
ATOM 2459 O O . GLU A 1 324 ? 37.539 18.786 -23.106 1.00 44.97 324 GLU A O 1
ATOM 2464 N N . TYR A 1 325 ? 37.364 19.932 -25.027 1.00 49.56 325 TYR A N 1
ATOM 2465 C CA . TYR A 1 325 ? 38.656 20.587 -24.904 1.00 49.56 325 TYR A CA 1
ATOM 2466 C C . TYR A 1 325 ? 38.486 21.910 -24.162 1.00 49.56 325 TYR A C 1
ATOM 2468 O O . TYR A 1 325 ? 37.682 22.752 -24.563 1.00 49.56 325 TYR A O 1
ATOM 2476 N N . TYR A 1 326 ? 39.297 22.130 -23.132 1.00 52.16 326 TYR A N 1
ATOM 2477 C CA . TYR A 1 326 ? 39.384 23.424 -22.458 1.00 52.16 326 TYR A CA 1
ATOM 2478 C C . TYR A 1 326 ? 40.778 24.021 -22.645 1.00 52.16 326 TYR A C 1
ATOM 2480 O O . TYR A 1 326 ? 41.785 23.305 -22.680 1.00 52.16 326 TYR A O 1
ATOM 2488 N N . LEU A 1 327 ? 40.829 25.348 -22.785 1.00 52.50 327 LEU A N 1
ATOM 2489 C CA . LEU A 1 327 ? 42.078 26.097 -22.857 1.00 52.50 327 LEU A CA 1
ATOM 2490 C C . LEU A 1 327 ? 42.636 26.256 -21.443 1.00 52.50 327 LEU A C 1
ATOM 2492 O O . LEU A 1 327 ? 42.031 26.915 -20.601 1.00 52.50 327 LEU A O 1
ATOM 2496 N N . VAL A 1 328 ? 43.796 25.655 -21.186 1.00 59.94 328 VAL A N 1
ATOM 2497 C CA . VAL A 1 328 ? 44.501 25.815 -19.910 1.00 59.94 328 VAL A CA 1
ATOM 2498 C C . VAL A 1 328 ? 45.546 26.925 -20.077 1.00 59.94 328 VAL A C 1
ATOM 2500 O O . VAL A 1 328 ? 46.423 26.782 -20.937 1.00 59.94 328 VAL A O 1
ATOM 2503 N N . PRO A 1 329 ? 45.488 28.024 -19.298 1.00 52.22 329 PRO A N 1
ATOM 2504 C CA . PRO A 1 329 ? 46.481 29.090 -19.383 1.00 52.22 329 PRO A CA 1
ATOM 2505 C C . PRO A 1 329 ? 47.846 28.617 -18.867 1.00 52.22 329 PRO A C 1
ATOM 2507 O O . PRO A 1 329 ? 47.946 28.068 -17.767 1.00 52.22 329 PRO A O 1
ATOM 2510 N N . ARG A 1 330 ? 48.918 28.875 -19.623 1.00 57.16 330 ARG A N 1
ATOM 2511 C CA . ARG A 1 330 ? 50.307 28.791 -19.142 1.00 57.16 330 ARG A CA 1
ATOM 2512 C C . ARG A 1 330 ? 51.073 30.031 -19.597 1.00 57.16 330 ARG A C 1
ATOM 2514 O O . ARG A 1 330 ? 51.623 30.065 -20.693 1.00 57.16 330 ARG A O 1
ATOM 2521 N N . GLY A 1 331 ? 51.145 31.040 -18.732 1.00 69.69 331 GLY A N 1
ATOM 2522 C CA . GLY A 1 331 ? 51.799 32.307 -19.071 1.00 69.69 331 GLY A CA 1
ATOM 2523 C C . GLY A 1 331 ? 51.023 33.055 -20.158 1.00 69.69 331 GLY A C 1
ATOM 2524 O O . GLY A 1 331 ? 49.824 33.264 -20.001 1.00 69.69 331 GLY A O 1
ATOM 2525 N N . SER A 1 332 ? 51.693 33.456 -21.243 1.00 60.25 332 SER A N 1
ATOM 2526 C CA . SER A 1 332 ? 51.085 34.184 -22.370 1.00 60.25 332 SER A CA 1
ATOM 2527 C C . SER A 1 332 ? 50.436 33.294 -23.443 1.00 60.25 332 SER A C 1
ATOM 2529 O O . SER A 1 332 ? 49.843 33.837 -24.369 1.00 60.25 332 SER A O 1
ATOM 2531 N N . ASP A 1 333 ? 50.519 31.963 -23.317 1.00 51.00 333 ASP A N 1
ATOM 2532 C CA . ASP A 1 333 ? 50.006 31.001 -24.302 1.00 51.00 333 ASP A CA 1
ATOM 2533 C C . ASP A 1 333 ? 48.888 30.104 -23.737 1.00 51.00 333 ASP A C 1
ATOM 2535 O O . ASP A 1 333 ? 48.833 29.791 -22.541 1.00 51.00 333 ASP A O 1
ATOM 2539 N N . TYR A 1 334 ? 48.023 29.621 -24.637 1.00 54.56 334 TYR A N 1
ATOM 2540 C CA . TYR A 1 334 ? 46.951 28.664 -24.349 1.00 54.56 334 TYR A CA 1
ATOM 2541 C C . TYR A 1 334 ? 47.216 27.334 -25.069 1.00 54.56 334 TYR A C 1
ATOM 2543 O O . TYR A 1 334 ? 47.509 27.319 -26.264 1.00 54.56 334 TYR A O 1
ATOM 2551 N N . ARG A 1 335 ? 47.069 26.196 -24.375 1.00 57.09 335 ARG A N 1
ATOM 2552 C CA . ARG A 1 335 ? 47.047 24.860 -25.005 1.00 57.09 335 ARG A CA 1
ATOM 2553 C C . ARG A 1 335 ? 45.686 24.193 -24.825 1.00 57.09 335 ARG A C 1
ATOM 2555 O O . ARG A 1 335 ? 45.086 24.283 -23.755 1.00 57.09 335 ARG A O 1
ATOM 2562 N N . LEU A 1 336 ? 45.248 23.481 -25.864 1.00 48.97 336 LEU A N 1
ATOM 2563 C CA . LEU A 1 336 ? 44.119 22.550 -25.812 1.00 48.97 336 LEU A CA 1
ATOM 2564 C C . LEU A 1 336 ? 44.511 21.346 -24.948 1.00 48.97 336 LEU A C 1
ATOM 2566 O O . LEU A 1 336 ? 45.453 20.625 -25.279 1.00 48.97 336 LEU A O 1
ATOM 2570 N N . SER A 1 337 ? 43.794 21.133 -23.847 1.00 50.31 337 SER A N 1
ATOM 2571 C CA . SER A 1 337 ? 43.922 19.935 -23.017 1.00 50.31 337 SER A CA 1
ATOM 2572 C C . SER A 1 337 ? 42.672 19.078 -23.175 1.00 50.31 337 SER A C 1
ATOM 2574 O O . SER A 1 337 ? 41.562 19.567 -22.965 1.00 50.31 337 SER A O 1
ATOM 2576 N N . ALA A 1 338 ? 42.850 17.802 -23.519 1.00 48.69 338 ALA A N 1
ATOM 2577 C CA . ALA A 1 338 ? 41.788 16.809 -23.441 1.00 48.69 338 ALA A CA 1
ATOM 2578 C C . ALA A 1 338 ? 41.666 16.373 -21.978 1.00 48.69 338 AL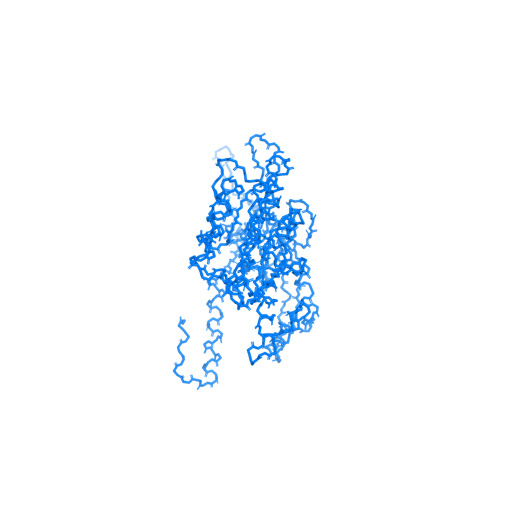A A C 1
ATOM 2580 O O . ALA A 1 338 ? 42.481 15.592 -21.488 1.00 48.69 338 ALA A O 1
ATOM 2581 N N . ALA A 1 339 ? 40.688 16.911 -21.256 1.00 44.88 339 ALA A N 1
ATOM 2582 C CA . ALA A 1 339 ? 40.263 16.259 -20.032 1.00 44.88 339 ALA A CA 1
ATOM 2583 C C . ALA A 1 339 ? 39.388 15.078 -20.455 1.00 44.88 339 ALA A C 1
ATOM 2585 O O . ALA A 1 339 ? 38.404 15.259 -21.171 1.00 44.88 339 ALA A O 1
ATOM 2586 N N . SER A 1 340 ? 39.704 13.871 -19.990 1.00 41.84 340 SER A N 1
ATOM 2587 C CA . SER A 1 340 ? 38.669 12.856 -19.820 1.00 41.84 340 SER A CA 1
ATOM 2588 C C . SER A 1 340 ? 37.756 13.343 -18.695 1.00 41.84 340 SER A C 1
ATOM 2590 O O . SER A 1 340 ? 37.818 12.854 -17.566 1.00 41.84 340 SER A O 1
ATOM 2592 N N . SER A 1 341 ? 36.960 14.378 -18.965 1.00 40.16 341 SER A N 1
ATOM 2593 C CA . SER A 1 341 ? 35.791 14.666 -18.153 1.00 40.16 341 SER A CA 1
ATOM 2594 C C . SER A 1 341 ? 35.011 13.355 -18.111 1.00 40.16 341 SER A C 1
ATOM 2596 O O . SER A 1 341 ? 34.861 12.738 -19.172 1.00 40.16 341 SER A O 1
ATOM 2598 N N . PRO A 1 342 ? 34.553 12.869 -16.945 1.00 41.81 342 PRO A N 1
ATOM 2599 C CA . PRO A 1 342 ? 33.559 11.812 -16.934 1.00 41.81 342 PRO A CA 1
ATOM 2600 C C . PRO A 1 342 ? 32.373 12.396 -17.695 1.00 41.81 342 PRO A C 1
ATOM 2602 O O . PRO A 1 342 ? 31.638 13.216 -17.150 1.00 41.81 342 PRO A O 1
ATOM 2605 N N . CYS A 1 343 ? 32.280 12.107 -18.998 1.00 41.88 343 CYS A N 1
ATOM 2606 C CA . CYS A 1 343 ? 31.208 12.591 -19.843 1.00 41.88 343 CYS A CA 1
ATOM 2607 C C . CYS A 1 343 ? 29.956 12.034 -19.184 1.00 41.88 343 CYS A C 1
ATOM 2609 O O . CYS A 1 343 ? 29.777 10.822 -19.076 1.00 41.88 343 CYS A O 1
ATOM 2611 N N . SER A 1 344 ? 29.243 12.945 -18.537 1.00 49.19 344 SER A N 1
ATOM 2612 C CA . SER A 1 344 ? 28.405 12.659 -17.386 1.00 49.19 344 SER A CA 1
ATOM 2613 C C . SER A 1 344 ? 27.350 11.635 -17.772 1.00 49.19 344 SER A C 1
ATOM 2615 O O . SER A 1 344 ? 26.539 11.934 -18.650 1.00 49.19 344 SER A O 1
ATOM 2617 N N . LEU A 1 345 ? 27.327 10.478 -17.104 1.00 52.16 345 LEU A N 1
ATOM 2618 C CA . LEU A 1 345 ? 26.232 9.498 -17.187 1.00 52.16 345 LEU A CA 1
ATOM 2619 C C . LEU A 1 345 ? 24.852 10.188 -17.114 1.00 52.16 345 LEU A C 1
ATOM 2621 O O . LEU A 1 345 ? 23.915 9.780 -17.795 1.00 52.16 345 LEU A O 1
ATOM 2625 N N . ASP A 1 346 ? 24.769 11.313 -16.398 1.00 54.28 346 ASP A N 1
ATOM 2626 C CA . ASP A 1 346 ? 23.589 12.175 -16.287 1.00 54.28 346 ASP A CA 1
ATOM 2627 C C . ASP A 1 346 ? 23.092 12.778 -17.623 1.00 54.28 346 ASP A C 1
ATOM 2629 O O . ASP A 1 346 ? 21.889 12.944 -17.798 1.00 54.28 346 ASP A O 1
ATOM 2633 N N . LYS A 1 347 ? 23.959 13.066 -18.612 1.00 57.66 347 LYS A N 1
ATOM 2634 C CA . LYS A 1 347 ? 23.538 13.583 -19.941 1.00 57.66 347 LYS A CA 1
ATOM 2635 C C . LYS A 1 347 ? 22.914 12.488 -20.826 1.00 57.66 347 LYS A C 1
ATOM 2637 O O . LYS A 1 347 ? 22.114 12.797 -21.715 1.00 57.66 347 LYS A O 1
ATOM 2642 N N . ALA A 1 348 ? 23.256 11.224 -20.570 1.00 82.88 348 ALA A N 1
ATOM 2643 C CA . ALA A 1 348 ? 22.728 10.056 -21.276 1.00 82.88 348 ALA A CA 1
ATOM 2644 C C . ALA A 1 348 ? 21.495 9.445 -20.590 1.00 82.88 348 ALA A C 1
ATOM 2646 O O . ALA A 1 348 ? 20.820 8.610 -21.184 1.00 82.88 348 ALA A O 1
ATOM 2647 N N . PHE A 1 349 ? 21.165 9.848 -19.362 1.00 90.94 349 PHE A N 1
ATOM 2648 C CA . PHE A 1 349 ? 20.024 9.297 -18.641 1.00 90.94 349 PHE A CA 1
ATOM 2649 C C . PHE A 1 349 ? 18.691 9.694 -19.290 1.00 90.94 349 PHE A C 1
ATOM 2651 O O . PHE A 1 349 ? 18.440 10.860 -19.620 1.00 90.94 349 PHE A O 1
ATOM 2658 N N . ARG A 1 350 ? 17.815 8.706 -19.481 1.00 94.38 350 ARG A N 1
ATOM 2659 C CA . ARG A 1 350 ? 16.469 8.881 -20.029 1.00 94.38 350 ARG A CA 1
ATOM 2660 C C . ARG A 1 350 ? 15.456 8.292 -19.062 1.00 94.38 350 ARG A C 1
ATOM 2662 O O . ARG A 1 350 ? 15.409 7.082 -18.857 1.00 94.38 350 ARG A O 1
ATOM 2669 N N . LEU A 1 351 ? 14.637 9.167 -18.484 1.00 95.50 351 LEU A N 1
ATOM 2670 C CA . LEU A 1 351 ? 13.543 8.792 -17.597 1.00 95.50 351 LEU A CA 1
ATOM 2671 C C . LEU A 1 351 ? 12.283 8.452 -18.399 1.00 95.50 351 LEU A C 1
ATOM 2673 O O . LEU A 1 351 ? 11.885 9.189 -19.300 1.00 95.50 351 LEU A O 1
ATOM 2677 N N . LEU A 1 352 ? 11.628 7.364 -18.011 1.00 96.69 352 LEU A N 1
ATOM 2678 C CA . LEU A 1 352 ? 10.313 6.939 -18.473 1.00 96.69 352 LEU A CA 1
ATOM 2679 C C . LEU A 1 352 ? 9.400 6.850 -17.241 1.00 96.69 352 LEU A C 1
ATOM 2681 O O . LEU A 1 352 ? 9.279 5.808 -16.595 1.00 96.69 352 LEU A O 1
ATOM 2685 N N . ASP A 1 353 ? 8.829 7.990 -16.867 1.00 94.81 353 ASP A N 1
ATOM 2686 C CA . ASP A 1 353 ? 7.980 8.138 -15.688 1.00 94.81 353 ASP A CA 1
ATOM 2687 C C . ASP A 1 353 ? 6.527 7.694 -15.940 1.00 94.81 353 ASP A C 1
ATOM 2689 O O . ASP A 1 353 ? 6.205 7.084 -16.961 1.00 94.81 353 ASP A O 1
ATOM 2693 N N . GLY A 1 354 ? 5.644 7.976 -14.976 1.00 94.38 354 GLY A N 1
ATOM 2694 C CA . GLY A 1 354 ? 4.244 7.552 -15.008 1.00 94.38 354 GLY A CA 1
ATOM 2695 C C . GLY A 1 354 ? 3.501 7.956 -16.283 1.00 94.38 354 GLY A C 1
ATOM 2696 O O . GLY A 1 354 ? 2.753 7.140 -16.815 1.00 94.38 354 GLY A O 1
ATOM 2697 N N . ASP A 1 355 ? 3.763 9.145 -16.831 1.00 94.62 355 ASP A N 1
ATOM 2698 C CA . ASP A 1 355 ? 3.105 9.614 -18.055 1.00 94.62 355 ASP A CA 1
ATOM 2699 C C . ASP A 1 355 ? 3.538 8.788 -19.274 1.00 94.62 355 ASP A C 1
ATOM 2701 O O . ASP A 1 355 ? 2.721 8.451 -20.134 1.00 94.62 355 ASP A O 1
ATOM 2705 N N . LYS A 1 356 ? 4.815 8.383 -19.335 1.00 95.94 356 LYS A N 1
ATOM 2706 C CA . LYS A 1 356 ? 5.311 7.479 -20.385 1.00 95.94 356 LYS A CA 1
ATOM 2707 C C . LYS A 1 356 ? 4.713 6.081 -20.270 1.00 95.94 356 LYS A C 1
ATOM 2709 O O . LYS A 1 356 ? 4.381 5.487 -21.294 1.00 95.94 356 LYS A O 1
ATOM 2714 N N . ILE A 1 357 ? 4.545 5.573 -19.050 1.00 96.62 357 ILE A N 1
ATOM 2715 C CA . ILE A 1 357 ? 3.891 4.280 -18.805 1.00 96.62 357 ILE A CA 1
ATOM 2716 C C . ILE A 1 357 ? 2.413 4.349 -19.215 1.00 96.62 357 ILE A C 1
ATOM 2718 O O . ILE A 1 357 ? 1.936 3.459 -19.919 1.00 96.62 357 ILE A O 1
ATOM 2722 N N . ALA A 1 358 ? 1.708 5.417 -18.833 1.00 95.56 358 ALA A N 1
ATOM 2723 C CA . ALA A 1 358 ? 0.310 5.633 -19.191 1.00 95.56 358 ALA A CA 1
ATOM 2724 C C . ALA A 1 358 ? 0.123 5.730 -20.711 1.00 95.56 358 ALA A C 1
ATOM 2726 O O . ALA A 1 358 ? -0.728 5.036 -21.264 1.00 95.56 358 ALA A O 1
ATOM 2727 N N . GLY A 1 359 ? 0.963 6.512 -21.398 1.00 95.50 359 GLY A N 1
ATOM 2728 C CA . GLY A 1 359 ? 0.936 6.622 -22.857 1.00 95.50 359 GLY A CA 1
ATOM 2729 C C . GLY A 1 359 ? 1.189 5.284 -23.555 1.00 95.50 359 GLY A C 1
ATOM 2730 O O . GLY A 1 359 ? 0.442 4.914 -24.457 1.00 95.50 359 GLY A O 1
ATOM 2731 N N . LEU A 1 360 ? 2.186 4.513 -23.102 1.00 95.44 360 LEU A N 1
ATOM 2732 C CA . LEU A 1 360 ? 2.468 3.182 -23.649 1.00 95.44 360 LEU A CA 1
AT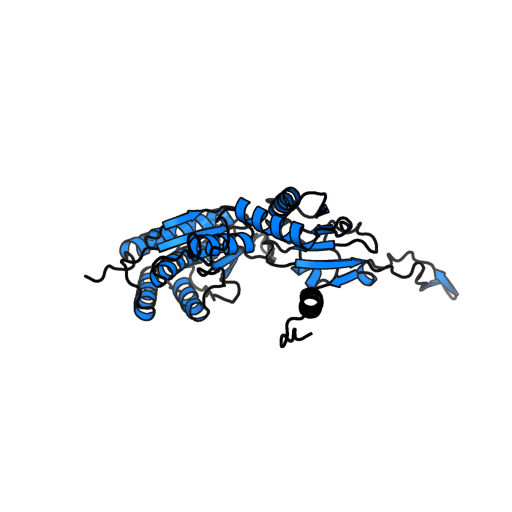OM 2733 C C . LEU A 1 360 ? 1.280 2.225 -23.474 1.00 95.44 360 LEU A C 1
ATOM 2735 O O . LEU A 1 360 ? 0.891 1.547 -24.424 1.00 95.44 360 LEU A O 1
ATOM 2739 N N . ALA A 1 361 ? 0.695 2.180 -22.274 1.00 95.06 361 ALA A N 1
ATOM 2740 C CA . ALA A 1 361 ? -0.464 1.338 -21.996 1.00 95.06 361 ALA A CA 1
ATOM 2741 C C . ALA A 1 361 ? -1.665 1.735 -22.862 1.00 95.06 361 ALA A C 1
ATOM 2743 O O . ALA A 1 361 ? -2.351 0.870 -23.403 1.00 95.06 361 ALA A O 1
ATOM 2744 N N . ALA A 1 362 ? -1.900 3.035 -23.029 1.00 94.62 362 ALA A N 1
ATOM 2745 C CA . ALA A 1 362 ? -3.033 3.530 -23.786 1.00 94.62 362 ALA A CA 1
ATOM 2746 C C . ALA A 1 362 ? -2.893 3.238 -25.291 1.00 94.62 362 ALA A C 1
ATOM 2748 O O . ALA A 1 362 ? -3.854 2.771 -25.900 1.00 94.62 362 ALA A O 1
ATOM 2749 N N . VAL A 1 363 ? -1.693 3.401 -25.869 1.00 94.50 363 VAL A N 1
ATOM 2750 C CA . VAL A 1 363 ? -1.406 2.992 -27.259 1.00 94.50 363 VAL A CA 1
ATOM 2751 C C . VAL A 1 363 ? -1.628 1.490 -27.441 1.00 94.50 363 VAL A C 1
ATOM 2753 O O . VAL A 1 363 ? -2.334 1.081 -28.358 1.00 94.50 363 VAL A O 1
ATOM 2756 N N . PHE A 1 364 ? -1.102 0.664 -26.532 1.00 94.12 364 PHE A N 1
ATOM 2757 C CA . PHE A 1 364 ? -1.271 -0.788 -26.605 1.00 94.12 364 PHE A CA 1
ATOM 2758 C C . PHE A 1 364 ? -2.749 -1.209 -26.545 1.00 94.12 364 PHE A C 1
ATOM 2760 O O . PHE A 1 364 ? -3.199 -2.034 -27.338 1.00 94.12 364 PHE A O 1
ATOM 2767 N N . ILE A 1 365 ? -3.534 -0.615 -25.643 1.00 94.31 365 ILE A N 1
ATOM 2768 C CA . ILE A 1 365 ? -4.972 -0.897 -25.535 1.00 94.31 365 ILE A CA 1
ATOM 2769 C C . ILE A 1 365 ? -5.720 -0.414 -26.786 1.00 94.31 365 ILE A C 1
ATOM 2771 O O . ILE A 1 365 ? -6.597 -1.125 -27.274 1.00 94.31 365 ILE A O 1
ATOM 2775 N N . ALA A 1 366 ? -5.370 0.752 -27.338 1.00 92.00 366 ALA A N 1
ATOM 2776 C CA . ALA A 1 366 ? -5.963 1.252 -28.578 1.00 92.00 366 ALA A CA 1
ATOM 2777 C C . ALA A 1 366 ? -5.710 0.294 -29.755 1.00 92.00 366 ALA A C 1
ATOM 2779 O O . ALA A 1 366 ? -6.621 0.019 -30.539 1.00 92.00 366 ALA A O 1
ATOM 2780 N N . ASP A 1 367 ? -4.505 -0.268 -29.855 1.00 92.69 367 ASP A N 1
ATOM 2781 C CA . ASP A 1 367 ? -4.162 -1.275 -30.863 1.00 92.69 367 ASP A CA 1
ATOM 2782 C C . ASP A 1 367 ? -4.995 -2.549 -30.701 1.00 92.69 367 ASP A C 1
ATOM 2784 O O . ASP A 1 367 ? -5.533 -3.058 -31.686 1.00 92.69 367 ASP A O 1
ATOM 2788 N N . LEU A 1 368 ? -5.182 -3.022 -29.465 1.00 93.25 368 LEU A N 1
ATOM 2789 C CA . LEU A 1 368 ? -6.023 -4.185 -29.176 1.00 93.25 368 LEU A CA 1
ATOM 2790 C C . LEU A 1 368 ? -7.496 -3.947 -29.523 1.00 93.25 368 LEU A C 1
ATOM 2792 O O . LEU A 1 368 ? -8.121 -4.813 -30.130 1.00 93.25 368 LEU A O 1
ATOM 2796 N N . VAL A 1 369 ? -8.053 -2.780 -29.185 1.00 93.62 369 VAL A N 1
ATOM 2797 C CA . VAL A 1 369 ? -9.439 -2.410 -29.529 1.00 93.62 369 VAL A CA 1
ATOM 2798 C C . VAL A 1 369 ? -9.633 -2.397 -31.044 1.00 93.62 369 VAL A C 1
ATOM 2800 O O . VAL A 1 369 ? -10.618 -2.947 -31.545 1.00 93.62 369 VAL A O 1
ATOM 2803 N N . ARG A 1 370 ? -8.672 -1.822 -31.782 1.00 90.81 370 ARG A N 1
ATOM 2804 C CA . ARG A 1 370 ? -8.684 -1.816 -33.251 1.00 90.81 370 ARG A CA 1
ATOM 2805 C C . ARG A 1 370 ? -8.597 -3.229 -33.823 1.00 90.81 370 ARG A C 1
ATOM 2807 O O . ARG A 1 370 ? -9.393 -3.571 -34.694 1.00 90.81 370 ARG A O 1
ATOM 2814 N N . ALA A 1 371 ? -7.682 -4.054 -33.317 1.00 93.00 371 ALA A N 1
ATOM 2815 C CA . ALA A 1 371 ? -7.513 -5.437 -33.759 1.00 93.00 371 ALA A CA 1
ATOM 2816 C C . ALA A 1 371 ? -8.749 -6.305 -33.465 1.00 93.00 371 ALA A C 1
ATOM 2818 O O . ALA A 1 371 ? -9.124 -7.139 -34.283 1.00 93.00 371 ALA A O 1
ATOM 2819 N N . ALA A 1 372 ? -9.413 -6.074 -32.330 1.00 94.88 372 ALA A N 1
ATOM 2820 C CA . ALA A 1 372 ? -10.633 -6.770 -31.930 1.00 94.88 372 ALA A CA 1
ATOM 2821 C C . ALA A 1 372 ? -11.902 -6.251 -32.632 1.00 94.88 372 ALA A C 1
ATOM 2823 O O . ALA A 1 372 ? -12.976 -6.811 -32.423 1.00 94.88 372 ALA A O 1
ATOM 2824 N N . GLN A 1 373 ? -11.794 -5.192 -33.445 1.00 93.94 373 GLN A N 1
ATOM 2825 C CA . GLN A 1 373 ? -12.908 -4.579 -34.179 1.00 93.94 373 GLN A CA 1
ATOM 2826 C C . GLN A 1 373 ? -14.086 -4.165 -33.278 1.00 93.94 373 GLN A C 1
ATOM 2828 O O . GLN A 1 373 ? -15.245 -4.230 -33.686 1.00 93.94 373 GLN A O 1
ATOM 2833 N N . ILE A 1 374 ? -13.804 -3.729 -32.045 1.00 90.38 374 ILE A N 1
ATOM 2834 C CA . ILE A 1 374 ? -14.845 -3.309 -31.100 1.00 90.38 374 ILE A CA 1
ATOM 2835 C C . ILE A 1 374 ? -15.322 -1.900 -31.493 1.00 90.38 374 ILE A C 1
ATOM 2837 O O . ILE A 1 374 ? -14.533 -0.952 -31.430 1.00 90.38 374 ILE A O 1
ATOM 2841 N N . PRO A 1 375 ? -16.592 -1.719 -31.901 1.00 83.50 375 PRO A N 1
ATOM 2842 C CA . PRO A 1 375 ? -17.087 -0.415 -32.322 1.00 83.50 375 PRO A CA 1
ATOM 2843 C C . PRO A 1 375 ? -17.251 0.534 -31.126 1.00 83.50 375 PRO A C 1
ATOM 2845 O O . PRO A 1 375 ? -17.550 0.109 -30.012 1.00 83.50 375 PRO A O 1
ATOM 2848 N N . ASN A 1 376 ? -17.140 1.840 -31.385 1.00 81.31 376 ASN A N 1
ATOM 2849 C CA . ASN A 1 376 ? -17.500 2.919 -30.451 1.00 81.31 376 ASN A CA 1
ATOM 2850 C C . ASN A 1 376 ? -16.680 3.003 -29.148 1.00 81.31 376 ASN A C 1
ATOM 2852 O O . ASN A 1 376 ? -17.127 3.628 -28.187 1.00 81.31 376 ASN A O 1
ATOM 2856 N N . VAL A 1 377 ? -15.474 2.433 -29.109 1.00 82.38 377 VAL A N 1
ATOM 2857 C CA . VAL A 1 377 ? -14.531 2.627 -27.998 1.00 82.38 377 VAL A CA 1
ATOM 2858 C C . VAL A 1 377 ? -13.431 3.590 -28.441 1.00 82.38 377 VAL A C 1
ATOM 2860 O O . VAL A 1 377 ? -12.600 3.245 -29.276 1.00 82.38 377 VAL A O 1
ATOM 2863 N N . ASN A 1 378 ? -13.427 4.804 -27.883 1.00 78.44 378 ASN A N 1
ATOM 2864 C CA . ASN A 1 378 ? -12.340 5.766 -28.060 1.00 78.44 378 ASN A CA 1
ATOM 2865 C C . ASN A 1 378 ? -11.415 5.713 -26.837 1.00 78.44 378 ASN A C 1
ATOM 2867 O O . ASN A 1 378 ? -11.775 6.171 -25.752 1.00 78.44 378 ASN A O 1
ATOM 2871 N N . VAL A 1 379 ? -10.238 5.119 -27.014 1.00 75.56 379 VAL A N 1
ATOM 2872 C CA . VAL A 1 379 ? -9.164 5.142 -26.019 1.00 75.56 379 VAL A CA 1
ATOM 2873 C C . VAL A 1 379 ? -8.457 6.477 -26.235 1.00 75.56 379 VAL A C 1
ATOM 2875 O O . VAL A 1 379 ? -7.749 6.609 -27.223 1.00 75.56 379 VAL A O 1
ATOM 2878 N N . GLY A 1 380 ? -8.753 7.479 -25.400 1.00 67.56 380 GLY A N 1
ATOM 2879 C CA . GLY A 1 380 ? -8.398 8.895 -25.600 1.00 67.56 380 GLY A CA 1
ATOM 2880 C C . GLY A 1 380 ? -6.899 9.213 -25.560 1.00 67.56 380 GLY A C 1
ATOM 2881 O O . GLY A 1 380 ? -6.453 9.919 -24.657 1.00 67.56 380 GLY A O 1
ATOM 2882 N N . VAL A 1 381 ? -6.154 8.679 -26.528 1.00 58.69 381 VAL A N 1
ATOM 2883 C CA . VAL A 1 381 ? -4.720 8.884 -26.775 1.00 58.69 381 VAL A CA 1
ATOM 2884 C C . VAL A 1 381 ? -4.516 9.815 -27.952 1.00 58.69 381 VAL A C 1
ATOM 2886 O O . VAL A 1 381 ? -5.208 9.616 -28.978 1.00 58.69 381 VAL A O 1
#

Organism: NCBI:txid278681

InterPro domains:
  IPR005844 Alpha-D-phosphohexomutase, alpha/beta/alpha domain I [PF02878] (127-198)
  IPR016055 Alpha-D-phosphohexomutase, alpha/beta/alpha I/II/III [SSF53738] (22-130)
  IPR016055 Alpha-D-phosphohexomutase, alpha/beta/alpha I/II/III [SSF53738] (92-222)
  IPR016055 Alpha-D-phosphohexomutase, alpha/beta/alpha I/II/III [SSF53738] (210-313)
  IPR016066 Alpha-D-phosphohexomutase, conserved site [PS00710] (71-80)
  IPR049023 Phosphoacetylglucosamine mutase AMG1, domain II [PF21405] (208-311)